Protein 2Z6I (pdb70)

InterPro domains:
  IPR004136 Nitronate monooxygenase [cd04730] (11-232)
  IPR013785 Aldolase-type TIM barrel [G3DSA:3.20.20.70] (1-324)
  IPR017569 Enoyl-(acyl-carrier-protein) reductase II, putative [TIGR03151] (2-311)

Organism: Streptococcus pneumoniae (NCBI:txid1313)

Secondary structure (DSSP, 8-state):
--HHHHHHT-SSSEEE----S--HHHHHHHHHHTSBEEEE-TT--HHHHHHHHHHHHHH--S-EEEE---STTHHHHHHHHHHTT-SEEEE-SS-GGG--HHHHTT-EEEEEESSHHHHH--TT--S-EEEE---SEE--SS---HHHHHHHH-SS-EEEESS--SHHHHHHH----SEEEE-HHHHTBTT--S-HHHHHHHHH--TT-EEEESGGGT--EEEE-SHHHHHHHHHHHHHHT---HHHH--TTHHHHHHTT--TTTS----GGGGG----B-HHHHHHHHHHHHHHHHHHHHHHHTT-/--HHHHHHT-SSSEEE----SS-HHHHHHHHHHTSBEEEE-TT--HHHHHHHHHHHHHH-SS-EEEE---STTHHHHHHHHHHTT-SEEEE-SS-GGG--HHHHHT-EEEEEESSHHHHH--TT--S-EEEE---SEE--SS---HHHHHHHH-SS-EEEESS--SHHHHHHH----SEEEE-HHHHTSTT--S-HHHHHHHHH--TT-EEEE-TTTT--EEEE-SHHHHHHHHHHHHHTTSSS--THHHH--TTHHHHHHHH--TTTS----GGGGG------HHHHHHHHHHHHHHHHHHHHHHHTT--

Radius of gyration: 24.57 Å; Cα contacts (8 Å, |Δi|>4): 1488; chains: 2; bounding box: 58×75×44 Å

Foldseek 3Di:
DFPQCVLQVFQALEEADEPLFQALLLQLLLQQLGYAREYHCDLDALVRNVVRLVSSVVRDPGAYEYEAPPHPRRVSVLVNCLVSVHAEYEYEDDDCLVCVVCVVSNHQYEYEDAAQVVLVVVVSVHQEYEDAALKFFFHDHHHLVRLLSNLVRDDHAYEREHQDQFLVSQLVSVNRHRGYYYYFLSCLEPSTQFDPLLNVLLQPDALPQWDWAPVVVVGTGIFGDAQQRVVRVVVVVVVVVPDCPVPCVLPCQQVCCRNVNPPHNHTHTGSNSNVRNDHHHSSVSSCRNRVVNVVVVVVVCVVVPPD/DFPQCVLQVFDALEEADEPLFQFLLLQLQLQALTYAREYHPDLDALVRNLVRLVSSVVRDPGAYEYEAPPHPRRVSVLVNCLVSVHAEYEYEDDDCLVCVVCVVSNHQYEYEDAALVVLVCVVSVHQEYEDEALWAFWHDHHHLVRLLSNLVRDPHAYEREHQDQFQVSLLVSVNRHRGYYYYFLSCLEPSTQFDPLLNVLLQPDALPQWDWADVVVPGTGIFGDAQQRVVRVVVVVVQVVDPHRDCVVVCVLPCQQVCCGNVNPPHNHTHTGSNSNVRNDHYHSSVSSCRNRVVNVVVVVVVCVVCPPPD

Structure (mmCIF, N/CA/C/O backbone):
data_2Z6I
#
_entry.id   2Z6I
#
_cell.length_a   50.386
_cell.length_b   126.895
_cell.length_c   53.335
_cell.angle_alpha   90.00
_cell.angle_beta   111.54
_cell.angle_gamma   90.00
#
_symmetry.space_group_name_H-M   'P 1 21 1'
#
loop_
_entity.id
_entity.type
_entity.pdbx_description
1 polymer 'Trans-2-enoyl-ACP reductase II'
2 non-polymer 'CALCIUM ION'
3 non-polymer 'FLAVIN MONONUCLEOTIDE'
4 non-polymer (4S)-2-METHYL-2,4-PENTANEDIOL
5 water water
#
loop_
_atom_site.group_PDB
_atom_site.id
_atom_site.type_symbol
_atom_site.label_atom_id
_atom_site.label_alt_id
_atom_site.label_comp_id
_atom_site.label_asym_id
_atom_site.label_entity_id
_atom_site.label_seq_id
_atom_site.pdbx_PDB_ins_code
_atom_site.Cartn_x
_atom_site.Cartn_y
_atom_site.Cartn_z
_atom_site.occupancy
_atom_site.B_iso_or_equiv
_atom_site.auth_seq_id
_atom_site.auth_comp_id
_atom_site.auth_asym_id
_atom_site.auth_atom_id
_atom_site.pdbx_PDB_model_num
ATOM 9 N N . LYS A 1 2 ? -15.550 3.276 22.013 1.00 20.82 2 LYS A N 1
ATOM 10 C CA . LYS A 1 2 ? -15.270 2.420 20.860 1.00 19.46 2 LYS A CA 1
ATOM 11 C C . LYS A 1 2 ? -14.734 3.227 19.682 1.00 18.48 2 LYS A C 1
ATOM 12 O O . LYS A 1 2 ? -15.064 4.399 19.500 1.00 18.24 2 LYS A O 1
ATOM 18 N N . THR A 1 3 ? -13.881 2.589 18.897 1.00 17.26 3 THR A N 1
ATOM 19 C CA . THR A 1 3 ? -13.453 3.143 17.621 1.00 16.11 3 THR A CA 1
ATOM 20 C C . THR A 1 3 ? -13.559 2.038 16.587 1.00 15.62 3 THR A C 1
ATOM 21 O O . THR A 1 3 ? -13.681 0.856 16.930 1.00 15.71 3 THR A O 1
ATOM 25 N N . ARG A 1 4 ? -13.484 2.407 15.318 1.00 14.96 4 ARG A N 1
ATOM 26 C CA . ARG A 1 4 ? -13.535 1.421 14.265 1.00 15.17 4 ARG A CA 1
ATOM 27 C C . ARG A 1 4 ? -12.404 0.399 14.392 1.00 15.27 4 ARG A C 1
ATOM 28 O O . ARG A 1 4 ? -12.547 -0.740 13.951 1.00 15.23 4 ARG A O 1
ATOM 36 N N . ILE A 1 5 ? -11.295 0.815 15.010 1.00 14.90 5 ILE A N 1
ATOM 37 C CA . ILE A 1 5 ? -10.160 -0.075 15.238 1.00 14.60 5 ILE A CA 1
ATOM 38 C C . ILE A 1 5 ? -10.422 -1.071 16.370 1.00 15.14 5 ILE A C 1
ATOM 39 O O . ILE A 1 5 ? -10.124 -2.258 16.218 1.00 15.62 5 ILE A O 1
ATOM 44 N N . THR A 1 6 ? -10.976 -0.609 17.491 1.00 14.79 6 THR A N 1
ATOM 45 C CA . THR A 1 6 ? -11.301 -1.532 18.585 1.00 15.51 6 THR A CA 1
ATOM 46 C C . THR A 1 6 ? -12.295 -2.586 18.082 1.00 15.68 6 THR A C 1
ATOM 47 O O . THR A 1 6 ? -12.205 -3.765 18.452 1.00 15.35 6 THR A O 1
ATOM 51 N N . GLU A 1 7 ? -13.209 -2.159 17.214 1.00 16.14 7 GLU A N 1
ATOM 52 C CA . GLU A 1 7 ? -14.273 -3.050 16.730 1.00 17.35 7 GLU A CA 1
ATOM 53 C C . GLU A 1 7 ? -13.800 -4.011 15.641 1.00 17.95 7 GLU A C 1
ATOM 54 O O . GLU A 1 7 ? -14.194 -5.184 15.624 1.00 18.51 7 GLU A O 1
ATOM 60 N N . LEU A 1 8 ? -12.941 -3.525 14.747 1.00 18.31 8 LEU A N 1
ATOM 61 C CA . LEU A 1 8 ? -12.402 -4.373 13.686 1.00 18.92 8 LEU A CA 1
ATOM 62 C C . LEU A 1 8 ? -11.462 -5.438 14.253 1.00 18.95 8 LEU A C 1
ATOM 63 O O . LEU A 1 8 ? -11.524 -6.609 13.856 1.00 19.22 8 LEU A O 1
ATOM 68 N N . LEU A 1 9 ? -10.609 -5.030 15.191 1.00 18.74 9 LEU A N 1
ATOM 69 C CA . LEU A 1 9 ? -9.571 -5.914 15.718 1.00 18.40 9 LEU A CA 1
ATOM 70 C C . LEU A 1 9 ? -9.979 -6.684 16.988 1.00 18.82 9 LEU A C 1
ATOM 71 O O . LEU A 1 9 ? -9.270 -7.598 17.414 1.00 19.05 9 LEU A O 1
ATOM 76 N N . LYS A 1 10 ? -11.124 -6.320 17.566 1.00 19.0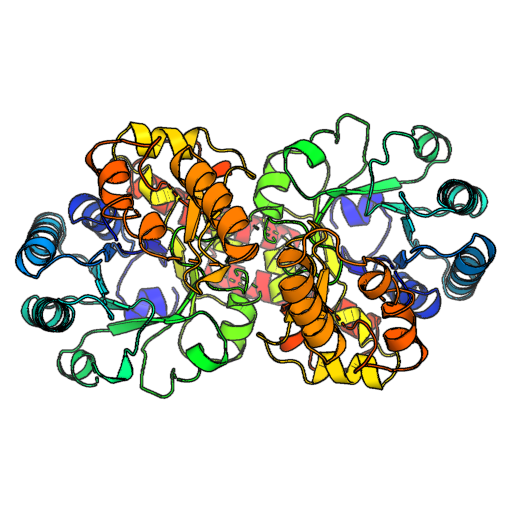5 10 LYS A N 1
ATOM 77 C CA . LYS A 1 10 ? -11.632 -6.918 18.810 1.00 19.46 10 LYS A CA 1
ATOM 78 C C . LYS A 1 10 ? -10.637 -6.822 19.986 1.00 19.26 10 LYS A C 1
ATOM 79 O O . LYS A 1 10 ? -10.293 -7.824 20.620 1.00 19.42 10 LYS A O 1
ATOM 85 N N . ILE A 1 11 ? -10.171 -5.600 20.250 1.00 18.63 11 ILE A N 1
ATOM 86 C CA . ILE A 1 11 ? -9.237 -5.311 21.341 1.00 18.14 11 ILE A CA 1
ATOM 87 C C . ILE A 1 11 ? -9.845 -4.245 22.248 1.00 18.46 11 ILE A C 1
ATOM 88 O O . ILE A 1 11 ? -10.692 -3.453 21.802 1.00 18.85 11 ILE A O 1
ATOM 93 N N . ASP A 1 12 ? -9.413 -4.211 23.505 1.00 18.16 12 ASP A N 1
ATOM 94 C CA . ASP A 1 12 ? -10.019 -3.296 24.481 1.00 18.97 12 ASP A CA 1
ATOM 95 C C . ASP A 1 12 ? -9.510 -1.868 24.352 1.00 18.13 12 ASP A C 1
ATOM 96 O O . ASP A 1 12 ? -10.289 -0.920 24.475 1.00 18.18 12 ASP A O 1
ATOM 101 N N . TYR A 1 13 ? -8.211 -1.715 24.090 1.00 17.63 13 TYR A N 1
ATOM 102 C CA . TYR A 1 13 ? -7.617 -0.381 23.948 1.00 16.61 13 TYR A CA 1
ATOM 103 C C . TYR A 1 13 ? -7.233 -0.119 22.494 1.00 15.00 13 TYR A C 1
ATOM 104 O O . TYR A 1 13 ? -6.658 -0.995 21.850 1.00 14.03 13 TYR A O 1
ATOM 113 N N . PRO A 1 14 ? -7.507 1.104 21.992 1.00 13.77 14 PRO A N 1
ATOM 114 C CA . PRO A 1 14 ? -7.125 1.503 20.631 1.00 12.79 14 PRO A CA 1
ATOM 115 C C . PRO A 1 14 ? -5.639 1.884 20.573 1.00 12.25 14 PRO A C 1
ATOM 116 O O . PRO A 1 14 ? -5.288 2.989 20.157 1.00 10.23 14 PRO A O 1
ATOM 120 N N . ILE A 1 15 ? -4.783 0.960 21.011 1.00 11.62 15 ILE A N 1
ATOM 121 C CA . ILE A 1 15 ? -3.348 1.208 21.134 1.00 11.90 15 ILE A CA 1
ATOM 122 C C . ILE A 1 15 ? -2.592 0.019 20.567 1.00 12.03 15 ILE A C 1
ATOM 123 O O . ILE A 1 15 ? -2.834 -1.136 20.973 1.00 12.11 15 ILE A O 1
ATOM 128 N N . PHE A 1 16 ? -1.693 0.299 19.624 1.00 11.39 16 PHE A N 1
ATOM 129 C CA . PHE A 1 16 ? -0.785 -0.718 19.093 1.00 11.34 16 PHE A CA 1
ATOM 130 C C . PHE A 1 16 ? 0.571 -0.495 19.719 1.00 11.69 16 PHE A C 1
ATOM 131 O O . PHE A 1 16 ? 1.021 0.653 19.839 1.00 10.97 16 PHE A O 1
ATOM 139 N N . GLN A 1 17 ? 1.235 -1.589 20.084 1.00 11.55 17 GLN A N 1
ATOM 140 C CA . GLN A 1 17 ? 2.661 -1.544 20.350 1.00 11.67 17 GLN A CA 1
ATOM 141 C C . GLN A 1 17 ? 3.304 -1.834 19.008 1.00 11.86 17 GLN A C 1
ATOM 142 O O . GLN A 1 17 ? 3.114 -2.917 18.446 1.00 11.57 17 GLN A O 1
ATOM 148 N N . GLY A 1 18 ? 4.019 -0.851 18.472 1.00 11.87 18 GLY A N 1
ATOM 149 C CA . GLY A 1 18 ? 4.527 -0.935 17.089 1.00 11.99 18 GLY A CA 1
ATOM 150 C C . GLY A 1 18 ? 5.473 -2.109 16.857 1.00 12.12 18 GLY A C 1
ATOM 151 O O . GLY A 1 18 ? 6.314 -2.398 17.698 1.00 11.47 18 GLY A O 1
ATOM 152 N N . GLY A 1 19 ? 5.325 -2.793 15.722 1.00 12.51 19 GLY A N 1
ATOM 153 C CA . GLY A 1 19 ? 6.265 -3.837 15.342 1.00 12.88 19 GLY A CA 1
ATOM 154 C C . GLY A 1 19 ? 7.635 -3.187 15.257 1.00 13.09 19 GLY A C 1
ATOM 155 O O . GLY A 1 19 ? 7.797 -2.104 14.674 1.00 14.39 19 GLY A O 1
ATOM 164 N N . ALA A 1 21 ? 11.785 -4.342 14.721 1.00 11.95 21 ALA A N 1
ATOM 165 C CA . ALA A 1 21 ? 12.834 -5.352 14.558 1.00 12.78 21 ALA A CA 1
ATOM 166 C C . ALA A 1 21 ? 13.646 -5.520 15.855 1.00 12.61 21 ALA A C 1
ATOM 167 O O . ALA A 1 21 ? 14.009 -4.531 16.506 1.00 12.51 21 ALA A O 1
ATOM 169 N N . TRP A 1 22 ? 13.897 -6.785 16.218 1.00 12.75 22 TRP A N 1
ATOM 170 C CA . TRP A 1 22 ? 14.672 -7.183 17.404 1.00 13.63 22 TRP A CA 1
ATOM 171 C C . TRP A 1 22 ? 13.995 -6.917 18.750 1.00 13.15 22 TRP A C 1
ATOM 172 O O . TRP A 1 22 ? 14.009 -7.774 19.641 1.00 13.90 22 TRP A O 1
ATOM 183 N N . VAL A 1 23 ? 13.411 -5.735 18.907 1.00 12.13 23 VAL A N 1
ATOM 184 C CA . VAL A 1 23 ? 12.745 -5.389 20.165 1.00 11.70 23 VAL A CA 1
ATOM 185 C C . VAL A 1 23 ? 11.371 -6.075 20.336 1.00 11.99 23 VAL A C 1
ATOM 186 O O . VAL A 1 23 ? 11.041 -6.542 21.421 1.00 12.43 23 VAL A O 1
ATOM 190 N N . ALA A 1 24 ? 10.586 -6.145 19.265 1.00 11.68 24 ALA A N 1
ATOM 191 C CA . ALA A 1 24 ? 9.223 -6.647 19.370 1.00 12.12 24 ALA A CA 1
ATOM 192 C C . ALA A 1 24 ? 9.179 -8.162 19.210 1.00 12.08 24 ALA A C 1
ATOM 193 O O . ALA A 1 24 ? 8.755 -8.667 18.189 1.00 12.81 24 ALA A O 1
ATOM 195 N N . ASP A 1 25 ? 9.639 -8.873 20.235 1.00 13.26 25 ASP A N 1
ATOM 196 C CA . ASP A 1 25 ? 9.570 -10.335 20.256 1.00 13.52 25 ASP A CA 1
ATOM 197 C C . ASP A 1 25 ? 8.272 -10.794 20.920 1.00 13.68 25 ASP A C 1
ATOM 198 O O . ASP A 1 25 ? 7.454 -9.970 21.320 1.00 14.09 25 ASP A O 1
ATOM 203 N N . GLY A 1 26 ? 8.087 -12.111 21.038 1.00 13.92 26 GLY A N 1
ATOM 204 C CA . GLY A 1 26 ? 6.876 -12.677 21.650 1.00 13.08 26 GLY A CA 1
ATOM 205 C C . GLY A 1 26 ? 6.549 -12.206 23.054 1.00 13.15 26 GLY A C 1
ATOM 206 O O . GLY A 1 26 ? 5.389 -12.036 23.386 1.00 13.06 26 GLY A O 1
ATOM 207 N N . ASP A 1 27 ? 7.572 -12.027 23.889 1.00 12.89 27 ASP A N 1
ATOM 208 C CA . ASP A 1 27 ? 7.380 -11.560 25.261 1.00 13.79 27 ASP A CA 1
ATOM 209 C C . ASP A 1 27 ? 6.760 -10.176 25.322 1.00 12.91 27 ASP A C 1
ATOM 210 O O . ASP A 1 27 ? 5.784 -9.966 26.033 1.00 13.86 27 ASP A O 1
ATOM 215 N N . LEU A 1 28 ? 7.348 -9.227 24.602 1.00 12.13 28 LEU A N 1
ATOM 216 C CA . LEU A 1 28 ? 6.817 -7.870 24.600 1.00 12.19 28 LEU A CA 1
ATOM 217 C C . LEU A 1 28 ? 5.409 -7.812 23.987 1.00 12.29 28 LEU A C 1
ATOM 218 O O . LEU A 1 28 ? 4.469 -7.324 24.638 1.00 12.40 28 LEU A O 1
ATOM 223 N N . ALA A 1 29 ? 5.263 -8.334 22.765 1.00 12.19 29 ALA A N 1
ATOM 224 C CA . ALA A 1 29 ? 3.981 -8.337 22.068 1.00 12.93 29 ALA A CA 1
ATOM 225 C C . ALA A 1 29 ? 2.897 -9.046 22.889 1.00 13.36 29 ALA A C 1
ATOM 226 O O . ALA A 1 29 ? 1.770 -8.542 23.013 1.00 14.09 29 ALA A O 1
ATOM 228 N N . GLY A 1 30 ? 3.255 -10.200 23.461 1.00 13.82 30 GLY A N 1
ATOM 229 C CA . GLY A 1 30 ? 2.369 -10.952 24.349 1.00 14.05 30 GLY A CA 1
ATOM 230 C C . GLY A 1 30 ? 1.856 -10.140 25.516 1.00 14.12 30 GLY A C 1
ATOM 231 O O . GLY A 1 30 ? 0.655 -10.144 25.801 1.00 15.08 30 GLY A O 1
ATOM 232 N N . ALA A 1 31 ? 2.764 -9.433 26.189 1.00 14.22 31 ALA A N 1
ATOM 233 C CA . ALA A 1 31 ? 2.415 -8.585 27.335 1.00 14.14 31 ALA A CA 1
ATOM 234 C C . ALA A 1 31 ? 1.402 -7.492 26.968 1.00 13.99 31 ALA A C 1
ATOM 235 O O . ALA A 1 31 ? 0.443 -7.247 27.709 1.00 13.71 31 ALA A O 1
ATOM 237 N N . VAL A 1 32 ? 1.602 -6.870 25.805 1.00 13.65 32 VAL A N 1
ATOM 238 C CA . VAL A 1 32 ? 0.715 -5.802 25.314 1.00 13.99 32 VAL A CA 1
ATOM 239 C C . VAL A 1 32 ? -0.676 -6.356 24.970 1.00 14.16 32 VAL A C 1
ATOM 240 O O . VAL A 1 32 ? -1.693 -5.801 25.393 1.00 14.26 32 VAL A O 1
ATOM 244 N N . SER A 1 33 ? -0.706 -7.449 24.207 1.00 14.88 33 SER A N 1
ATOM 245 C CA . SER A 1 33 ? -1.965 -8.105 23.826 1.00 15.15 33 SER A CA 1
ATOM 246 C C . SER A 1 33 ? -2.746 -8.626 25.047 1.00 15.58 33 SER A C 1
ATOM 247 O O . SER A 1 33 ? -3.968 -8.439 25.148 1.00 15.26 33 SER A O 1
ATOM 250 N N . LYS A 1 34 ? -2.038 -9.257 25.984 1.00 16.26 34 LYS A N 1
ATOM 251 C CA . LYS A 1 34 ? -2.667 -9.733 27.221 1.00 17.10 34 LYS A CA 1
ATOM 252 C C . LYS A 1 34 ? -3.340 -8.586 27.984 1.00 17.34 34 LYS A C 1
ATOM 253 O O . LYS A 1 34 ? -4.445 -8.741 28.516 1.00 17.50 34 LYS A O 1
ATOM 259 N N . ALA A 1 35 ? -2.677 -7.431 28.013 1.00 16.86 35 ALA A N 1
ATOM 260 C CA . ALA A 1 35 ? -3.171 -6.265 28.736 1.00 17.22 35 ALA A CA 1
ATOM 261 C C . ALA A 1 35 ? -4.365 -5.544 28.068 1.00 17.04 35 ALA A C 1
ATOM 262 O O . ALA A 1 35 ? -5.048 -4.754 28.720 1.00 18.01 35 ALA A O 1
ATOM 264 N N . GLY A 1 36 ? -4.612 -5.829 26.788 1.00 16.62 36 GLY A N 1
ATOM 265 C CA . GLY A 1 36 ? -5.775 -5.276 26.080 1.00 15.65 36 GLY A CA 1
ATOM 266 C C . GLY A 1 36 ? -5.495 -4.416 24.853 1.00 15.46 36 GLY A C 1
ATOM 267 O O . GLY A 1 36 ? -6.432 -3.984 24.170 1.00 15.56 36 GLY A O 1
ATOM 268 N N . GLY A 1 37 ? -4.217 -4.164 24.579 1.00 14.23 37 GLY A N 1
ATOM 269 C CA . GLY A 1 37 ? -3.802 -3.495 23.3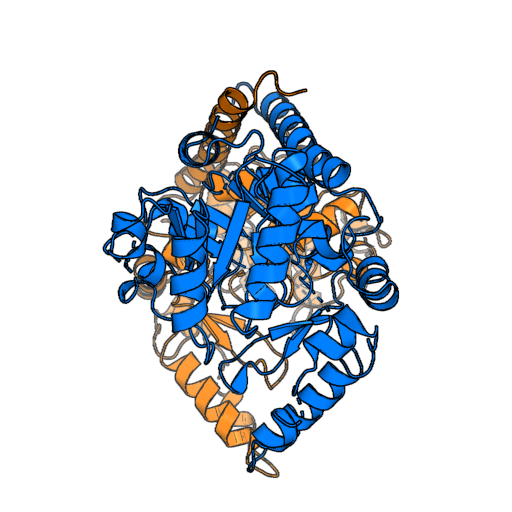42 1.00 13.40 37 GLY A CA 1
ATOM 270 C C . GLY A 1 37 ? -3.503 -4.492 22.250 1.00 13.24 37 GLY A C 1
ATOM 271 O O . GLY A 1 37 ? -3.804 -5.689 22.389 1.00 12.75 37 GLY A O 1
ATOM 272 N N . LEU A 1 38 ? -2.921 -4.017 21.150 1.00 12.21 38 LEU A N 1
ATOM 273 C CA . LEU A 1 38 ? -2.470 -4.920 20.108 1.00 12.18 38 LEU A CA 1
ATOM 274 C C . LEU A 1 38 ? -0.953 -5.032 20.166 1.00 12.04 38 LEU A C 1
ATOM 275 O O . LEU A 1 38 ? -0.258 -4.110 19.763 1.00 12.20 38 LEU A O 1
ATOM 280 N N . GLY A 1 39 ? -0.448 -6.152 20.688 1.00 11.99 39 GLY A N 1
ATOM 281 C CA . GLY A 1 39 ? 0.974 -6.485 20.533 1.00 11.48 39 GLY A CA 1
ATOM 282 C C . GLY A 1 39 ? 1.302 -6.845 19.094 1.00 11.54 39 GLY A C 1
ATOM 283 O O . GLY A 1 39 ? 0.507 -7.496 18.413 1.00 11.51 39 GLY A O 1
ATOM 284 N N . ILE A 1 40 ? 2.475 -6.429 18.620 1.00 11.20 40 ILE A N 1
ATOM 285 C CA . ILE A 1 40 ? 2.876 -6.701 17.235 1.00 11.22 40 ILE A CA 1
ATOM 286 C C . ILE A 1 40 ? 4.303 -7.223 17.219 1.00 11.58 40 ILE A C 1
ATOM 287 O O . ILE A 1 40 ? 5.212 -6.572 17.726 1.00 11.95 40 ILE A O 1
ATOM 292 N N . ILE A 1 41 ? 4.492 -8.417 16.670 1.00 12.32 41 ILE A N 1
ATOM 293 C CA . ILE A 1 41 ? 5.831 -8.972 16.520 1.00 12.42 41 ILE A CA 1
ATOM 294 C C . ILE A 1 41 ? 6.568 -8.329 15.349 1.00 12.96 41 ILE A C 1
ATOM 295 O O . ILE A 1 41 ? 6.016 -8.174 14.250 1.00 12.83 41 ILE A O 1
ATOM 300 N N . GLY A 1 42 ? 7.824 -7.960 15.588 1.00 13.55 42 GLY A N 1
ATOM 301 C CA . GLY A 1 42 ? 8.662 -7.380 14.553 1.00 14.34 42 GLY A CA 1
ATOM 302 C C . GLY A 1 42 ? 9.355 -8.475 13.769 1.00 15.02 42 GLY A C 1
ATOM 303 O O . GLY A 1 42 ? 10.325 -9.077 14.247 1.00 15.87 42 GLY A O 1
ATOM 304 N N . GLY A 1 43 ? 8.843 -8.746 12.574 1.00 15.13 43 GLY A N 1
ATOM 305 C CA . GLY A 1 43 ? 9.439 -9.734 11.680 1.00 16.01 43 GLY A CA 1
ATOM 306 C C . GLY A 1 43 ? 10.827 -9.358 11.188 1.00 16.82 43 GLY A C 1
ATOM 307 O O . GLY A 1 43 ? 11.679 -10.235 11.001 1.00 16.62 43 GLY A O 1
ATOM 308 N N . GLY A 1 44 ? 11.056 -8.060 10.964 1.00 17.10 44 GLY A N 1
ATOM 309 C CA . GLY A 1 44 ? 12.331 -7.562 10.439 1.00 18.29 44 GLY A CA 1
ATOM 310 C C . GLY A 1 44 ? 12.856 -8.409 9.297 1.00 18.99 44 GLY A C 1
ATOM 311 O O . GLY A 1 44 ? 12.105 -8.770 8.378 1.00 19.38 44 GLY A O 1
ATOM 312 N N . ASN A 1 45 ? 14.143 -8.756 9.361 1.00 19.41 45 ASN A N 1
ATOM 313 C CA . ASN A 1 45 ? 14.733 -9.655 8.374 1.00 20.21 45 ASN A CA 1
ATOM 314 C C . ASN A 1 45 ? 14.936 -11.073 8.911 1.00 20.14 45 ASN A C 1
ATOM 315 O O . ASN A 1 45 ? 15.785 -11.819 8.417 1.00 20.91 45 ASN A O 1
ATOM 320 N N . ALA A 1 46 ? 14.147 -11.449 9.914 1.00 20.07 46 ALA A N 1
ATOM 321 C CA . ALA A 1 46 ? 14.248 -12.787 10.499 1.00 19.69 46 ALA A CA 1
ATOM 322 C C . ALA A 1 46 ? 13.717 -13.846 9.537 1.00 19.98 46 ALA A C 1
ATOM 323 O O . ALA A 1 46 ? 12.746 -13.603 8.811 1.00 19.62 46 ALA A O 1
ATOM 325 N N . PRO A 1 47 ? 14.377 -15.020 9.496 1.00 19.92 47 PRO A N 1
ATOM 326 C CA . PRO A 1 47 ? 13.796 -16.124 8.739 1.00 19.29 47 PRO A CA 1
ATOM 327 C C . PRO A 1 47 ? 12.625 -16.755 9.490 1.00 18.75 47 PRO A C 1
ATOM 328 O O . PRO A 1 47 ? 12.421 -16.485 10.684 1.00 18.56 47 PRO A O 1
ATOM 332 N N . LYS A 1 48 ? 11.884 -17.600 8.782 1.00 18.28 48 LYS A N 1
ATOM 333 C CA . LYS A 1 48 ? 10.652 -18.205 9.274 1.00 18.08 48 LYS A CA 1
ATOM 334 C C . LYS A 1 48 ? 10.746 -18.812 10.674 1.00 18.02 48 LYS A C 1
ATOM 335 O O . LYS A 1 48 ? 9.869 -18.592 11.497 1.00 16.98 48 LYS A O 1
ATOM 341 N N . GLU A 1 49 ? 11.794 -19.592 10.930 1.00 18.51 49 GLU A N 1
ATOM 342 C CA . GLU A 1 49 ? 11.918 -20.303 12.196 1.00 19.10 49 GLU A CA 1
ATOM 343 C C . GLU A 1 49 ? 12.024 -19.353 13.389 1.00 18.44 49 GLU A C 1
ATOM 344 O O . GLU A 1 49 ? 11.522 -19.662 14.475 1.00 18.66 49 GLU A O 1
ATOM 350 N N . VAL A 1 50 ? 12.641 -18.190 13.176 1.00 17.92 50 VAL A N 1
ATOM 351 C CA . VAL A 1 50 ? 12.765 -17.171 14.230 1.00 17.66 50 VAL A CA 1
ATOM 352 C C . VAL A 1 50 ? 11.424 -16.490 14.530 1.00 16.89 50 VAL A C 1
ATOM 353 O O . VAL A 1 50 ? 11.025 -16.373 15.693 1.00 16.37 50 VAL A O 1
ATOM 357 N N . VAL A 1 51 ? 10.731 -16.056 13.479 1.00 16.14 51 VAL A N 1
ATOM 358 C CA . VAL A 1 51 ? 9.429 -15.435 13.636 1.00 15.45 51 VAL A CA 1
ATOM 359 C C . VAL A 1 51 ? 8.435 -16.436 14.235 1.00 15.89 51 VAL A C 1
ATOM 360 O O . VAL A 1 51 ? 7.664 -16.075 15.115 1.00 15.63 51 VAL A O 1
ATOM 364 N N . LYS A 1 52 ? 8.496 -17.702 13.795 1.00 15.57 52 LYS A N 1
ATOM 365 C CA . LYS A 1 52 ? 7.626 -18.731 14.354 1.00 16.15 52 LYS A CA 1
ATOM 366 C C . LYS A 1 52 ? 7.840 -18.888 15.858 1.00 15.55 52 LYS A C 1
ATOM 367 O O . LYS A 1 52 ? 6.878 -19.006 16.614 1.00 15.48 52 LYS A O 1
ATOM 373 N N . ALA A 1 53 ? 9.098 -18.855 16.297 1.00 15.97 53 ALA A N 1
ATOM 374 C CA . ALA A 1 53 ? 9.416 -18.884 17.726 1.00 15.98 53 ALA A CA 1
ATOM 375 C C . ALA A 1 53 ? 8.671 -17.803 18.520 1.00 16.26 53 ALA A C 1
ATOM 376 O O . ALA A 1 53 ? 8.103 -18.089 19.580 1.00 16.32 53 ALA A O 1
ATOM 378 N N . ASN A 1 54 ? 8.659 -16.575 17.990 1.00 15.82 54 ASN A N 1
ATOM 379 C CA . ASN A 1 54 ? 7.939 -15.470 18.627 1.00 15.57 54 ASN A CA 1
ATOM 380 C C . ASN A 1 54 ? 6.423 -15.670 18.644 1.00 15.12 54 ASN A C 1
ATOM 381 O O . ASN A 1 54 ? 5.758 -15.325 19.627 1.00 14.92 54 ASN A O 1
ATOM 386 N N . ILE A 1 55 ? 5.888 -16.232 17.565 1.00 15.20 55 ILE A N 1
ATOM 387 C CA . ILE A 1 55 ? 4.452 -16.504 17.477 1.00 15.52 55 ILE A CA 1
ATOM 388 C C . ILE A 1 55 ? 4.066 -17.604 18.461 1.00 16.65 55 ILE A C 1
ATOM 389 O O . ILE A 1 55 ? 3.059 -17.485 19.161 1.00 17.00 55 ILE A O 1
ATOM 394 N N . ASP A 1 56 ? 4.878 -18.664 18.527 1.00 17.62 56 ASP A N 1
ATOM 395 C CA . ASP A 1 56 ? 4.667 -19.734 19.510 1.00 18.75 56 ASP A CA 1
ATOM 396 C C . ASP A 1 56 ? 4.621 -19.125 20.908 1.00 18.61 56 ASP A C 1
ATOM 397 O O . ASP A 1 56 ? 3.719 -19.430 21.703 1.00 19.14 56 ASP A O 1
ATOM 402 N N . LYS A 1 57 ? 5.584 -18.243 21.190 1.00 18.48 57 LYS A N 1
ATOM 403 C CA . LYS A 1 57 ? 5.709 -17.624 22.509 1.00 18.45 57 LYS A CA 1
ATOM 404 C C . LYS A 1 57 ? 4.478 -16.810 22.859 1.00 18.43 57 LYS A C 1
ATOM 405 O O . LYS A 1 57 ? 3.960 -16.925 23.966 1.00 17.85 57 LYS A O 1
ATOM 411 N N . ILE A 1 58 ? 4.000 -15.995 21.924 1.00 18.56 58 ILE A N 1
ATOM 412 C CA . ILE A 1 58 ? 2.855 -15.137 22.217 1.00 19.28 58 ILE A CA 1
ATOM 413 C C . ILE A 1 58 ? 1.580 -15.966 22.451 1.00 18.71 58 ILE A C 1
ATOM 414 O O . ILE A 1 58 ? 0.832 -15.717 23.393 1.00 18.80 58 ILE A O 1
ATOM 419 N N . LYS A 1 59 ? 1.377 -16.980 21.617 1.00 19.22 59 LYS A N 1
ATOM 420 C CA . LYS A 1 59 ? 0.239 -17.893 21.753 1.00 19.95 59 LYS A CA 1
ATOM 421 C C . LYS A 1 59 ? 0.251 -18.626 23.101 1.00 20.51 59 LYS A C 1
ATOM 422 O O . LYS A 1 59 ? -0.805 -18.926 23.655 1.00 20.95 59 LYS A O 1
ATOM 428 N N . SER A 1 60 ? 1.447 -18.886 23.636 1.00 20.81 60 SER A N 1
ATOM 429 C CA . SER A 1 60 ? 1.588 -19.479 24.974 1.00 21.23 60 SER A CA 1
ATOM 430 C C . SER A 1 60 ? 1.242 -18.506 26.112 1.00 21.34 60 SER A C 1
ATOM 431 O O . SER A 1 60 ? 0.969 -18.925 27.242 1.00 21.10 60 SER A O 1
ATOM 434 N N . LEU A 1 61 ? 1.260 -17.207 25.809 1.00 21.25 61 LEU A N 1
ATOM 435 C CA . LEU A 1 61 ? 1.081 -16.150 26.809 1.00 21.25 61 LEU A CA 1
ATOM 436 C C . LEU A 1 61 ? -0.347 -15.619 26.884 1.00 21.26 61 LEU A C 1
ATOM 437 O O . LEU A 1 61 ? -0.809 -15.217 27.950 1.00 21.26 61 LEU A O 1
ATOM 442 N N . THR A 1 62 ? -1.028 -15.604 25.740 1.00 21.12 62 THR A N 1
ATOM 443 C CA . THR A 1 62 ? -2.351 -14.991 25.619 1.00 20.83 62 THR A CA 1
ATOM 444 C C . THR A 1 62 ? -3.097 -15.561 24.418 1.00 20.60 62 THR A C 1
ATOM 445 O O . THR A 1 62 ? -2.483 -16.011 23.449 1.00 20.29 62 THR A O 1
ATOM 449 N N . ASP A 1 63 ? -4.426 -15.541 24.482 1.00 20.90 63 ASP A N 1
ATOM 450 C CA . ASP A 1 63 ? -5.243 -15.945 23.338 1.00 21.18 63 ASP A CA 1
ATOM 451 C C . ASP A 1 63 ? -5.848 -14.735 22.613 1.00 20.42 63 ASP A C 1
ATOM 452 O O . ASP A 1 63 ? -6.577 -14.887 21.622 1.00 20.56 63 ASP A O 1
ATOM 457 N N . LYS A 1 64 ? -5.498 -13.540 23.090 1.00 19.48 64 LYS A N 1
ATOM 458 C CA . LYS A 1 64 ? -6.031 -12.289 22.554 1.00 18.71 64 LYS A CA 1
ATOM 459 C C . LYS A 1 64 ? -5.349 -11.930 21.232 1.00 17.72 64 LYS A C 1
ATOM 460 O O . LYS A 1 64 ? -4.271 -12.457 20.940 1.00 17.54 64 LYS A O 1
ATOM 466 N N . PRO A 1 65 ? -5.973 -11.040 20.420 1.00 16.81 65 PRO A N 1
ATOM 467 C CA . PRO A 1 65 ? -5.407 -10.766 19.110 1.00 16.12 65 PRO A CA 1
ATOM 468 C C . PRO A 1 65 ? -4.019 -10.149 19.202 1.00 15.48 65 PRO A C 1
ATOM 469 O O . PRO A 1 65 ? -3.708 -9.445 20.178 1.00 14.81 65 PRO A O 1
ATOM 473 N N . PHE A 1 66 ? -3.209 -10.439 18.187 1.00 14.98 66 PHE A N 1
ATOM 474 C CA . PHE A 1 66 ? -1.886 -9.846 18.026 1.00 13.73 66 PHE A CA 1
ATOM 475 C C . PHE A 1 66 ? -1.541 -9.667 16.554 1.00 13.47 66 PHE A C 1
ATOM 476 O O . PHE A 1 66 ? -2.157 -10.266 15.650 1.00 13.11 66 PHE A O 1
ATOM 484 N N . GLY A 1 67 ? -0.559 -8.811 16.309 1.00 12.48 67 GLY A N 1
ATOM 485 C CA . GLY A 1 67 ? -0.124 -8.546 14.959 1.00 12.13 67 GLY A CA 1
ATOM 486 C C . GLY A 1 67 ? 1.262 -9.085 14.708 1.00 12.26 67 GLY A C 1
ATOM 487 O O . GLY A 1 67 ? 1.989 -9.411 15.646 1.00 11.47 67 GLY A O 1
ATOM 488 N N . VAL A 1 68 ? 1.598 -9.193 13.427 1.00 11.90 68 VAL A N 1
ATOM 489 C CA . VAL A 1 68 ? 2.971 -9.389 12.983 1.00 12.05 68 VAL A CA 1
ATOM 490 C C . VAL A 1 68 ? 3.278 -8.311 11.947 1.00 12.48 68 VAL A C 1
ATOM 491 O O . VAL A 1 68 ? 2.505 -8.107 11.014 1.00 12.51 68 VAL A O 1
ATOM 495 N N . ASN A 1 69 ? 4.395 -7.608 12.138 1.00 12.64 69 ASN A N 1
ATOM 496 C CA . ASN A 1 69 ? 4.881 -6.603 11.196 1.00 13.72 69 ASN A CA 1
ATOM 497 C C . ASN A 1 69 ? 5.830 -7.255 10.188 1.00 14.21 69 ASN A C 1
ATOM 498 O O . ASN A 1 69 ? 6.870 -7.804 10.562 1.00 14.57 69 ASN A O 1
ATOM 503 N N . ILE A 1 70 ? 5.460 -7.206 8.915 1.00 14.87 70 ILE A N 1
ATOM 504 C CA . ILE A 1 70 ? 6.272 -7.806 7.870 1.00 16.21 70 ILE A CA 1
ATOM 505 C C . ILE A 1 70 ? 7.027 -6.731 7.104 1.00 16.66 70 ILE A C 1
ATOM 506 O O . ILE A 1 70 ? 6.438 -5.775 6.598 1.00 16.87 70 ILE A O 1
ATOM 519 N N . LEU A 1 72 ? 8.694 -6.011 3.834 1.00 19.92 72 LEU A N 1
ATOM 520 C CA . LEU A 1 72 ? 8.416 -6.590 2.520 1.00 20.38 72 LEU A CA 1
ATOM 521 C C . LEU A 1 72 ? 9.644 -6.791 1.625 1.00 20.98 72 LEU A C 1
ATOM 522 O O . LEU A 1 72 ? 9.591 -7.539 0.648 1.00 20.59 72 LEU A O 1
ATOM 527 N N . LEU A 1 73 ? 10.744 -6.130 1.973 1.00 21.63 73 LEU A N 1
ATOM 528 C CA . LEU A 1 73 ? 11.981 -6.242 1.208 1.00 22.49 73 LEU A CA 1
ATOM 529 C C . LEU A 1 73 ? 12.963 -7.228 1.846 1.00 22.84 73 LEU A C 1
ATOM 530 O O . LEU A 1 73 ? 14.101 -7.384 1.380 1.00 23.40 73 LEU A O 1
ATOM 535 N N . SER A 1 74 ? 12.508 -7.903 2.899 1.00 22.56 74 SER A N 1
ATOM 536 C CA . SER A 1 74 ? 13.265 -8.976 3.532 1.00 22.53 74 SER A CA 1
ATOM 537 C C . SER A 1 74 ? 13.506 -10.094 2.524 1.00 22.52 74 SER A C 1
ATOM 538 O O . SER A 1 74 ? 12.619 -10.403 1.729 1.00 22.52 74 SER A O 1
ATOM 541 N N . PRO A 1 75 ? 14.707 -10.710 2.550 1.00 22.74 75 PRO A N 1
ATOM 542 C CA . PRO A 1 75 ? 14.913 -11.850 1.648 1.00 22.44 75 PRO A CA 1
ATOM 543 C C . PRO A 1 75 ? 13.986 -13.024 1.985 1.00 22.18 75 PRO A C 1
ATOM 544 O O . PRO A 1 75 ? 13.768 -13.904 1.149 1.00 22.19 75 PRO A O 1
ATOM 548 N N . PHE A 1 76 ? 13.431 -13.011 3.197 1.00 21.95 76 PHE A N 1
ATOM 549 C CA . PHE A 1 76 ? 12.558 -14.080 3.679 1.00 21.54 76 PHE A CA 1
ATOM 550 C C . PHE A 1 76 ? 11.072 -13.709 3.659 1.00 20.83 76 PHE A C 1
ATOM 551 O O . PHE A 1 76 ? 10.250 -14.440 4.211 1.00 20.40 76 PHE A O 1
ATOM 559 N N . VAL A 1 77 ? 10.736 -12.588 3.013 1.00 20.12 77 VAL A N 1
ATOM 560 C CA . VAL A 1 77 ? 9.338 -12.106 2.950 1.00 19.52 77 VAL A CA 1
ATOM 561 C C . VAL A 1 77 ? 8.324 -13.189 2.554 1.00 19.18 77 VAL A C 1
ATOM 562 O O . VAL A 1 77 ? 7.260 -13.300 3.163 1.00 18.37 77 VAL A O 1
ATOM 566 N N . GLU A 1 78 ? 8.657 -13.994 1.549 1.00 18.97 78 GLU A N 1
ATOM 567 C CA . GLU A 1 78 ? 7.723 -15.035 1.103 1.00 19.10 78 GLU A CA 1
ATOM 568 C C . GLU A 1 78 ? 7.434 -16.055 2.208 1.00 18.38 78 GLU A C 1
ATOM 569 O O . GLU A 1 78 ? 6.293 -16.460 2.373 1.00 17.90 78 GLU A O 1
ATOM 575 N N . ASP A 1 79 ? 8.455 -16.408 2.991 1.00 17.97 79 ASP A N 1
ATOM 576 C CA . ASP A 1 79 ? 8.298 -17.325 4.123 1.00 17.35 79 ASP A CA 1
ATOM 577 C C . ASP A 1 79 ? 7.489 -16.719 5.266 1.00 16.82 79 ASP A C 1
ATOM 578 O O . ASP A 1 79 ? 6.738 -17.428 5.922 1.00 16.69 79 ASP A O 1
ATOM 583 N N . ILE A 1 80 ? 7.672 -15.418 5.514 1.00 15.67 80 ILE A N 1
ATOM 584 C CA . ILE A 1 80 ? 6.962 -14.724 6.606 1.00 15.07 80 ILE A CA 1
ATOM 585 C C . ILE A 1 80 ? 5.471 -14.559 6.258 1.00 14.61 80 ILE A C 1
ATOM 586 O O . ILE A 1 80 ? 4.593 -14.740 7.111 1.00 14.55 80 ILE A O 1
ATOM 591 N N . VAL A 1 81 ? 5.190 -14.261 4.996 1.00 14.44 81 VAL A N 1
ATOM 592 C CA 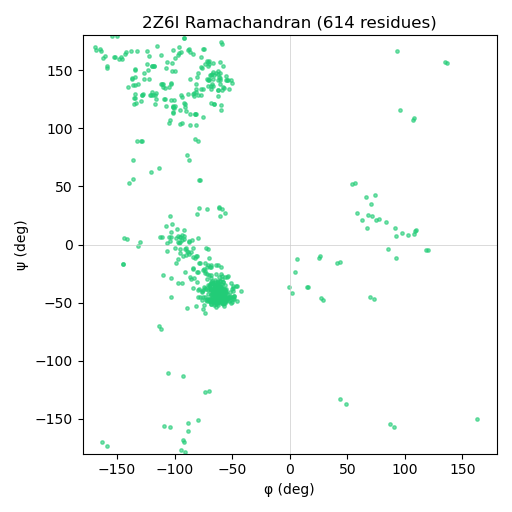. VAL A 1 81 ? 3.813 -14.272 4.491 1.00 13.86 81 VAL A CA 1
ATOM 593 C C . VAL A 1 81 ? 3.142 -15.646 4.689 1.00 13.86 81 VAL A C 1
ATOM 594 O O . VAL A 1 81 ? 2.032 -15.729 5.221 1.00 14.33 81 VAL A O 1
ATOM 598 N N . ASP A 1 82 ? 3.822 -16.716 4.281 1.00 14.01 82 ASP A N 1
ATOM 599 C CA . ASP A 1 82 ? 3.369 -18.082 4.574 1.00 13.93 82 ASP A CA 1
ATOM 600 C C . ASP A 1 82 ? 3.070 -18.290 6.046 1.00 13.28 82 ASP A C 1
ATOM 601 O O . ASP A 1 82 ? 2.019 -18.783 6.398 1.00 13.09 82 ASP A O 1
ATOM 606 N N . LEU A 1 83 ? 4.017 -17.906 6.896 1.00 13.20 83 LEU A N 1
ATOM 607 C CA . LEU A 1 83 ? 3.938 -18.166 8.321 1.00 13.11 83 LEU A CA 1
ATOM 608 C C . LEU A 1 83 ? 2.711 -17.527 8.979 1.00 13.11 83 LEU A C 1
ATOM 609 O O . LEU A 1 83 ? 2.006 -18.173 9.740 1.00 13.02 83 LEU A O 1
ATOM 614 N N . VAL A 1 84 ? 2.437 -16.259 8.674 1.00 13.52 84 VAL A N 1
ATOM 615 C CA . VAL A 1 84 ? 1.324 -15.587 9.346 1.00 13.94 84 VAL A CA 1
ATOM 616 C C . VAL A 1 84 ? -0.031 -16.186 8.973 1.00 14.24 84 VAL A C 1
ATOM 617 O O . VAL A 1 84 ? -0.933 -16.260 9.811 1.00 14.82 84 VAL A O 1
ATOM 621 N N . ILE A 1 85 ? -0.141 -16.634 7.722 1.00 15.02 85 ILE A N 1
ATOM 622 C CA . ILE A 1 85 ? -1.311 -17.349 7.233 1.00 15.35 85 ILE A CA 1
ATOM 623 C C . ILE A 1 85 ? -1.397 -18.734 7.888 1.00 15.36 85 ILE A C 1
ATOM 624 O O . ILE A 1 85 ? -2.457 -19.115 8.388 1.00 15.64 85 ILE A O 1
ATOM 629 N N . GLU A 1 86 ? -0.286 -19.472 7.891 1.00 16.08 86 GLU A N 1
ATOM 630 C CA . GLU A 1 86 ? -0.237 -20.812 8.511 1.00 17.32 86 GLU A CA 1
ATOM 631 C C . GLU A 1 86 ? -0.638 -20.780 9.979 1.00 17.02 86 GLU A C 1
ATOM 632 O O . GLU A 1 86 ? -1.306 -21.687 10.456 1.00 17.40 86 GLU A O 1
ATOM 638 N N . GLU A 1 87 ? -0.216 -19.731 10.689 1.00 17.11 87 GLU A N 1
ATOM 639 C CA . GLU A 1 87 ? -0.414 -19.619 12.138 1.00 17.36 87 GLU A CA 1
ATOM 640 C C . GLU A 1 87 ? -1.719 -18.917 12.533 1.00 17.29 87 GLU A C 1
ATOM 641 O O . GLU A 1 87 ? -2.034 -18.801 13.713 1.00 17.28 87 GLU A O 1
ATOM 647 N N . GLY A 1 88 ? -2.470 -18.437 11.552 1.00 16.97 88 GLY A N 1
ATOM 648 C CA . GLY A 1 88 ? -3.749 -17.803 11.828 1.00 16.60 88 GLY A CA 1
ATOM 649 C C . GLY A 1 88 ? -3.603 -16.455 12.513 1.00 16.69 88 GLY A C 1
ATOM 650 O O . GLY A 1 88 ? -4.425 -16.091 13.346 1.00 17.50 88 GLY A O 1
ATOM 651 N N . VAL A 1 89 ? -2.557 -15.715 12.158 1.00 15.73 89 VAL A N 1
ATOM 652 C CA . VAL A 1 89 ? -2.351 -14.367 12.714 1.00 15.41 89 VAL A CA 1
ATOM 653 C C . VAL A 1 89 ? -3.500 -13.417 12.339 1.00 15.55 89 VAL A C 1
ATOM 654 O O . VAL A 1 89 ? -3.919 -13.378 11.177 1.00 15.47 89 VAL A O 1
ATOM 658 N N . LYS A 1 90 ? -4.018 -12.672 13.321 1.00 15.65 90 LYS A N 1
ATOM 659 C CA . LYS A 1 90 ? -5.203 -11.816 13.083 1.00 16.17 90 LYS A CA 1
ATOM 660 C C . LYS A 1 90 ? -4.906 -10.563 12.261 1.00 15.66 90 LYS A C 1
ATOM 661 O O . LYS A 1 90 ? -5.722 -10.154 11.418 1.00 16.04 90 LYS A O 1
ATOM 667 N N . VAL A 1 91 ? -3.736 -9.967 12.492 1.00 15.02 91 VAL A N 1
ATOM 668 C CA . VAL A 1 91 ? -3.410 -8.670 11.896 1.00 14.69 91 VAL A CA 1
ATOM 669 C C . VAL A 1 91 ? -2.006 -8.668 11.324 1.00 13.58 91 VAL A C 1
ATOM 670 O O . VAL A 1 91 ? -1.092 -9.171 11.951 1.00 13.39 91 VAL A O 1
ATOM 674 N N . VAL A 1 92 ? -1.838 -8.100 10.139 1.00 13.04 92 VAL A N 1
ATOM 675 C CA . VAL A 1 92 ? -0.499 -7.873 9.605 1.00 12.70 92 VAL A CA 1
ATOM 676 C C . VAL A 1 92 ? -0.313 -6.371 9.374 1.00 12.78 92 VAL A C 1
ATOM 677 O O . VAL A 1 92 ? -1.189 -5.732 8.805 1.00 12.69 92 VAL A O 1
ATOM 681 N N . THR A 1 93 ? 0.803 -5.822 9.860 1.00 12.60 93 THR A N 1
ATOM 682 C CA . THR A 1 93 ? 1.226 -4.480 9.464 1.00 12.74 93 THR A CA 1
ATOM 683 C C . THR A 1 93 ? 2.429 -4.660 8.547 1.00 14.08 93 THR A C 1
ATOM 684 O O . THR A 1 93 ? 3.128 -5.678 8.633 1.00 13.30 93 THR A O 1
ATOM 688 N N . THR A 1 94 ? 2.635 -3.713 7.636 1.00 15.84 94 THR A N 1
ATOM 689 C CA . THR A 1 94 ? 3.720 -3.803 6.659 1.00 17.76 94 THR A CA 1
ATOM 690 C C . THR A 1 94 ? 4.491 -2.489 6.602 1.00 19.64 94 THR A C 1
ATOM 691 O O . THR A 1 94 ? 3.887 -1.409 6.641 1.00 19.80 94 THR A O 1
ATOM 695 N N . GLY A 1 95 ? 5.818 -2.587 6.536 1.00 21.40 95 GLY A N 1
ATOM 696 C CA . GLY A 1 95 ? 6.683 -1.419 6.334 1.00 23.89 95 GLY A CA 1
ATOM 697 C C . GLY A 1 95 ? 6.728 -0.991 4.875 1.00 25.78 95 GLY A C 1
ATOM 698 O O . GLY A 1 95 ? 5.766 -1.204 4.128 1.00 26.22 95 GLY A O 1
ATOM 699 N N . ALA A 1 96 ? 7.854 -0.403 4.462 1.00 27.33 96 ALA A N 1
ATOM 700 C CA . ALA A 1 96 ? 8.037 0.070 3.086 1.00 28.56 96 ALA A CA 1
ATOM 701 C C . ALA A 1 96 ? 8.337 -1.084 2.122 1.00 29.14 96 ALA A C 1
ATOM 702 O O . ALA A 1 96 ? 9.233 -1.900 2.362 1.00 29.92 96 ALA A O 1
ATOM 704 N N . GLY A 1 97 ? 7.562 -1.128 1.042 1.00 29.81 97 GLY A N 1
ATOM 705 C CA . GLY A 1 97 ? 7.559 -2.208 0.052 1.00 29.95 97 GLY A CA 1
ATOM 706 C C . GLY A 1 97 ? 6.266 -2.098 -0.751 1.00 30.16 97 GLY A C 1
ATOM 707 O O . GLY A 1 97 ? 5.733 -1.002 -0.928 1.00 30.32 97 GLY A O 1
ATOM 708 N N . ASN A 1 98 ? 5.757 -3.227 -1.231 1.00 30.04 98 ASN A N 1
ATOM 709 C CA . ASN A 1 98 ? 4.523 -3.252 -2.014 1.00 29.98 98 ASN A CA 1
ATOM 710 C C . ASN A 1 98 ? 3.518 -4.285 -1.497 1.00 29.09 98 ASN A C 1
ATOM 711 O O . ASN A 1 98 ? 3.529 -5.430 -1.962 1.00 29.33 98 ASN A O 1
ATOM 716 N N . PRO A 1 99 ? 2.639 -3.895 -0.546 1.00 28.26 99 PRO A N 1
ATOM 717 C CA . PRO A 1 99 ? 1.649 -4.856 -0.034 1.00 27.77 99 PRO A CA 1
ATOM 718 C C . PRO A 1 99 ? 0.701 -5.433 -1.098 1.00 27.42 99 PRO A C 1
ATOM 719 O O . PRO A 1 99 ? 0.103 -6.476 -0.855 1.00 27.03 99 PRO A O 1
ATOM 723 N N . SER A 1 100 ? 0.564 -4.770 -2.253 1.00 27.27 100 SER A N 1
ATOM 724 C CA . SER A 1 100 ? -0.390 -5.205 -3.290 1.00 27.10 100 SER A CA 1
ATOM 725 C C . SER A 1 100 ? -0.142 -6.632 -3.787 1.00 27.11 100 SER A C 1
ATOM 726 O O . SER A 1 100 ? -1.087 -7.325 -4.174 1.00 27.24 100 SER A O 1
ATOM 729 N N . LYS A 1 101 ? 1.122 -7.056 -3.752 1.00 26.77 101 LYS A N 1
ATOM 730 C CA . LYS A 1 101 ? 1.527 -8.419 -4.114 1.00 27.31 101 LYS A CA 1
ATOM 731 C C . LYS A 1 101 ? 0.865 -9.499 -3.239 1.00 26.65 101 LYS A C 1
ATOM 732 O O . LYS A 1 101 ? 0.715 -10.646 -3.677 1.00 27.28 101 LYS A O 1
ATOM 738 N N . TYR A 1 102 ? 0.466 -9.130 -2.019 1.00 25.70 102 TYR A N 1
ATOM 739 C CA . TYR A 1 102 ? 0.008 -10.097 -1.007 1.00 24.62 102 TYR A CA 1
ATOM 740 C C . TYR A 1 102 ? -1.422 -9.872 -0.517 1.00 23.98 102 TYR A C 1
ATOM 741 O O . TYR A 1 102 ? -1.971 -10.715 0.194 1.00 23.78 102 TYR A O 1
ATOM 758 N N . GLU A 1 104 ? -4.676 -9.827 -1.701 1.00 22.73 104 GLU A N 1
ATOM 759 C CA . GLU A 1 104 ? -5.763 -10.793 -1.907 1.00 22.79 104 GLU A CA 1
ATOM 760 C C . GLU A 1 104 ? -5.498 -12.096 -1.150 1.00 22.15 104 GLU A C 1
ATOM 761 O O . GLU A 1 104 ? -6.424 -12.694 -0.609 1.00 21.93 104 GLU A O 1
ATOM 767 N N . ARG A 1 105 ? -4.235 -12.515 -1.093 1.00 21.04 105 ARG A N 1
ATOM 768 C CA . ARG A 1 105 ? -3.842 -13.710 -0.334 1.00 20.24 105 ARG A CA 1
ATOM 769 C C . ARG A 1 105 ? -4.130 -13.588 1.166 1.00 20.15 105 ARG A C 1
ATOM 770 O O . ARG A 1 105 ? -4.688 -14.503 1.791 1.00 19.70 105 ARG A O 1
ATOM 778 N N . PHE A 1 106 ? -3.729 -12.454 1.737 1.00 19.40 106 PHE A N 1
ATOM 779 C CA . PHE A 1 106 ? -4.027 -12.130 3.124 1.00 19.21 106 PHE A CA 1
ATOM 780 C C . PHE A 1 106 ? -5.536 -12.143 3.385 1.00 19.04 106 PHE A C 1
ATOM 781 O O . PHE A 1 106 ? -6.003 -12.689 4.389 1.00 18.69 106 PHE A O 1
ATOM 789 N N . HIS A 1 107 ? -6.294 -11.516 2.494 1.00 18.84 107 HIS A N 1
ATOM 790 C CA . HIS A 1 107 ? -7.735 -11.427 2.674 1.00 19.27 107 HIS A CA 1
ATOM 791 C C . HIS A 1 107 ? -8.443 -12.760 2.465 1.00 19.50 107 HIS A C 1
ATOM 792 O O . HIS A 1 107 ? -9.419 -13.039 3.148 1.00 19.82 107 HIS A O 1
ATOM 799 N N . GLU A 1 108 ? -7.946 -13.575 1.537 1.00 20.20 108 GLU A N 1
ATOM 800 C CA . GLU A 1 108 ? -8.496 -14.929 1.349 1.00 20.56 108 GLU A CA 1
ATOM 801 C C . GLU A 1 108 ? -8.259 -15.790 2.594 1.00 20.01 108 GLU A C 1
ATOM 802 O O . GLU A 1 108 ? -9.013 -16.719 2.854 1.00 20.96 108 GLU A O 1
ATOM 808 N N . ALA A 1 109 ? -7.229 -15.459 3.373 1.00 19.15 109 ALA A N 1
ATOM 809 C CA . ALA A 1 109 ? -6.970 -16.141 4.644 1.00 18.88 109 ALA A CA 1
ATOM 810 C C . ALA A 1 109 ? -7.677 -15.501 5.843 1.00 18.17 109 ALA A C 1
ATOM 811 O O . ALA A 1 109 ? -7.621 -16.031 6.953 1.00 18.93 109 ALA A O 1
ATOM 813 N N . GLY A 1 110 ? -8.334 -14.360 5.627 1.00 17.41 110 GLY A N 1
ATOM 814 C CA . GLY A 1 110 ? -9.053 -13.652 6.700 1.00 16.23 110 GLY A CA 1
ATOM 815 C C . GLY A 1 110 ? -8.213 -12.729 7.579 1.00 16.25 110 GLY A C 1
ATOM 816 O O . GLY A 1 110 ? -8.613 -12.378 8.690 1.00 16.55 110 GLY A O 1
ATOM 817 N N . ILE A 1 111 ? -7.043 -12.338 7.088 1.00 14.81 111 ILE A N 1
ATOM 818 C CA . ILE A 1 111 ? -6.154 -11.458 7.850 1.00 14.51 111 ILE A CA 1
ATOM 819 C C . ILE A 1 111 ? -6.511 -9.990 7.604 1.00 14.06 111 ILE A C 1
ATOM 820 O O . ILE A 1 111 ? -6.889 -9.621 6.498 1.00 14.81 111 ILE A O 1
ATOM 825 N N . ILE A 1 112 ? -6.415 -9.175 8.651 1.00 13.76 112 ILE A N 1
ATOM 826 C CA . ILE A 1 112 ? -6.627 -7.727 8.552 1.00 13.01 112 ILE A CA 1
ATOM 827 C C . ILE A 1 112 ? -5.275 -7.102 8.211 1.00 12.51 112 ILE A C 1
ATOM 828 O O . ILE A 1 112 ? -4.280 -7.386 8.885 1.00 12.90 112 ILE A O 1
ATOM 833 N N . VAL A 1 113 ? -5.237 -6.261 7.181 1.00 10.94 113 VAL A N 1
ATOM 834 C CA . VAL A 1 113 ? -3.965 -5.756 6.644 1.00 10.52 113 VAL A CA 1
ATOM 835 C C . VAL A 1 113 ? -3.848 -4.239 6.781 1.00 10.02 113 VAL A C 1
ATOM 836 O O . VAL A 1 113 ? -4.661 -3.494 6.229 1.00 9.15 113 VAL A O 1
ATOM 840 N N . ILE A 1 114 ? -2.803 -3.810 7.491 1.00 9.69 114 ILE A N 1
ATOM 841 C CA . ILE A 1 114 ? -2.613 -2.398 7.856 1.00 10.19 114 ILE A CA 1
ATOM 842 C C . ILE A 1 114 ? -1.202 -1.903 7.459 1.00 10.56 114 ILE A C 1
ATOM 843 O O . ILE A 1 114 ? -0.239 -2.035 8.232 1.00 10.76 114 ILE A O 1
ATOM 848 N N . PRO A 1 115 ? -1.061 -1.389 6.229 1.00 11.11 115 PRO A N 1
ATOM 849 C CA . PRO A 1 115 ? 0.231 -0.857 5.794 1.00 11.92 115 PRO A CA 1
ATOM 850 C C . PRO A 1 115 ? 0.640 0.439 6.525 1.00 12.56 115 PRO A C 1
ATOM 851 O O . PRO A 1 115 ? -0.213 1.246 6.889 1.00 12.34 115 PRO A O 1
ATOM 855 N N . VAL A 1 116 ? 1.940 0.601 6.759 1.00 12.69 116 VAL A N 1
ATOM 856 C CA . VAL A 1 116 ? 2.483 1.886 7.203 1.00 13.18 116 VAL A CA 1
ATOM 857 C C . VAL A 1 116 ? 2.696 2.775 5.967 1.00 13.46 116 VAL A C 1
ATOM 858 O O . VAL A 1 116 ? 3.284 2.337 4.961 1.00 13.30 116 VAL A O 1
ATOM 862 N N . VAL A 1 117 ? 2.210 4.016 6.027 1.00 13.02 117 VAL A N 1
ATOM 863 C CA . VAL A 1 117 ? 2.265 4.916 4.865 1.00 13.66 117 VAL A CA 1
ATOM 864 C C . VAL A 1 117 ? 2.927 6.254 5.198 1.00 14.52 117 VAL A C 1
ATOM 865 O O . VAL A 1 117 ? 2.758 6.756 6.304 1.00 14.87 117 VAL A O 1
ATOM 869 N N . PRO A 1 118 ? 3.721 6.803 4.258 1.00 15.02 118 PRO A N 1
ATOM 870 C CA . PRO A 1 118 ? 4.388 8.077 4.494 1.00 15.53 118 PRO A CA 1
ATOM 871 C C . PRO A 1 118 ? 3.769 9.278 3.759 1.00 15.46 118 PRO A C 1
ATOM 872 O O . PRO A 1 118 ? 4.360 10.368 3.772 1.00 15.66 118 PRO A O 1
ATOM 876 N N . SER A 1 119 ? 2.626 9.088 3.097 1.00 15.34 119 SER A N 1
ATOM 877 C CA . SER A 1 119 ? 2.075 10.130 2.218 1.00 15.09 119 SER A CA 1
ATOM 878 C C . SER A 1 119 ? 0.610 9.907 1.903 1.00 14.77 119 SER A C 1
ATOM 879 O O . SER A 1 119 ? 0.097 8.796 2.037 1.00 14.64 119 SER A O 1
ATOM 882 N N . VAL A 1 120 ? -0.054 10.973 1.466 1.00 14.24 120 VAL A N 1
ATOM 883 C CA . VAL A 1 120 ? -1.459 10.921 1.122 1.00 13.99 120 VAL A CA 1
ATOM 884 C C . VAL A 1 120 ? -1.670 10.027 -0.109 1.00 14.19 120 VAL A C 1
ATOM 885 O O . VAL A 1 120 ? -2.565 9.169 -0.106 1.00 14.06 120 VAL A O 1
ATOM 889 N N . ALA A 1 121 ? -0.823 10.201 -1.128 1.00 14.50 121 ALA A N 1
ATOM 890 C CA . ALA A 1 121 ? -0.916 9.383 -2.338 1.00 14.85 121 ALA A CA 1
ATOM 891 C C . ALA A 1 121 ? -0.785 7.895 -2.001 1.00 15.32 121 ALA A C 1
ATOM 892 O O . ALA A 1 121 ? -1.545 7.071 -2.518 1.00 15.27 121 ALA A O 1
ATOM 894 N N . LEU A 1 122 ? 0.152 7.552 -1.118 1.00 15.73 122 LEU A N 1
ATOM 895 C CA . LEU A 1 122 ? 0.321 6.150 -0.720 1.00 16.42 122 LEU A CA 1
ATOM 896 C C . LEU A 1 122 ? -0.846 5.620 0.123 1.00 15.91 122 LEU A C 1
ATOM 897 O O . LEU A 1 122 ? -1.261 4.472 -0.056 1.00 15.89 122 LEU A O 1
ATOM 902 N N . ALA A 1 123 ? -1.378 6.449 1.026 1.00 15.32 123 ALA A N 1
ATOM 903 C CA . ALA A 1 123 ? -2.572 6.069 1.785 1.00 15.00 123 ALA A CA 1
ATOM 904 C C . ALA A 1 123 ? -3.776 5.799 0.871 1.00 15.32 123 ALA A C 1
ATOM 905 O O . ALA A 1 123 ? -4.518 4.837 1.088 1.00 14.50 123 ALA A O 1
ATOM 907 N N . LYS A 1 124 ? -3.962 6.645 -0.143 1.00 15.73 124 LYS A N 1
ATOM 908 C CA . LYS A 1 124 ? -5.054 6.472 -1.098 1.00 16.76 124 LYS A CA 1
ATOM 909 C C . LYS A 1 124 ? -4.913 5.189 -1.923 1.00 17.07 124 LYS A C 1
ATOM 910 O O . LYS A 1 124 ? -5.894 4.474 -2.126 1.00 17.58 124 LYS A O 1
ATOM 916 N N . ARG A 1 125 ? -3.699 4.910 -2.392 1.00 17.61 125 ARG A N 1
ATOM 917 C CA . ARG A 1 125 ? -3.399 3.669 -3.100 1.00 18.68 125 ARG A CA 1
ATOM 918 C C . ARG A 1 125 ? -3.663 2.439 -2.223 1.00 18.30 125 ARG A C 1
ATOM 919 O O . ARG A 1 125 ? -4.279 1.476 -2.673 1.00 18.14 125 ARG A O 1
ATOM 935 N N . GLU A 1 127 ? -5.694 2.226 0.316 1.00 17.81 127 GLU A N 1
ATOM 936 C CA . GLU A 1 127 ? -7.148 2.116 0.376 1.00 18.37 127 GLU A CA 1
ATOM 937 C C . GLU A 1 127 ? -7.708 1.456 -0.891 1.00 19.06 127 GLU A C 1
ATOM 938 O O . GLU A 1 127 ? -8.527 0.538 -0.802 1.00 18.44 127 GLU A O 1
ATOM 944 N N . LYS A 1 128 ? -7.227 1.909 -2.050 1.00 19.52 128 LYS A N 1
ATOM 945 C CA . LYS A 1 128 ? -7.705 1.445 -3.367 1.00 20.46 128 LYS A CA 1
ATOM 946 C C . LYS A 1 128 ? -7.477 -0.054 -3.579 1.00 20.37 128 LYS A C 1
ATOM 947 O O . LYS A 1 128 ? -8.327 -0.739 -4.161 1.00 21.04 128 LYS A O 1
ATOM 953 N N . ILE A 1 129 ? -6.341 -0.557 -3.104 1.00 19.88 129 ILE A N 1
ATOM 954 C CA . ILE A 1 129 ? -6.008 -1.979 -3.273 1.00 20.02 129 ILE A CA 1
ATOM 955 C C . ILE A 1 129 ? -6.631 -2.872 -2.188 1.00 19.28 129 ILE A C 1
ATOM 956 O O . ILE A 1 129 ? -6.484 -4.096 -2.225 1.00 19.62 129 ILE A O 1
ATOM 961 N N . GLY A 1 130 ? -7.310 -2.253 -1.228 1.00 18.02 130 GLY A N 1
ATOM 962 C CA . GLY A 1 130 ? -8.129 -2.972 -0.263 1.00 17.18 130 GLY A CA 1
ATOM 963 C C . GLY A 1 130 ? -7.629 -3.034 1.173 1.00 16.24 130 GLY A C 1
ATOM 964 O O . GLY A 1 130 ? -8.166 -3.781 1.974 1.00 16.35 130 GLY A O 1
ATOM 965 N N . ALA A 1 131 ? -6.631 -2.227 1.520 1.00 15.60 131 ALA A N 1
ATOM 966 C CA . ALA A 1 131 ? -6.130 -2.193 2.905 1.00 14.50 131 ALA A CA 1
ATOM 967 C C . ALA A 1 131 ? -7.260 -1.904 3.892 1.00 14.07 131 ALA A C 1
ATOM 968 O O . ALA A 1 131 ? -8.161 -1.104 3.597 1.00 13.76 131 ALA A O 1
ATOM 970 N N . ASP A 1 132 ? -7.227 -2.567 5.048 1.00 13.39 132 ASP A N 1
ATOM 971 C CA . ASP A 1 132 ? -8.297 -2.425 6.048 1.00 13.32 132 ASP A CA 1
ATOM 972 C C . ASP A 1 132 ? -8.159 -1.152 6.879 1.00 13.29 132 ASP A C 1
ATOM 973 O O . ASP A 1 132 ? -9.131 -0.653 7.445 1.00 12.74 132 ASP A O 1
ATOM 978 N N . ALA A 1 133 ? -6.932 -0.648 6.946 1.00 12.18 133 ALA A N 1
ATOM 979 C CA . ALA A 1 133 ? -6.591 0.568 7.686 1.00 11.43 133 ALA A CA 1
ATOM 980 C C . ALA A 1 133 ? -5.176 0.926 7.282 1.00 11.35 133 ALA A C 1
ATOM 981 O O . ALA A 1 133 ? -4.494 0.133 6.631 1.00 10.95 133 ALA A O 1
ATOM 983 N N . VAL A 1 134 ? -4.719 2.112 7.668 1.00 10.78 134 VAL A N 1
ATOM 984 C CA . VAL A 1 134 ? -3.317 2.461 7.449 1.00 10.40 134 VAL A CA 1
ATOM 985 C C . VAL A 1 134 ? -2.741 3.100 8.724 1.00 10.53 134 VAL A C 1
ATOM 986 O O . VAL A 1 134 ? -3.482 3.693 9.526 1.00 10.17 134 VAL A O 1
ATOM 990 N N . ILE A 1 135 ? -1.440 2.924 8.925 1.00 9.47 135 ILE A N 1
ATOM 991 C CA . ILE A 1 135 ? -0.717 3.612 9.977 1.00 10.18 135 ILE A CA 1
ATOM 992 C C . ILE A 1 135 ? 0.037 4.777 9.345 1.00 10.23 135 ILE A C 1
ATOM 993 O O . ILE A 1 135 ? 0.891 4.578 8.469 1.00 10.68 135 ILE A O 1
ATOM 998 N N . ALA A 1 136 ? -0.301 5.992 9.766 1.00 10.43 136 ALA A N 1
ATOM 999 C CA . ALA A 1 136 ? 0.406 7.179 9.299 1.00 11.08 136 ALA A CA 1
ATOM 1000 C C . ALA A 1 136 ? 1.517 7.500 10.283 1.00 11.01 136 ALA A C 1
ATOM 1001 O O . ALA A 1 136 ? 1.266 7.989 11.384 1.00 10.84 136 ALA A O 1
ATOM 1003 N N . GLU A 1 137 ? 2.752 7.190 9.887 1.00 10.71 137 GLU A N 1
ATOM 1004 C CA . GLU A 1 137 ? 3.878 7.342 10.800 1.00 11.21 137 GLU A CA 1
ATOM 1005 C C . GLU A 1 137 ? 4.700 8.606 10.538 1.00 10.56 137 GLU A C 1
ATOM 1006 O O . GLU A 1 137 ? 5.304 8.746 9.467 1.00 11.07 137 GLU A O 1
ATOM 1012 N N . GLY A 1 138 ? 4.747 9.498 11.526 1.00 10.21 138 GLY A N 1
ATOM 1013 C CA . GLY A 1 138 ? 5.511 10.747 11.399 1.00 9.66 138 GLY A CA 1
ATOM 1014 C C . GLY A 1 138 ? 7.024 10.538 11.395 1.00 9.27 138 GLY A C 1
ATOM 1015 O O . GLY A 1 138 ? 7.529 9.534 11.919 1.00 9.01 138 GLY A O 1
ATOM 1024 N N . GLU A 1 140 ? 9.135 11.871 13.215 1.00 8.53 140 GLU A N 1
ATOM 1025 C CA . GLU A 1 140 ? 9.645 11.885 14.606 1.00 8.73 140 GLU A CA 1
ATOM 1026 C C . GLU A 1 140 ? 9.804 10.478 15.198 1.00 8.12 140 GLU A C 1
ATOM 1027 O O . GLU A 1 140 ? 10.471 10.288 16.211 1.00 8.22 140 GLU A O 1
ATOM 1033 N N . ALA A 1 141 ? 9.200 9.500 14.548 1.00 8.23 141 ALA A N 1
ATOM 1034 C CA . ALA A 1 141 ? 9.291 8.107 14.986 1.00 9.37 141 ALA A CA 1
ATOM 1035 C C . ALA A 1 141 ? 10.744 7.612 14.980 1.00 9.65 141 ALA A C 1
ATOM 1036 O O . ALA A 1 141 ? 11.602 8.147 14.257 1.00 9.87 141 ALA A O 1
ATOM 1038 N N . GLY A 1 142 ? 11.015 6.582 15.773 1.00 10.24 142 GLY A N 1
ATOM 1039 C CA . GLY A 1 142 ? 12.287 5.866 15.659 1.00 10.61 142 GLY A CA 1
ATOM 1040 C C . GLY A 1 142 ? 12.331 4.991 14.413 1.00 11.35 142 GLY A C 1
ATOM 1041 O O . GLY A 1 142 ? 11.285 4.571 13.919 1.00 11.86 142 GLY A O 1
ATOM 1042 N N . GLY A 1 143 ? 13.538 4.698 13.923 1.00 10.96 143 GLY A N 1
ATOM 1043 C CA . GLY A 1 143 ? 13.718 3.768 12.809 1.00 11.33 143 GLY A CA 1
ATOM 1044 C C . GLY A 1 143 ? 13.701 4.452 11.465 1.00 11.69 143 GLY A C 1
ATOM 1045 O O . GLY A 1 143 ? 13.977 5.653 11.378 1.00 12.00 143 GLY A O 1
ATOM 1046 N N . HIS A 1 144 ? 13.378 3.689 10.418 1.00 12.40 144 HIS A N 1
ATOM 1047 C CA . HIS A 1 144 ? 13.269 4.231 9.057 1.00 12.43 144 HIS A CA 1
ATOM 1048 C C . HIS A 1 144 ? 12.100 5.216 8.963 1.00 12.28 144 HIS A C 1
ATOM 1049 O O . HIS A 1 144 ? 10.956 4.853 9.237 1.00 11.59 144 HIS A O 1
ATOM 1056 N N . ILE A 1 145 ? 12.399 6.461 8.586 1.00 11.80 145 ILE A N 1
ATOM 1057 C CA . ILE A 1 145 ? 11.398 7.541 8.575 1.00 11.75 145 ILE A CA 1
ATOM 1058 C C . ILE A 1 145 ? 11.162 8.155 7.199 1.00 11.99 145 ILE A C 1
ATOM 1059 O O . ILE A 1 145 ? 12.051 8.138 6.341 1.00 11.10 145 ILE A O 1
ATOM 1064 N N . GLY A 1 146 ? 9.963 8.704 7.005 1.00 11.62 146 GLY A N 1
ATOM 1065 C CA . GLY A 1 146 ? 9.694 9.543 5.843 1.00 11.53 146 GLY A CA 1
ATOM 1066 C C . GLY A 1 146 ? 10.054 10.970 6.186 1.00 11.40 146 GLY A C 1
ATOM 1067 O O . GLY A 1 146 ? 10.905 11.214 7.067 1.00 11.34 146 GLY A O 1
ATOM 1068 N N . LYS A 1 147 ? 9.404 11.908 5.500 1.00 11.46 147 LYS A N 1
ATOM 1069 C CA . LYS A 1 147 ? 9.699 13.336 5.658 1.00 11.06 147 LYS A CA 1
ATOM 1070 C C . LYS A 1 147 ? 8.572 14.111 6.358 1.00 10.08 147 LYS A C 1
ATOM 1071 O O . LYS A 1 147 ? 8.813 15.134 6.930 1.00 8.55 147 LYS A O 1
ATOM 1077 N N . LEU A 1 148 ? 7.341 13.638 6.256 1.00 10.16 148 LEU A N 1
ATOM 1078 C CA . LEU A 1 148 ? 6.227 14.349 6.872 1.00 10.04 148 LEU A CA 1
ATOM 1079 C C . LEU A 1 148 ? 6.145 14.030 8.364 1.00 9.45 148 LEU A C 1
ATOM 1080 O O . LEU A 1 148 ? 6.419 12.902 8.785 1.00 9.55 148 LEU A O 1
ATOM 1085 N N . THR A 1 149 ? 5.761 15.032 9.146 1.00 9.07 149 THR A N 1
ATOM 1086 C CA . THR A 1 149 ? 5.583 14.876 10.598 1.00 8.26 149 THR A CA 1
ATOM 1087 C C . THR A 1 149 ? 4.202 14.306 10.940 1.00 8.61 149 THR A C 1
ATOM 1088 O O . THR A 1 149 ? 3.280 14.295 10.117 1.00 7.04 149 THR A O 1
ATOM 1092 N N . THR A 1 150 ? 4.066 13.828 12.169 1.00 7.98 150 THR A N 1
ATOM 1093 C CA . THR A 1 150 ? 2.804 13.252 12.624 1.00 8.98 150 THR A CA 1
ATOM 1094 C C . THR A 1 150 ? 1.670 14.272 12.532 1.00 9.58 150 THR A C 1
ATOM 1095 O O . THR A 1 150 ? 0.564 13.947 12.081 1.00 10.20 150 THR A O 1
ATOM 1107 N N . THR A 1 152 ? 1.152 16.773 10.494 1.00 9.80 152 THR A N 1
ATOM 1108 C CA . THR A 1 152 ? 0.676 17.080 9.144 1.00 10.10 152 THR A CA 1
ATOM 1109 C C . THR A 1 152 ? 0.269 15.823 8.370 1.00 10.20 152 THR A C 1
ATOM 1110 O O . THR A 1 152 ? -0.690 15.848 7.595 1.00 10.29 152 THR A O 1
ATOM 1114 N N . LEU A 1 153 ? 1.004 14.732 8.572 1.00 9.61 153 LEU A N 1
ATOM 1115 C CA . LEU A 1 153 ? 0.712 13.484 7.864 1.00 9.76 153 LEU A CA 1
ATOM 1116 C C . LEU A 1 153 ? -0.592 12.875 8.360 1.00 9.67 153 LEU A C 1
ATOM 1117 O O . LEU A 1 153 ? -1.435 12.501 7.549 1.00 10.65 153 LEU A O 1
ATOM 1122 N N . VAL A 1 154 ? -0.772 12.762 9.676 1.00 9.67 154 VAL A N 1
ATOM 1123 C CA . VAL A 1 154 ? -1.986 12.124 10.195 1.00 10.22 154 VAL A CA 1
ATOM 1124 C C . VAL A 1 154 ? -3.237 12.910 9.768 1.00 10.47 154 VAL A C 1
ATOM 1125 O O . VAL A 1 154 ? -4.204 12.332 9.261 1.00 10.65 154 VAL A O 1
ATOM 1129 N N . ARG A 1 155 ? -3.189 14.225 9.934 1.00 10.88 155 ARG A N 1
ATOM 1130 C CA . ARG A 1 155 ? -4.291 15.087 9.525 1.00 11.23 155 ARG A CA 1
ATOM 1131 C C . ARG A 1 155 ? -4.640 14.908 8.061 1.00 11.42 155 ARG A C 1
ATOM 1132 O O . ARG A 1 155 ? -5.806 14.687 7.736 1.00 11.48 155 ARG A O 1
ATOM 1140 N N . GLN A 1 156 ? -3.627 14.965 7.185 1.00 10.70 156 GLN A N 1
ATOM 1141 C CA . GLN A 1 156 ? -3.877 14.914 5.748 1.00 11.19 156 GLN A CA 1
ATOM 1142 C C . GLN A 1 156 ? -4.324 13.530 5.287 1.00 11.35 156 GLN A C 1
ATOM 1143 O O . GLN A 1 156 ? -5.279 13.423 4.524 1.00 12.55 156 GLN A O 1
ATOM 1149 N N . VAL A 1 157 ? -3.677 12.486 5.797 1.00 11.19 157 VAL A N 1
ATOM 1150 C CA . VAL A 1 157 ? -4.127 11.104 5.553 1.00 11.67 157 VAL A CA 1
ATOM 1151 C C . VAL A 1 157 ? -5.560 10.855 6.040 1.00 12.27 157 VAL A C 1
ATOM 1152 O O . VAL A 1 157 ? -6.370 10.308 5.286 1.00 12.34 157 VAL A O 1
ATOM 1156 N N . ALA A 1 158 ? -5.875 11.251 7.277 1.00 12.45 158 ALA A N 1
ATOM 1157 C CA . ALA A 1 158 ? -7.228 11.056 7.832 1.00 13.63 158 ALA A CA 1
ATOM 1158 C C . ALA A 1 158 ? -8.299 11.770 6.997 1.00 14.50 158 ALA A C 1
ATOM 1159 O O . ALA A 1 158 ? -9.390 11.238 6.810 1.00 13.60 158 ALA A O 1
ATOM 1161 N N . THR A 1 159 ? -7.975 12.958 6.491 1.00 15.12 159 THR A N 1
ATOM 1162 C CA . THR A 1 159 ? -8.866 13.697 5.587 1.00 16.59 159 THR A CA 1
ATOM 1163 C C . THR A 1 159 ? -9.071 12.979 4.252 1.00 16.63 159 THR A C 1
ATOM 1164 O O . THR A 1 159 ? -10.173 13.000 3.691 1.00 17.51 159 THR A O 1
ATOM 1168 N N . ALA A 1 160 ? -8.016 12.353 3.741 1.00 17.08 160 ALA A N 1
ATOM 1169 C CA . ALA A 1 160 ? -8.031 11.802 2.382 1.00 16.98 160 ALA A CA 1
ATOM 1170 C C . ALA A 1 160 ? -8.661 10.419 2.236 1.00 17.25 160 ALA A C 1
ATOM 1171 O O . ALA A 1 160 ? -9.177 10.090 1.172 1.00 17.95 160 ALA A O 1
ATOM 1173 N N . ILE A 1 161 ? -8.600 9.596 3.278 1.00 16.98 161 ILE A N 1
ATOM 1174 C CA . ILE A 1 161 ? -9.141 8.228 3.177 1.00 16.69 161 ILE A CA 1
ATOM 1175 C C . ILE A 1 161 ? -10.304 7.950 4.138 1.00 16.29 161 ILE A C 1
ATOM 1176 O O . ILE A 1 161 ? -10.423 8.563 5.202 1.00 16.50 161 ILE A O 1
ATOM 1181 N N . SER A 1 162 ? -11.157 7.005 3.753 1.00 16.20 162 SER A N 1
ATOM 1182 C CA . SER A 1 162 ? -12.317 6.639 4.561 1.00 16.30 162 SER A CA 1
ATOM 1183 C C . SER A 1 162 ? -12.017 5.501 5.537 1.00 15.62 162 SER A C 1
ATOM 1184 O O . SER A 1 162 ? -12.696 5.356 6.550 1.00 16.12 162 SER A O 1
ATOM 1187 N N . ILE A 1 163 ? -11.010 4.691 5.223 1.00 14.43 163 ILE A N 1
ATOM 1188 C CA . ILE A 1 163 ? -10.599 3.612 6.109 1.00 14.27 163 ILE A CA 1
ATOM 1189 C C . ILE A 1 163 ? -9.944 4.238 7.359 1.00 13.48 163 ILE A C 1
ATOM 1190 O O . ILE A 1 163 ? -9.461 5.376 7.295 1.00 13.06 163 ILE A O 1
ATOM 1195 N N . PRO A 1 164 ? -9.957 3.520 8.501 1.00 13.10 164 PRO A N 1
ATOM 1196 C CA . PRO A 1 164 ? -9.391 4.129 9.701 1.00 12.84 164 PRO A CA 1
ATOM 1197 C C . PRO A 1 164 ? -7.884 4.331 9.636 1.00 12.35 164 PRO A C 1
ATOM 1198 O O . PRO A 1 164 ? -7.157 3.544 9.021 1.00 13.02 164 PRO A O 1
ATOM 1202 N N . VAL A 1 165 ? -7.443 5.400 10.278 1.00 12.12 165 VAL A N 1
ATOM 1203 C CA . VAL A 1 165 ? -6.036 5.774 10.323 1.00 11.58 165 VAL A CA 1
ATOM 1204 C C . VAL A 1 165 ? -5.538 5.579 11.746 1.00 11.63 165 VAL A C 1
ATOM 1205 O O . VAL A 1 165 ? -6.236 5.916 12.708 1.00 11.92 165 VAL A O 1
ATOM 1209 N N . ILE A 1 166 ? -4.332 5.025 11.872 1.00 11.01 166 ILE A N 1
ATOM 1210 C CA . ILE A 1 166 ? -3.641 4.938 13.161 1.00 10.29 166 ILE A CA 1
ATOM 1211 C C . ILE A 1 166 ? -2.462 5.919 13.153 1.00 10.07 166 ILE A C 1
ATOM 1212 O O . ILE A 1 166 ? -1.628 5.876 12.247 1.00 10.96 166 ILE A O 1
ATOM 1217 N N . ALA A 1 167 ? -2.406 6.812 14.143 1.00 9.72 167 ALA A N 1
ATOM 1218 C CA . ALA A 1 167 ? -1.296 7.770 14.238 1.00 9.08 167 ALA A CA 1
ATOM 1219 C C . ALA A 1 167 ? -0.095 7.099 14.889 1.00 9.30 167 ALA A C 1
ATOM 1220 O O . ALA A 1 167 ? -0.241 6.440 15.915 1.00 8.93 167 ALA A O 1
ATOM 1222 N N . ALA A 1 168 ? 1.086 7.277 14.308 1.00 9.19 168 ALA A N 1
ATOM 1223 C CA . ALA A 1 168 ? 2.328 6.754 14.869 1.00 9.52 168 ALA A CA 1
ATOM 1224 C C . ALA A 1 168 ? 3.375 7.862 14.809 1.00 9.98 168 ALA A C 1
ATOM 1225 O O . ALA A 1 168 ? 3.399 8.637 13.852 1.00 10.72 168 ALA A O 1
ATOM 1227 N N . GLY A 1 169 ? 4.232 7.922 15.821 1.00 9.94 169 GLY A N 1
ATOM 1228 C CA . GLY A 1 169 ? 5.378 8.842 15.812 1.00 10.78 169 GLY A CA 1
ATOM 1229 C C . GLY A 1 169 ? 5.193 9.991 16.773 1.00 11.44 169 GLY A C 1
ATOM 1230 O O . GLY A 1 169 ? 4.372 10.881 16.543 1.00 12.00 169 GLY A O 1
ATOM 1231 N N . GLY A 1 170 ? 5.957 9.966 17.857 1.00 11.79 170 GLY A N 1
ATOM 1232 C CA . GLY A 1 170 ? 5.954 11.055 18.833 1.00 12.32 170 GLY A CA 1
ATOM 1233 C C . GLY A 1 170 ? 4.985 10.889 19.992 1.00 12.28 170 GLY A C 1
ATOM 1234 O O . GLY A 1 170 ? 4.822 11.812 20.802 1.00 12.00 170 GLY A O 1
ATOM 1235 N N . ILE A 1 171 ? 4.349 9.722 20.094 1.00 11.52 171 ILE A N 1
ATOM 1236 C CA . ILE A 1 171 ? 3.343 9.489 21.143 1.00 12.41 171 ILE A CA 1
ATOM 1237 C C . ILE A 1 171 ? 3.895 8.682 22.314 1.00 12.69 171 ILE A C 1
ATOM 1238 O O . ILE A 1 171 ? 4.280 7.529 22.132 1.00 11.99 171 ILE A O 1
ATOM 1243 N N . ALA A 1 172 ? 3.918 9.281 23.505 1.00 12.72 172 ALA A N 1
ATOM 1244 C CA . ALA A 1 172 ? 4.455 8.589 24.688 1.00 12.95 172 ALA A CA 1
ATOM 1245 C C . ALA A 1 172 ? 3.695 8.825 25.999 1.00 13.20 172 ALA A C 1
ATOM 1246 O O . ALA A 1 172 ? 4.118 8.366 27.070 1.00 13.46 172 ALA A O 1
ATOM 1248 N N . ASP A 1 173 ? 2.580 9.545 25.915 1.00 12.20 173 ASP A N 1
ATOM 1249 C CA . ASP A 1 173 ? 1.689 9.717 27.052 1.00 12.46 173 ASP A CA 1
ATOM 1250 C C . ASP A 1 173 ? 0.257 9.999 26.601 1.00 11.71 173 ASP A C 1
ATOM 1251 O O . ASP A 1 173 ? -0.045 10.050 25.402 1.00 11.99 173 ASP A O 1
ATOM 1256 N N . GLY A 1 174 ? -0.619 10.156 27.575 1.00 12.26 174 GLY A N 1
ATOM 1257 C CA . GLY A 1 174 ? -2.029 10.414 27.337 1.00 12.57 174 GLY A CA 1
ATOM 1258 C C . GLY A 1 174 ? -2.268 11.649 26.489 1.00 12.51 174 GLY A C 1
ATOM 1259 O O . GLY A 1 174 ? -3.123 11.636 25.604 1.00 13.07 174 GLY A O 1
ATOM 1260 N N . GLU A 1 175 ? -1.516 12.714 26.756 1.00 12.66 175 GLU A N 1
ATOM 1261 C CA . GLU A 1 175 ? -1.619 13.944 25.957 1.00 13.10 175 GLU A CA 1
ATOM 1262 C C . GLU A 1 175 ? -1.316 13.722 24.460 1.00 12.66 175 GLU A C 1
ATOM 1263 O O . GLU A 1 175 ? -2.061 14.180 23.568 1.00 12.59 175 GLU A O 1
ATOM 1269 N N . GLY A 1 176 ? -0.220 13.015 24.193 1.00 11.59 176 GLY A N 1
ATOM 1270 C CA . GLY A 1 176 ? 0.193 12.706 22.854 1.00 10.88 176 GLY A CA 1
ATOM 1271 C C . GLY A 1 176 ? -0.847 11.821 22.207 1.00 10.37 176 GLY A C 1
ATOM 1272 O O . GLY A 1 176 ? -1.212 12.038 21.063 1.00 10.38 176 GLY A O 1
ATOM 1273 N N . ALA A 1 177 ? -1.345 10.830 22.950 1.00 10.85 177 ALA A N 1
ATOM 1274 C CA . ALA A 1 177 ? -2.384 9.938 22.434 1.00 11.27 177 ALA A CA 1
ATOM 1275 C C . ALA A 1 177 ? -3.629 10.727 22.027 1.00 11.92 177 ALA A C 1
ATOM 1276 O O . ALA A 1 177 ? -4.125 10.584 20.892 1.00 12.32 177 ALA A O 1
ATOM 1278 N N . ALA A 1 178 ? -4.101 11.581 22.939 1.00 11.99 178 ALA A N 1
ATOM 1279 C CA . ALA A 1 178 ? -5.262 12.438 22.694 1.00 11.85 178 ALA A CA 1
ATOM 1280 C C . ALA A 1 178 ? -5.090 13.310 21.457 1.00 11.93 178 ALA A C 1
ATOM 1281 O O . ALA A 1 178 ? -6.000 13.384 20.627 1.00 12.67 178 ALA A O 1
ATOM 1283 N N . ALA A 1 179 ? -3.932 13.965 21.325 1.00 11.1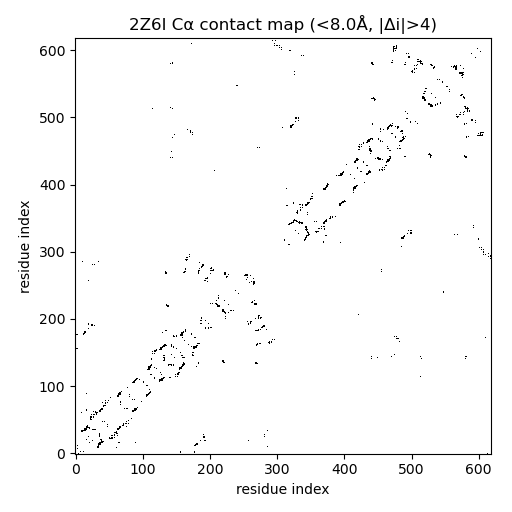5 179 ALA A N 1
ATOM 1284 C CA . ALA A 1 179 ? -3.608 14.741 20.119 1.00 11.45 179 ALA A CA 1
ATOM 1285 C C . ALA A 1 179 ? -3.782 13.912 18.852 1.00 11.41 179 ALA A C 1
ATOM 1286 O O . ALA A 1 179 ? -4.352 14.373 17.868 1.00 11.45 179 ALA A O 1
ATOM 1288 N N . GLY A 1 180 ? -3.263 12.687 18.871 1.00 11.38 180 GLY A N 1
ATOM 1289 C CA . GLY A 1 180 ? -3.445 11.762 17.752 1.00 11.43 180 GLY A CA 1
ATOM 1290 C C . GLY A 1 180 ? -4.906 11.609 17.354 1.00 11.98 180 GLY A C 1
ATOM 1291 O O . GLY A 1 180 ? -5.249 11.672 16.164 1.00 11.77 180 GLY A O 1
ATOM 1292 N N . PHE A 1 181 ? -5.764 11.386 18.349 1.00 12.47 181 PHE A N 1
ATOM 1293 C CA . PHE A 1 181 ? -7.215 11.301 18.121 1.00 13.81 181 PHE A CA 1
ATOM 1294 C C . PHE A 1 181 ? -7.817 12.586 17.558 1.00 13.79 181 PHE A C 1
ATOM 1295 O O . PHE A 1 181 ? -8.693 12.546 16.683 1.00 14.17 181 PHE A O 1
ATOM 1311 N N . LEU A 1 183 ? -6.426 14.679 15.597 1.00 12.12 183 LEU A N 1
ATOM 1312 C CA . LEU A 1 183 ? -6.028 14.764 14.206 1.00 12.93 183 LEU A CA 1
ATOM 1313 C C . LEU A 1 183 ? -6.869 13.865 13.293 1.00 12.84 183 LEU A C 1
ATOM 1314 O O . LEU A 1 183 ? -6.733 13.916 12.076 1.00 13.24 183 LEU A O 1
ATOM 1319 N N . GLY A 1 184 ? -7.681 13.003 13.893 1.00 13.07 184 GLY A N 1
ATOM 1320 C CA . GLY A 1 184 ? -8.575 12.124 13.139 1.00 13.31 184 GLY A CA 1
ATOM 1321 C C . GLY A 1 184 ? -8.184 10.656 13.118 1.00 13.15 184 GLY A C 1
ATOM 1322 O O . GLY A 1 184 ? -8.749 9.870 12.332 1.00 12.67 184 GLY A O 1
ATOM 1323 N N . ALA A 1 185 ? -7.194 10.284 13.929 1.00 12.41 185 ALA A N 1
ATOM 1324 C CA . ALA A 1 185 ? -6.809 8.868 14.038 1.00 12.63 185 ALA A CA 1
ATOM 1325 C C . ALA A 1 185 ? -7.828 8.142 14.904 1.00 12.66 185 ALA A C 1
ATOM 1326 O O . ALA A 1 185 ? -8.489 8.763 15.748 1.00 12.93 185 ALA A O 1
ATOM 1328 N N . GLU A 1 186 ? -7.985 6.842 14.662 1.00 12.42 186 GLU A N 1
ATOM 1329 C CA . GLU A 1 186 ? -8.900 6.007 15.462 1.00 12.95 186 GLU A CA 1
ATOM 1330 C C . GLU A 1 186 ? -8.157 4.983 16.342 1.00 12.45 186 GLU A C 1
ATOM 1331 O O . GLU A 1 186 ? -8.764 4.123 17.005 1.00 12.98 186 GLU A O 1
ATOM 1337 N N . ALA A 1 187 ? -6.828 5.088 16.347 1.00 10.88 187 ALA A N 1
ATOM 1338 C CA . ALA A 1 187 ? -5.971 4.328 17.255 1.00 10.52 187 ALA A CA 1
ATOM 1339 C C . ALA A 1 187 ? -4.606 4.998 17.237 1.00 10.36 187 ALA A C 1
ATOM 1340 O O . ALA A 1 187 ? -4.343 5.834 16.373 1.00 10.09 187 ALA A O 1
ATOM 1342 N N . VAL A 1 188 ? -3.756 4.647 18.192 1.00 9.55 188 VAL A N 1
ATOM 1343 C CA . VAL A 1 188 ? -2.378 5.138 18.168 1.00 9.46 188 VAL A CA 1
ATOM 1344 C C . VAL A 1 188 ? -1.398 3.982 18.183 1.00 9.25 188 VAL A C 1
ATOM 1345 O O . VAL A 1 188 ? -1.692 2.914 18.712 1.00 9.59 188 VAL A O 1
ATOM 1349 N N . GLN A 1 189 ? -0.237 4.186 17.573 1.00 9.13 189 GLN A N 1
ATOM 1350 C CA . GLN A 1 189 ? 0.816 3.189 17.637 1.00 9.58 189 GLN A CA 1
ATOM 1351 C C . GLN A 1 189 ? 2.023 3.788 18.353 1.00 9.66 189 GLN A C 1
ATOM 1352 O O . GLN A 1 189 ? 2.473 4.892 18.016 1.00 9.59 189 GLN A O 1
ATOM 1358 N N . VAL A 1 190 ? 2.515 3.061 19.355 1.00 9.47 190 VAL A N 1
ATOM 1359 C CA . VAL A 1 190 ? 3.595 3.530 20.234 1.00 9.58 190 VAL A CA 1
ATOM 1360 C C . VAL A 1 190 ? 4.782 2.580 20.096 1.00 9.80 190 VAL A C 1
ATOM 1361 O O . VAL A 1 190 ? 4.617 1.369 20.157 1.00 10.60 190 VAL A O 1
ATOM 1365 N N . GLY A 1 191 ? 5.962 3.136 19.848 1.00 9.54 191 GLY A N 1
ATOM 1366 C CA . GLY A 1 191 ? 7.174 2.326 19.708 1.00 9.26 191 GLY A CA 1
ATOM 1367 C C . GLY A 1 191 ? 8.160 2.570 20.828 1.00 9.41 191 GLY A C 1
ATOM 1368 O O . GLY A 1 191 ? 8.363 1.704 21.678 1.00 9.48 191 GLY A O 1
ATOM 1369 N N . THR A 1 192 ? 8.768 3.766 20.824 1.00 9.04 192 THR A N 1
ATOM 1370 C CA . THR A 1 192 ? 9.869 4.107 21.723 1.00 9.29 192 THR A CA 1
ATOM 1371 C C . THR A 1 192 ? 9.580 3.785 23.175 1.00 9.57 192 THR A C 1
ATOM 1372 O O . THR A 1 192 ? 10.379 3.117 23.855 1.00 9.47 192 THR A O 1
ATOM 1376 N N . ARG A 1 193 ? 8.418 4.231 23.638 1.00 9.57 193 ARG A N 1
ATOM 1377 C CA . ARG A 1 193 ? 8.054 4.007 25.028 1.00 9.40 193 ARG A CA 1
ATOM 1378 C C . ARG A 1 193 ? 7.955 2.525 25.401 1.00 9.37 193 ARG A C 1
ATOM 1379 O O . ARG A 1 193 ? 8.331 2.136 26.519 1.00 9.11 193 ARG A O 1
ATOM 1387 N N . PHE A 1 194 ? 7.462 1.707 24.485 1.00 8.99 194 PHE A N 1
ATOM 1388 C CA . PHE A 1 194 ? 7.388 0.263 24.746 1.00 10.06 194 PHE A CA 1
ATOM 1389 C C . PHE A 1 194 ? 8.739 -0.449 24.826 1.00 9.68 194 PHE A C 1
ATOM 1390 O O . PHE A 1 194 ? 8.834 -1.545 25.371 1.00 10.81 194 PHE A O 1
ATOM 1398 N N . VAL A 1 195 ? 9.792 0.175 24.313 1.00 9.29 195 VAL A N 1
ATOM 1399 C CA . VAL A 1 195 ? 11.128 -0.442 24.378 1.00 9.62 195 VAL A CA 1
ATOM 1400 C C . VAL A 1 195 ? 11.594 -0.565 25.842 1.00 9.85 195 VAL A C 1
ATOM 1401 O O . VAL A 1 195 ? 12.343 -1.490 26.176 1.00 9.85 195 VAL A O 1
ATOM 1405 N N . VAL A 1 196 ? 11.161 0.358 26.700 1.00 11.04 196 VAL A N 1
ATOM 1406 C CA . VAL A 1 196 ? 11.530 0.339 28.140 1.00 12.21 196 VAL A CA 1
ATOM 1407 C C . VAL A 1 196 ? 10.540 -0.404 29.039 1.00 12.85 196 VAL A C 1
ATOM 1408 O O . VAL A 1 196 ? 10.681 -0.390 30.270 1.00 13.46 196 VAL A O 1
ATOM 1412 N N . ALA A 1 197 ? 9.556 -1.076 28.435 1.00 12.56 197 ALA A N 1
ATOM 1413 C CA . ALA A 1 197 ? 8.624 -1.908 29.206 1.00 12.74 197 ALA A CA 1
ATOM 1414 C C . ALA A 1 197 ? 9.403 -2.999 29.929 1.00 13.12 197 ALA A C 1
ATOM 1415 O O . ALA A 1 197 ? 10.416 -3.487 29.434 1.00 12.88 197 ALA A O 1
ATOM 1417 N N . LYS A 1 198 ? 8.921 -3.381 31.103 1.00 13.37 198 LYS A N 1
ATOM 1418 C CA . LYS A 1 198 ? 9.565 -4.449 31.855 1.00 14.54 198 LYS A CA 1
ATOM 1419 C C . LYS A 1 198 ? 9.671 -5.745 31.050 1.00 14.29 198 LYS A C 1
ATOM 1420 O O . LYS A 1 198 ? 10.672 -6.466 31.154 1.00 14.21 198 LYS A O 1
ATOM 1426 N N . GLU A 1 199 ? 8.662 -6.011 30.218 1.00 13.72 199 GLU A N 1
ATOM 1427 C CA . GLU A 1 199 ? 8.596 -7.246 29.439 1.00 13.77 199 GLU A CA 1
ATOM 1428 C C . GLU A 1 199 ? 9.429 -7.164 28.177 1.00 13.23 199 GLU A C 1
ATOM 1429 O O . GLU A 1 199 ? 9.606 -8.175 27.493 1.00 14.13 199 GLU A O 1
ATOM 1435 N N . SER A 1 200 ? 9.894 -5.953 27.837 1.00 12.68 200 SER A N 1
ATOM 1436 C CA . SER A 1 200 ? 10.828 -5.779 26.730 1.00 12.47 200 SER A CA 1
ATOM 1437 C C . SER A 1 200 ? 12.155 -6.437 27.062 1.00 12.32 200 SER A C 1
ATOM 1438 O O . SER A 1 200 ? 12.673 -6.290 28.179 1.00 12.21 200 SER A O 1
ATOM 1441 N N . ASN A 1 201 ? 12.706 -7.137 26.080 1.00 11.84 201 ASN A N 1
ATOM 1442 C CA . ASN A 1 201 ? 14.003 -7.790 26.203 1.00 12.39 201 ASN A CA 1
ATOM 1443 C C . ASN A 1 201 ? 15.161 -6.956 25.657 1.00 11.78 201 ASN A C 1
ATOM 1444 O O . ASN A 1 201 ? 16.295 -7.427 25.577 1.00 11.79 201 ASN A O 1
ATOM 1449 N N . ALA A 1 202 ? 14.873 -5.718 25.267 1.00 11.37 202 ALA A N 1
ATOM 1450 C CA . ALA A 1 202 ? 15.933 -4.772 24.921 1.00 11.12 202 ALA A CA 1
ATOM 1451 C C . ALA A 1 202 ? 16.927 -4.720 26.076 1.00 10.82 202 ALA A C 1
ATOM 1452 O O . ALA A 1 202 ? 16.540 -4.644 27.247 1.00 10.25 202 ALA A O 1
ATOM 1454 N N . HIS A 1 203 ? 18.210 -4.782 25.753 1.00 10.74 203 HIS A N 1
ATOM 1455 C CA . HIS A 1 203 ? 19.255 -4.772 26.783 1.00 10.97 203 HIS A CA 1
ATOM 1456 C C . HIS A 1 203 ? 19.098 -3.573 27.727 1.00 11.17 203 HIS A C 1
ATOM 1457 O O . HIS A 1 203 ? 18.736 -2.477 27.276 1.00 10.97 203 HIS A O 1
ATOM 1464 N N . PRO A 1 204 ? 19.353 -3.768 29.044 1.00 11.66 204 PRO A N 1
ATOM 1465 C CA . PRO A 1 204 ? 19.366 -2.647 29.979 1.00 11.89 204 PRO A CA 1
ATOM 1466 C C . PRO A 1 204 ? 20.140 -1.410 29.491 1.00 12.05 204 PRO A C 1
ATOM 1467 O O . PRO A 1 204 ? 19.712 -0.295 29.799 1.00 12.55 204 PRO A O 1
ATOM 1471 N N . ASN A 1 205 ? 21.244 -1.591 28.756 1.00 12.00 205 ASN A N 1
ATOM 1472 C CA . ASN A 1 205 ? 22.014 -0.450 28.207 1.00 12.22 205 ASN A CA 1
ATOM 1473 C C . ASN A 1 205 ? 21.206 0.345 27.169 1.00 12.20 205 ASN A C 1
ATOM 1474 O O . ASN A 1 205 ? 21.313 1.581 27.082 1.00 12.16 205 ASN A O 1
ATOM 1479 N N . TYR A 1 206 ? 20.401 -0.375 26.392 1.00 12.26 206 TYR A N 1
ATOM 1480 C CA . TYR A 1 206 ? 19.544 0.222 25.349 1.00 11.76 206 TYR A CA 1
ATOM 1481 C C . TYR A 1 206 ? 18.432 1.003 26.025 1.00 11.72 206 TYR A C 1
ATOM 1482 O O . TYR A 1 206 ? 18.149 2.158 25.654 1.00 11.69 206 TYR A O 1
ATOM 1491 N N . LYS A 1 207 ? 17.805 0.387 27.026 1.00 11.48 207 LYS A N 1
ATOM 1492 C CA . LYS A 1 207 ? 16.762 1.063 27.789 1.00 11.82 207 LYS A CA 1
ATOM 1493 C C . LYS A 1 207 ? 17.316 2.296 28.501 1.00 12.30 207 LYS A C 1
ATOM 1494 O O . LYS A 1 207 ? 16.686 3.344 28.495 1.00 12.07 207 LYS A O 1
ATOM 1500 N N . GLU A 1 208 ? 18.496 2.166 29.106 1.00 13.26 208 GLU A N 1
ATOM 1501 C CA . GLU A 1 208 ? 19.168 3.295 29.758 1.00 14.72 208 GLU A CA 1
ATOM 1502 C C . GLU A 1 208 ? 19.423 4.484 28.818 1.00 13.96 208 GLU A C 1
ATOM 1503 O O . GLU A 1 208 ? 19.247 5.648 29.210 1.00 13.82 208 GLU A O 1
ATOM 1509 N N . LYS A 1 209 ? 19.861 4.201 27.596 1.00 14.24 209 LYS A N 1
ATOM 1510 C CA . LYS A 1 209 ? 20.041 5.257 26.583 1.00 15.05 209 LYS A CA 1
ATOM 1511 C C . LYS A 1 209 ? 18.753 6.056 26.346 1.00 14.74 209 LYS A C 1
ATOM 1512 O O . LYS A 1 209 ? 18.789 7.286 26.251 1.00 14.81 209 LYS A O 1
ATOM 1518 N N . ILE A 1 210 ? 17.620 5.359 26.248 1.00 14.18 210 ILE A N 1
ATOM 1519 C CA . ILE A 1 210 ? 16.326 6.040 26.088 1.00 13.94 210 ILE A CA 1
ATOM 1520 C C . ILE A 1 210 ? 15.976 6.839 27.337 1.00 14.14 210 ILE A C 1
ATOM 1521 O O . ILE A 1 210 ? 15.626 8.019 27.260 1.00 13.95 210 ILE A O 1
ATOM 1526 N N . LEU A 1 211 ? 16.101 6.207 28.498 1.00 13.98 211 LEU A N 1
ATOM 1527 C CA . LEU A 1 211 ? 15.730 6.855 29.758 1.00 14.50 211 LEU A CA 1
ATOM 1528 C C . LEU A 1 211 ? 16.508 8.158 29.977 1.00 14.83 211 LEU A C 1
ATOM 1529 O O . LEU A 1 211 ? 15.949 9.158 30.418 1.00 15.29 211 LEU A O 1
ATOM 1534 N N . LYS A 1 212 ? 17.790 8.144 29.635 1.00 15.12 212 LYS A N 1
ATOM 1535 C CA . LYS A 1 212 ? 18.654 9.312 29.845 1.00 15.73 212 LYS A CA 1
ATOM 1536 C C . LYS A 1 212 ? 18.622 10.347 28.720 1.00 15.67 212 LYS A C 1
ATOM 1537 O O . LYS A 1 212 ? 19.205 11.432 28.850 1.00 15.73 212 LYS A O 1
ATOM 1543 N N . ALA A 1 213 ? 17.938 10.018 27.628 1.00 15.16 213 ALA A N 1
ATOM 1544 C CA . ALA A 1 213 ? 17.929 10.868 26.435 1.00 14.94 213 ALA A CA 1
ATOM 1545 C C . ALA A 1 213 ? 17.226 12.182 26.678 1.00 14.27 213 ALA A C 1
ATOM 1546 O O . ALA A 1 213 ? 16.207 12.221 27.369 1.00 13.29 213 ALA A O 1
ATOM 1548 N N . ARG A 1 214 ? 17.767 13.240 26.085 1.00 13.57 214 ARG A N 1
ATOM 1549 C CA . ARG A 1 214 ? 17.112 14.553 26.055 1.00 14.34 214 ARG A CA 1
ATOM 1550 C C . ARG A 1 214 ? 16.310 14.703 24.768 1.00 14.07 214 ARG A C 1
ATOM 1551 O O . ARG A 1 214 ? 16.507 13.932 23.823 1.00 13.82 214 ARG A O 1
ATOM 1559 N N . ASP A 1 215 ? 15.433 15.710 24.720 1.00 14.05 215 ASP A N 1
ATOM 1560 C CA . ASP A 1 215 ? 14.630 15.988 23.518 1.00 14.29 215 ASP A CA 1
ATOM 1561 C C . ASP A 1 215 ? 15.473 16.034 22.243 1.00 14.91 215 ASP A C 1
ATOM 1562 O O . ASP A 1 215 ? 15.057 15.519 21.204 1.00 15.09 215 ASP A O 1
ATOM 1567 N N . ILE A 1 216 ? 16.661 16.628 22.348 1.00 15.11 216 ILE A N 1
ATOM 1568 C CA . ILE A 1 216 ? 17.512 16.895 21.191 1.00 16.21 216 ILE A CA 1
ATOM 1569 C C . ILE A 1 216 ? 18.521 15.787 20.880 1.00 16.30 216 ILE A C 1
ATOM 1570 O O . ILE A 1 216 ? 19.424 15.986 20.065 1.00 16.76 216 ILE A O 1
ATOM 1575 N N . ASP A 1 217 ? 18.364 14.622 21.502 1.00 16.16 217 ASP A N 1
ATOM 1576 C CA . ASP A 1 217 ? 19.398 13.596 21.409 1.00 16.37 217 ASP A CA 1
ATOM 1577 C C . ASP A 1 217 ? 19.218 12.586 20.276 1.00 16.15 217 ASP A C 1
ATOM 1578 O O . ASP A 1 217 ? 20.006 11.647 20.177 1.00 16.27 217 ASP A O 1
ATOM 1583 N N . THR A 1 218 ? 18.216 12.763 19.417 1.00 15.03 218 THR A N 1
ATOM 1584 C CA . THR A 1 218 ? 18.145 11.910 18.237 1.00 15.02 218 THR A CA 1
ATOM 1585 C C . THR A 1 218 ? 18.692 12.619 16.998 1.00 14.52 218 THR A C 1
ATOM 1586 O O . THR A 1 218 ? 18.815 13.847 16.965 1.00 14.04 218 THR A O 1
ATOM 1590 N N . THR A 1 219 ? 19.037 11.828 15.995 1.00 14.55 219 THR A N 1
ATOM 1591 C CA . THR A 1 219 ? 19.551 12.345 14.747 1.00 15.33 219 THR A CA 1
ATOM 1592 C C . THR A 1 219 ? 19.088 11.460 13.595 1.00 15.19 219 THR A C 1
ATOM 1593 O O . THR A 1 219 ? 18.719 10.296 13.802 1.00 14.95 219 THR A O 1
ATOM 1597 N N . ILE A 1 220 ? 19.108 12.017 12.393 1.00 15.66 220 ILE A N 1
ATOM 1598 C CA . ILE A 1 220 ? 18.804 11.254 11.190 1.00 16.05 220 ILE A CA 1
ATOM 1599 C C . ILE A 1 220 ? 20.105 10.875 10.490 1.00 17.27 220 ILE A C 1
ATOM 1600 O O . ILE A 1 220 ? 20.933 11.748 10.187 1.00 17.50 220 ILE A O 1
ATOM 1605 N N . SER A 1 221 ? 20.295 9.578 10.260 1.00 17.93 221 SER A N 1
ATOM 1606 C CA . SER A 1 221 ? 21.432 9.088 9.469 1.00 19.37 221 SER A CA 1
ATOM 1607 C C . SER A 1 221 ? 20.980 8.607 8.089 1.00 20.65 221 SER A C 1
ATOM 1608 O O . SER A 1 221 ? 19.814 8.273 7.893 1.00 19.83 221 SER A O 1
ATOM 1611 N N . ALA A 1 222 ? 21.914 8.586 7.133 1.00 21.91 222 ALA A N 1
ATOM 1612 C CA . ALA A 1 222 ? 21.709 7.964 5.813 1.00 23.97 222 ALA A CA 1
ATOM 1613 C C . ALA A 1 222 ? 20.605 8.594 4.965 1.00 25.30 222 ALA A C 1
ATOM 1614 O O . ALA A 1 222 ? 20.090 7.963 4.042 1.00 25.74 222 ALA A O 1
ATOM 1616 N N . GLN A 1 223 ? 20.257 9.840 5.271 1.00 27.02 223 GLN A N 1
ATOM 1617 C CA . GLN A 1 223 ? 19.234 10.558 4.522 1.00 29.21 223 GLN A CA 1
ATOM 1618 C C . GLN A 1 223 ? 19.638 10.728 3.056 1.00 29.84 223 GLN A C 1
ATOM 1619 O O . GLN A 1 223 ? 18.803 10.594 2.159 1.00 29.81 223 GLN A O 1
ATOM 1625 N N . HIS A 1 224 ? 20.927 10.971 2.820 1.00 30.85 224 HIS A N 1
ATOM 1626 C CA . HIS A 1 224 ? 21.434 11.219 1.463 1.00 32.22 224 HIS A CA 1
ATOM 1627 C C . HIS A 1 224 ? 21.400 9.984 0.554 1.00 32.23 224 HIS A C 1
ATOM 1628 O O . HIS A 1 224 ? 21.438 10.109 -0.672 1.00 32.39 224 HIS A O 1
ATOM 1635 N N . PHE A 1 225 ? 21.307 8.803 1.159 1.00 32.52 225 PHE A N 1
ATOM 1636 C CA . PHE A 1 225 ? 21.218 7.550 0.409 1.00 32.46 225 PHE A CA 1
ATOM 1637 C C . PHE A 1 225 ? 19.779 7.071 0.210 1.00 31.79 225 PHE A C 1
ATOM 1638 O O . PHE A 1 225 ? 19.553 6.007 -0.375 1.00 32.19 225 PHE A O 1
ATOM 1646 N N . GLY A 1 226 ? 18.819 7.857 0.696 1.00 30.68 226 GLY A N 1
ATOM 1647 C CA . GLY A 1 226 ? 17.395 7.525 0.598 1.00 29.42 226 GLY A CA 1
ATOM 1648 C C . GLY A 1 226 ? 16.937 6.480 1.604 1.00 28.47 226 GLY A C 1
ATOM 1649 O O . GLY A 1 226 ? 15.919 5.804 1.401 1.00 29.00 226 GLY A O 1
ATOM 1650 N N . HIS A 1 227 ? 17.688 6.336 2.694 1.00 26.85 227 HIS A N 1
ATOM 1651 C CA . HIS A 1 227 ? 17.354 5.348 3.721 1.00 25.10 227 HIS A CA 1
ATOM 1652 C C . HIS A 1 227 ? 17.507 5.936 5.120 1.00 22.93 227 HIS A C 1
ATOM 1653 O O . HIS A 1 227 ? 18.246 5.417 5.965 1.00 22.08 227 HIS A O 1
ATOM 1660 N N . ALA A 1 228 ? 16.785 7.035 5.336 1.00 20.28 228 ALA A N 1
ATOM 1661 C CA . ALA A 1 228 ? 16.869 7.825 6.555 1.00 18.65 228 ALA A CA 1
ATOM 1662 C C . ALA A 1 228 ? 16.442 7.003 7.772 1.00 17.24 228 ALA A C 1
ATOM 1663 O O . ALA A 1 228 ? 15.383 6.371 7.768 1.00 16.60 228 ALA A O 1
ATOM 1665 N N . VAL A 1 229 ? 17.294 6.993 8.793 1.00 15.87 229 VAL A N 1
ATOM 1666 C CA . VAL A 1 229 ? 17.014 6.263 10.033 1.00 14.65 229 VAL A CA 1
ATOM 1667 C C . VAL A 1 229 ? 17.193 7.193 11.226 1.00 13.92 229 VAL A C 1
ATOM 1668 O O . VAL A 1 229 ? 18.224 7.861 11.339 1.00 14.02 229 VAL A O 1
ATOM 1672 N N . ARG A 1 230 ? 16.182 7.249 12.097 1.00 12.36 230 ARG A N 1
ATOM 1673 C CA . ARG A 1 230 ? 16.272 8.016 13.328 1.00 11.54 230 ARG A CA 1
ATOM 1674 C C . ARG A 1 230 ? 16.723 7.178 14.527 1.00 11.51 230 ARG A C 1
ATOM 1675 O O . ARG A 1 230 ? 16.130 6.136 14.849 1.00 10.80 230 ARG A O 1
ATOM 1683 N N . ALA A 1 231 ? 17.738 7.674 15.230 1.00 10.89 231 ALA A N 1
ATOM 1684 C CA . ALA A 1 231 ? 18.335 6.950 16.345 1.00 11.31 231 ALA A CA 1
ATOM 1685 C C . ALA A 1 231 ? 18.948 7.921 17.336 1.00 11.22 231 ALA A C 1
ATOM 1686 O O . ALA A 1 231 ? 19.207 9.088 16.995 1.00 11.20 231 ALA A O 1
ATOM 1688 N N . ILE A 1 232 ? 19.185 7.437 18.559 1.00 11.94 232 ILE A N 1
ATOM 1689 C CA . ILE A 1 232 ? 19.835 8.246 19.587 1.00 12.76 232 ILE A CA 1
ATOM 1690 C C . ILE A 1 232 ? 21.301 8.403 19.198 1.00 13.01 232 ILE A C 1
ATOM 1691 O O . ILE A 1 232 ? 21.936 7.445 18.756 1.00 13.80 232 ILE A O 1
ATOM 1696 N N . LYS A 1 233 ? 21.815 9.623 19.339 1.00 13.55 233 LYS A N 1
ATOM 1697 C CA . LYS A 1 233 ? 23.199 9.937 19.006 1.00 13.62 233 LYS A CA 1
ATOM 1698 C C . LYS A 1 233 ? 24.169 9.087 19.812 1.00 13.38 233 LYS A C 1
ATOM 1699 O O . LYS A 1 233 ? 24.027 8.949 21.028 1.00 13.62 233 LYS A O 1
ATOM 1705 N N . ASN A 1 234 ? 25.147 8.526 19.116 1.00 13.98 234 ASN A N 1
ATOM 1706 C CA . ASN A 1 234 ? 26.192 7.708 19.744 1.00 14.12 234 ASN A CA 1
ATOM 1707 C C . ASN A 1 234 ? 27.418 7.635 18.844 1.00 14.49 234 ASN A C 1
ATOM 1708 O O . ASN A 1 234 ? 27.470 8.309 17.825 1.00 14.89 234 ASN A O 1
ATOM 1713 N N . GLN A 1 235 ? 28.409 6.826 19.202 1.00 15.06 235 GLN A N 1
ATOM 1714 C CA . GLN A 1 235 ? 29.577 6.714 18.344 1.00 15.68 235 GLN A CA 1
ATOM 1715 C C . GLN A 1 235 ? 29.239 6.301 16.914 1.00 15.92 235 GLN A C 1
ATOM 1716 O O . GLN A 1 235 ? 29.824 6.825 15.969 1.00 15.69 235 GLN A O 1
ATOM 1722 N N . LEU A 1 236 ? 28.277 5.386 16.747 1.00 15.67 236 LEU A N 1
ATOM 1723 C CA . LEU A 1 236 ? 27.876 4.954 15.400 1.00 15.74 236 LEU A CA 1
ATOM 1724 C C . LEU A 1 236 ? 27.348 6.094 14.515 1.00 16.17 236 LEU A C 1
ATOM 1725 O O . LEU A 1 236 ? 27.755 6.221 13.354 1.00 15.94 236 LEU A O 1
ATOM 1730 N N . THR A 1 237 ? 26.435 6.900 15.051 1.00 16.45 237 THR A N 1
ATOM 1731 C CA . THR A 1 237 ? 25.844 7.982 14.268 1.00 16.95 237 THR A CA 1
ATOM 1732 C C . THR A 1 237 ? 26.900 9.041 13.926 1.00 17.86 237 THR A C 1
ATOM 1733 O O . THR A 1 237 ? 26.944 9.522 12.786 1.00 18.20 237 THR A O 1
ATOM 1737 N N . ARG A 1 238 ? 27.751 9.373 14.901 1.00 18.62 238 ARG A N 1
ATOM 1738 C CA . ARG A 1 238 ? 28.901 10.274 14.677 1.00 19.33 238 ARG A CA 1
ATOM 1739 C C . ARG A 1 238 ? 29.819 9.750 13.568 1.00 20.09 238 ARG A C 1
ATOM 1740 O O . ARG A 1 238 ? 30.115 10.462 12.596 1.00 20.10 238 ARG A O 1
ATOM 1748 N N . ASP A 1 239 ? 30.257 8.501 13.690 1.00 20.78 239 ASP A N 1
ATOM 1749 C CA . ASP A 1 239 ? 31.127 7.918 12.678 1.00 22.10 239 ASP A CA 1
ATOM 1750 C C . ASP A 1 239 ? 30.413 7.853 11.321 1.00 23.23 239 ASP A C 1
ATOM 1751 O O . ASP A 1 239 ? 31.035 8.047 10.268 1.00 23.50 239 ASP A O 1
ATOM 1756 N N . PHE A 1 240 ? 29.101 7.598 11.356 1.00 24.19 240 PHE A N 1
ATOM 1757 C CA . PHE A 1 240 ? 28.294 7.545 10.136 1.00 25.47 240 PHE A CA 1
ATOM 1758 C C . PHE A 1 240 ? 28.160 8.920 9.470 1.00 26.05 240 PHE A C 1
ATOM 1759 O O . PHE A 1 240 ? 28.309 9.028 8.252 1.00 26.61 240 PHE A O 1
ATOM 1767 N N . GLU A 1 241 ? 27.884 9.951 10.270 1.00 27.14 241 GLU A N 1
ATOM 1768 C CA . GLU A 1 241 ? 27.731 11.327 9.783 1.00 28.38 241 GLU A CA 1
ATOM 1769 C C . GLU A 1 241 ? 29.058 11.893 9.290 1.00 29.02 241 GLU A C 1
ATOM 1770 O O . GLU A 1 241 ? 29.102 12.627 8.299 1.00 29.25 241 GLU A O 1
ATOM 1776 N N . LEU A 1 242 ? 30.133 11.552 9.997 1.00 29.42 242 LEU A N 1
ATOM 1777 C CA . LEU A 1 242 ? 31.477 11.969 9.618 1.00 30.19 242 LEU A CA 1
ATOM 1778 C C . LEU A 1 242 ? 31.788 11.417 8.233 1.00 29.97 242 LEU A C 1
ATOM 1779 O O . LEU A 1 242 ? 32.278 12.139 7.369 1.00 29.96 242 LEU A O 1
ATOM 1784 N N . ALA A 1 243 ? 31.469 10.141 8.025 1.00 30.22 243 ALA A N 1
ATOM 1785 C CA . ALA A 1 243 ? 31.677 9.473 6.739 1.00 30.57 243 ALA A CA 1
ATOM 1786 C C . ALA A 1 243 ? 30.726 9.965 5.642 1.00 30.80 243 ALA A C 1
ATOM 1787 O O . ALA A 1 243 ? 31.051 9.881 4.453 1.00 31.00 243 ALA A O 1
ATOM 1789 N N . GLU A 1 244 ? 29.554 10.466 6.037 1.00 31.01 244 GLU A N 1
ATOM 1790 C CA . GLU A 1 244 ? 28.603 11.045 5.083 1.00 31.23 244 GLU A CA 1
ATOM 1791 C C . GLU A 1 244 ? 29.069 12.416 4.592 1.00 31.40 244 GLU A C 1
ATOM 1792 O O . GLU A 1 244 ? 29.005 12.697 3.396 1.00 31.33 244 GLU A O 1
ATOM 1798 N N . LYS A 1 245 ? 29.523 13.258 5.523 1.00 31.70 245 LYS A N 1
ATOM 1799 C CA . LYS A 1 245 ? 30.147 14.546 5.191 1.00 32.31 245 LYS A CA 1
ATOM 1800 C C . LYS A 1 245 ? 31.317 14.358 4.223 1.00 32.63 245 LYS A C 1
ATOM 1801 O O . LYS A 1 245 ? 31.469 15.114 3.264 1.00 32.54 245 LYS A O 1
ATOM 1807 N N . ASP A 1 246 ? 32.127 13.336 4.484 1.00 33.35 246 ASP A N 1
ATOM 1808 C CA . ASP A 1 246 ? 33.214 12.933 3.594 1.00 34.10 246 ASP A CA 1
ATOM 1809 C C . ASP A 1 246 ? 32.696 12.580 2.201 1.00 34.13 246 ASP A C 1
ATOM 1810 O O . ASP A 1 246 ? 33.229 13.069 1.195 1.00 34.15 246 ASP A O 1
ATOM 1815 N N . ALA A 1 247 ? 31.665 11.733 2.155 1.00 34.05 247 ALA A N 1
ATOM 1816 C CA . ALA A 1 247 ? 31.114 11.198 0.900 1.00 34.11 247 ALA A CA 1
ATOM 1817 C C . ALA A 1 247 ? 30.482 12.264 -0.003 1.00 34.30 247 ALA A C 1
ATOM 1818 O O . ALA A 1 247 ? 30.526 12.156 -1.232 1.00 33.91 247 ALA A O 1
ATOM 1820 N N . PHE A 1 248 ? 29.901 13.287 0.620 1.00 34.51 248 PHE A N 1
ATOM 1821 C CA . PHE A 1 248 ? 29.266 14.393 -0.095 1.00 35.08 248 PHE A CA 1
ATOM 1822 C C . PHE A 1 248 ? 30.306 15.293 -0.785 1.00 35.69 248 PHE A C 1
ATOM 1823 O O . PHE A 1 248 ? 29.969 16.060 -1.693 1.00 35.54 248 PHE A O 1
ATOM 1831 N N . LYS A 1 249 ? 31.562 15.181 -0.349 1.00 36.50 249 LYS A N 1
ATOM 1832 C CA . LYS A 1 249 ? 32.695 15.895 -0.954 1.00 37.52 249 LYS A CA 1
ATOM 1833 C C . LYS A 1 249 ? 33.183 15.243 -2.256 1.00 38.03 249 LYS A C 1
ATOM 1834 O O . LYS A 1 249 ? 33.914 15.867 -3.026 1.00 38.35 249 LYS A O 1
ATOM 1840 N N . GLN A 1 250 ? 32.781 13.995 -2.495 1.00 38.68 250 GLN A N 1
ATOM 1841 C CA . GLN A 1 250 ? 33.209 13.249 -3.685 1.00 39.21 250 GLN A CA 1
ATOM 1842 C C . GLN A 1 250 ? 32.090 13.141 -4.716 1.00 39.25 250 GLN A C 1
ATOM 1843 O O . GLN A 1 250 ? 30.933 12.909 -4.361 1.00 39.32 250 GLN A O 1
ATOM 1849 N N . ASP A 1 254 ? 32.094 5.684 -2.704 1.00 47.65 254 ASP A N 1
ATOM 1850 C CA . ASP A 1 254 ? 32.324 4.355 -2.141 1.00 47.80 254 ASP A CA 1
ATOM 1851 C C . ASP A 1 254 ? 31.382 4.087 -0.962 1.00 47.59 254 ASP A C 1
ATOM 1852 O O . ASP A 1 254 ? 31.463 4.755 0.073 1.00 47.71 254 ASP A O 1
ATOM 1857 N N . LEU A 1 255 ? 30.503 3.098 -1.120 1.00 47.38 255 LEU A N 1
ATOM 1858 C CA . LEU A 1 255 ? 29.413 2.872 -0.164 1.00 47.13 255 LEU A CA 1
ATOM 1859 C C . LEU A 1 255 ? 29.573 1.653 0.755 1.00 46.87 255 LEU A C 1
ATOM 1860 O O . LEU A 1 255 ? 28.698 1.383 1.584 1.00 46.81 255 LEU A O 1
ATOM 1865 N N . GLU A 1 256 ? 30.686 0.933 0.618 1.00 46.38 256 GLU A N 1
ATOM 1866 C CA . GLU A 1 256 ? 30.966 -0.244 1.450 1.00 45.85 256 GLU A CA 1
ATOM 1867 C C . GLU A 1 256 ? 31.230 0.126 2.915 1.00 45.27 256 GLU A C 1
ATOM 1868 O O . GLU A 1 256 ? 30.861 -0.620 3.826 1.00 45.08 256 GLU A O 1
ATOM 1874 N N . ILE A 1 257 ? 31.855 1.281 3.133 1.00 44.42 257 ILE A N 1
ATOM 1875 C CA . ILE A 1 257 ? 32.133 1.775 4.484 1.00 43.75 257 ILE A CA 1
ATOM 1876 C C . ILE A 1 257 ? 30.852 1.924 5.320 1.00 43.28 257 ILE A C 1
ATOM 1877 O O . ILE A 1 257 ? 30.879 1.724 6.536 1.00 43.13 257 ILE A O 1
ATOM 1882 N N . PHE A 1 258 ? 29.741 2.251 4.657 1.00 42.64 258 PHE A N 1
ATOM 1883 C CA . PHE A 1 258 ? 28.461 2.468 5.334 1.00 42.09 258 PHE A CA 1
ATOM 1884 C C . PHE A 1 258 ? 27.760 1.166 5.712 1.00 42.00 258 PHE A C 1
ATOM 1885 O O . PHE A 1 258 ? 27.273 1.028 6.833 1.00 41.69 258 PHE A O 1
ATOM 1893 N N . GLU A 1 259 ? 27.716 0.215 4.782 1.00 42.08 259 GLU A N 1
ATOM 1894 C CA . GLU A 1 259 ? 27.056 -1.066 5.041 1.00 42.28 259 GLU A CA 1
ATOM 1895 C C . GLU A 1 259 ? 27.846 -1.988 5.974 1.00 41.84 259 GLU A C 1
ATOM 1896 O O . GLU A 1 259 ? 27.263 -2.870 6.610 1.00 42.00 259 GLU A O 1
ATOM 1902 N N . GLN A 1 260 ? 29.157 -1.776 6.068 1.00 41.24 260 GLN A N 1
ATOM 1903 C CA . GLN A 1 260 ? 29.957 -2.462 7.086 1.00 40.70 260 GLN A CA 1
ATOM 1904 C C . GLN A 1 260 ? 29.805 -1.792 8.456 1.00 40.05 260 GLN A C 1
ATOM 1905 O O . GLN A 1 260 ? 29.936 -2.445 9.497 1.00 39.88 260 GLN A O 1
ATOM 1919 N N . GLY A 1 262 ? 26.932 -0.313 9.284 1.00 34.65 262 GLY A N 1
ATOM 1920 C CA . GLY A 1 262 ? 25.549 -0.619 9.633 1.00 32.32 262 GLY A CA 1
ATOM 1921 C C . GLY A 1 262 ? 25.198 -2.089 9.803 1.00 30.66 262 GLY A C 1
ATOM 1922 O O . GLY A 1 262 ? 24.131 -2.408 10.327 1.00 30.83 262 GLY A O 1
ATOM 1923 N N . ALA A 1 263 ? 26.088 -2.984 9.375 1.00 29.10 263 ALA A N 1
ATOM 1924 C CA . ALA A 1 263 ? 25.806 -4.429 9.383 1.00 27.18 263 ALA A CA 1
ATOM 1925 C C . ALA A 1 263 ? 25.514 -4.965 10.789 1.00 25.62 263 ALA A C 1
ATOM 1926 O O . ALA A 1 263 ? 26.374 -4.924 11.671 1.00 25.48 263 ALA A O 1
ATOM 1928 N N . GLY A 1 264 ? 24.282 -5.440 10.983 1.00 23.94 264 GLY A N 1
ATOM 1929 C CA . GLY A 1 264 ? 23.809 -5.939 12.278 1.00 21.70 264 GLY A CA 1
ATOM 1930 C C . GLY A 1 264 ? 23.884 -4.930 13.410 1.00 20.04 264 GLY A C 1
ATOM 1931 O O . GLY A 1 264 ? 24.011 -5.311 14.572 1.00 19.88 264 GLY A O 1
ATOM 1932 N N . ALA A 1 265 ? 23.811 -3.642 13.070 1.00 18.50 265 ALA A N 1
ATOM 1933 C CA . ALA A 1 265 ? 23.940 -2.568 14.064 1.00 16.85 265 ALA A CA 1
ATOM 1934 C C . ALA A 1 265 ? 22.819 -2.590 15.106 1.00 15.65 265 ALA A C 1
ATOM 1935 O O . ALA A 1 265 ? 23.074 -2.414 16.303 1.00 14.79 265 ALA A O 1
ATOM 1937 N N . LEU A 1 266 ? 21.587 -2.813 14.651 1.00 14.89 266 LEU A N 1
ATOM 1938 C CA . LEU A 1 266 ? 20.439 -2.825 15.570 1.00 14.34 266 LEU A CA 1
ATOM 1939 C C . LEU A 1 266 ? 20.537 -3.992 16.560 1.00 14.59 266 LEU A C 1
ATOM 1940 O O . LEU A 1 266 ? 20.351 -3.806 17.770 1.00 14.00 266 LEU A O 1
ATOM 1945 N N . ALA A 1 267 ? 20.838 -5.181 16.038 1.00 15.03 267 ALA A N 1
ATOM 1946 C CA . ALA A 1 267 ? 21.039 -6.373 16.870 1.00 15.86 267 ALA A CA 1
ATOM 1947 C C . ALA A 1 267 ? 22.091 -6.166 17.970 1.00 15.66 267 ALA A C 1
ATOM 1948 O O . ALA A 1 267 ? 21.858 -6.521 19.124 1.00 15.88 267 ALA A O 1
ATOM 1950 N N . LYS A 1 268 ? 23.238 -5.579 17.609 1.00 15.47 268 LYS A N 1
ATOM 1951 C CA . LYS A 1 268 ? 24.308 -5.290 18.572 1.00 15.66 268 LYS A CA 1
ATOM 1952 C C . LYS A 1 268 ? 23.790 -4.530 19.785 1.00 14.69 268 LYS A C 1
ATOM 1953 O O . LYS A 1 268 ? 24.140 -4.840 20.927 1.00 14.34 268 LYS A O 1
ATOM 1959 N N . ALA A 1 269 ? 22.964 -3.518 19.517 1.00 13.19 269 ALA A N 1
ATOM 1960 C CA . ALA A 1 269 ? 22.439 -2.650 20.550 1.00 12.63 269 ALA A CA 1
ATOM 1961 C C . ALA A 1 269 ? 21.353 -3.327 21.394 1.00 11.94 269 ALA A C 1
ATOM 1962 O O . ALA A 1 269 ? 21.438 -3.330 22.623 1.00 11.50 269 ALA A O 1
ATOM 1964 N N . VAL A 1 270 ? 20.344 -3.884 20.720 1.00 11.63 270 VAL A N 1
ATOM 1965 C CA . VAL A 1 270 ? 19.140 -4.424 21.368 1.00 11.73 270 VAL A CA 1
ATOM 1966 C C . VAL A 1 270 ? 19.471 -5.673 22.182 1.00 11.99 270 VAL A C 1
ATOM 1967 O O . VAL A 1 270 ? 19.069 -5.793 23.344 1.00 12.34 270 VAL A O 1
ATOM 1971 N N . VAL A 1 271 ? 20.191 -6.600 21.554 1.00 12.64 271 VAL A N 1
ATOM 1972 C CA . VAL A 1 271 ? 20.497 -7.907 22.160 1.00 12.74 271 VAL A CA 1
ATOM 1973 C C . VAL A 1 271 ? 21.684 -7.818 23.116 1.00 13.23 271 VAL A C 1
ATOM 1974 O O . VAL A 1 271 ? 21.587 -8.238 24.274 1.00 12.82 271 VAL A O 1
ATOM 1978 N N . HIS A 1 272 ? 22.798 -7.272 22.630 1.00 14.27 272 HIS A N 1
ATOM 1979 C CA . HIS A 1 272 ? 24.039 -7.294 23.403 1.00 14.84 272 HIS A CA 1
ATOM 1980 C C . HIS A 1 272 ? 24.366 -6.012 24.150 1.00 15.01 272 HIS A C 1
ATOM 1981 O O . HIS A 1 272 ? 25.366 -5.950 24.871 1.00 15.80 272 HIS A O 1
ATOM 1988 N N . GLY A 1 273 ? 23.531 -4.990 23.987 1.00 14.75 273 GLY A N 1
ATOM 1989 C CA . GLY A 1 273 ? 23.710 -3.721 24.696 1.00 14.82 273 GLY A CA 1
ATOM 1990 C C . GLY A 1 273 ? 24.930 -2.919 24.269 1.00 14.98 273 GLY A C 1
ATOM 1991 O O . GLY A 1 273 ? 25.464 -2.132 25.048 1.00 14.84 273 GLY A O 1
ATOM 1992 N N . ASP A 1 274 ? 25.378 -3.122 23.036 1.00 15.18 274 ASP A N 1
ATOM 1993 C CA . ASP A 1 274 ? 26.425 -2.268 22.489 1.00 15.73 274 ASP A CA 1
ATOM 1994 C C . ASP A 1 274 ? 25.782 -0.989 21.970 1.00 15.64 274 ASP A C 1
ATOM 1995 O O . ASP A 1 274 ? 25.373 -0.905 20.811 1.00 15.67 274 ASP A O 1
ATOM 2000 N N . VAL A 1 275 ? 25.704 -0.001 22.845 1.00 15.68 275 VAL A N 1
ATOM 2001 C CA . VAL A 1 275 ? 25.024 1.253 22.544 1.00 15.81 275 VAL A CA 1
ATOM 2002 C C . VAL A 1 275 ? 26.012 2.326 22.081 1.00 16.92 275 VAL A C 1
ATOM 2003 O O . VAL A 1 275 ? 25.620 3.475 21.842 1.00 17.11 275 VAL A O 1
ATOM 2007 N N . ASP A 1 276 ? 27.289 1.942 21.977 1.00 16.99 276 ASP A N 1
ATOM 2008 C CA . ASP A 1 276 ? 28.324 2.787 21.367 1.00 18.19 276 ASP A CA 1
ATOM 2009 C C . ASP A 1 276 ? 28.405 2.512 19.868 1.00 17.44 276 ASP A C 1
ATOM 2010 O O . ASP A 1 276 ? 28.299 3.434 19.054 1.00 17.49 276 ASP A O 1
ATOM 2015 N N . GLY A 1 277 ? 28.601 1.241 19.508 1.00 17.07 277 GLY A N 1
ATOM 2016 C CA . GLY A 1 277 ? 28.793 0.838 18.116 1.00 16.22 277 GLY A CA 1
ATOM 2017 C C . GLY A 1 277 ? 27.554 0.332 17.403 1.00 16.14 277 GLY A C 1
ATOM 2018 O O . GLY A 1 277 ? 27.558 0.186 16.193 1.00 15.81 277 GLY A O 1
ATOM 2019 N N . GLY A 1 278 ? 26.497 0.064 18.162 1.00 15.69 278 GLY A N 1
ATOM 2020 C CA . GLY A 1 278 ? 25.223 -0.376 17.596 1.00 15.04 278 GLY A CA 1
ATOM 2021 C C . GLY A 1 278 ? 24.298 0.797 17.318 1.00 14.42 278 GLY A C 1
ATOM 2022 O O . GLY A 1 278 ? 24.626 1.956 17.600 1.00 14.46 278 GLY A O 1
ATOM 2023 N N . SER A 1 279 ? 23.134 0.490 16.754 1.00 14.52 279 SER A N 1
ATOM 2024 C CA . SER A 1 279 ? 22.147 1.496 16.400 1.00 14.02 279 SER A CA 1
ATOM 2025 C C . SER A 1 279 ? 21.032 1.528 17.439 1.00 13.78 279 SER A C 1
ATOM 2026 O O . SER A 1 279 ? 20.266 0.572 17.566 1.00 13.96 279 SER A O 1
ATOM 2029 N N . VAL A 1 280 ? 20.938 2.641 18.162 1.00 13.06 280 VAL A N 1
ATOM 2030 C CA . VAL A 1 280 ? 19.924 2.818 19.190 1.00 12.37 280 VAL A CA 1
ATOM 2031 C C . VAL A 1 280 ? 18.732 3.581 18.603 1.00 12.74 280 VAL A C 1
ATOM 2032 O O . VAL A 1 280 ? 18.50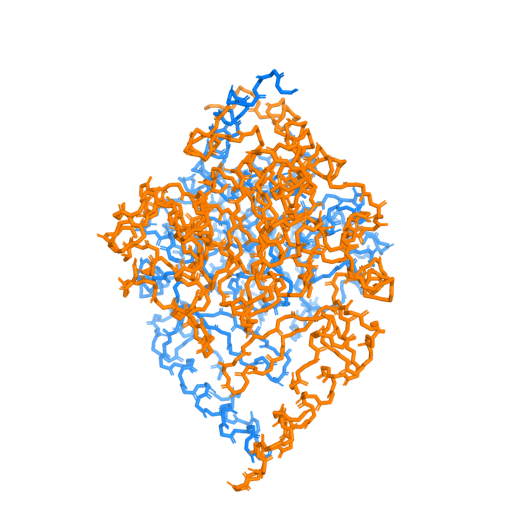1 4.750 18.912 1.00 12.17 280 VAL A O 1
ATOM 2044 N N . ALA A 1 282 ? 15.297 5.093 18.071 1.00 11.00 282 ALA A N 1
ATOM 2045 C CA . ALA A 1 282 ? 14.329 5.623 19.019 1.00 10.68 282 ALA A CA 1
ATOM 2046 C C . ALA A 1 282 ? 13.834 6.923 18.425 1.00 10.82 282 ALA A C 1
ATOM 2047 O O . ALA A 1 282 ? 14.517 7.531 17.601 1.00 9.81 282 ALA A O 1
ATOM 2049 N N . GLY A 1 283 ? 12.643 7.334 18.852 1.00 10.58 283 GLY A N 1
ATOM 2050 C CA . GLY A 1 283 ? 12.035 8.570 18.375 1.00 10.94 283 GLY A CA 1
ATOM 2051 C C . GLY A 1 283 ? 12.432 9.806 19.154 1.00 10.59 283 GLY A C 1
ATOM 2052 O O . GLY A 1 283 ? 13.045 9.734 20.237 1.00 10.52 283 GLY A O 1
ATOM 2053 N N . GLN A 1 284 ? 12.083 10.958 18.591 1.00 10.97 284 GLN A N 1
ATOM 2054 C CA . GLN A 1 284 ? 12.253 12.235 19.284 1.00 10.50 284 GLN A CA 1
ATOM 2055 C C . GLN A 1 284 ? 11.589 12.300 20.648 1.00 10.57 284 GLN A C 1
ATOM 2056 O O . GLN A 1 284 ? 12.064 13.022 21.527 1.00 10.95 284 GLN A O 1
ATOM 2062 N N . ILE A 1 285 ? 10.509 11.535 20.836 1.00 9.64 285 ILE A N 1
ATOM 2063 C CA . ILE A 1 285 ? 9.811 11.505 22.123 1.00 9.68 285 ILE A CA 1
ATOM 2064 C C . ILE A 1 285 ? 10.598 10.740 23.220 1.00 9.86 285 ILE A C 1
ATOM 2065 O O . ILE A 1 285 ? 10.175 10.691 24.379 1.00 10.11 285 ILE A O 1
ATOM 2070 N N . ALA A 1 286 ? 11.744 10.160 22.849 1.00 10.22 286 ALA A N 1
ATOM 2071 C CA . ALA A 1 286 ? 12.624 9.497 23.822 1.00 11.50 286 ALA A CA 1
ATOM 2072 C C . ALA A 1 286 ? 12.899 10.401 25.026 1.00 12.21 286 ALA A C 1
ATOM 2073 O O . ALA A 1 286 ? 12.923 9.927 26.159 1.00 13.03 286 ALA A O 1
ATOM 2075 N N . GLY A 1 287 ? 13.060 11.701 24.782 1.00 13.02 287 GLY A N 1
ATOM 2076 C CA . GLY A 1 287 ? 13.195 12.691 25.857 1.00 13.75 287 GLY A CA 1
ATOM 2077 C C . GLY A 1 287 ? 12.145 12.675 26.960 1.00 14.24 287 GLY A C 1
ATOM 2078 O O . GLY A 1 287 ? 12.461 12.965 28.119 1.00 14.57 287 GLY A O 1
ATOM 2079 N N . LEU A 1 288 ? 10.906 12.317 26.618 1.00 14.60 288 LEU A N 1
ATOM 2080 C CA . LEU A 1 288 ? 9.802 12.273 27.583 1.00 15.31 288 LEU A CA 1
ATOM 2081 C C . LEU A 1 288 ? 9.761 10.961 28.370 1.00 15.88 288 LEU A C 1
ATOM 2082 O O . LEU A 1 288 ? 9.141 10.888 29.440 1.00 16.87 288 LEU A O 1
ATOM 2087 N N . VAL A 1 289 ? 10.389 9.929 27.821 1.00 16.06 289 VAL A N 1
ATOM 2088 C CA . VAL A 1 289 ? 10.345 8.581 28.401 1.00 16.28 289 VAL A CA 1
ATOM 2089 C C . VAL A 1 289 ? 11.380 8.475 29.527 1.00 16.89 289 VAL A C 1
ATOM 2090 O O . VAL A 1 289 ? 12.579 8.518 29.280 1.00 17.01 289 VAL A O 1
ATOM 2094 N N . SER A 1 290 ? 10.911 8.345 30.764 1.00 17.47 290 SER A N 1
ATOM 2095 C CA . SER A 1 290 ? 11.815 8.473 31.911 1.00 18.37 290 SER A CA 1
ATOM 2096 C C . SER A 1 290 ? 11.708 7.366 32.956 1.00 18.73 290 SER A C 1
ATOM 2097 O O . SER A 1 290 ? 12.446 7.381 33.947 1.00 18.37 290 SER A O 1
ATOM 2100 N N . LYS A 1 291 ? 10.801 6.415 32.737 1.00 18.82 291 LYS A N 1
ATOM 2101 C CA . LYS A 1 291 ? 10.570 5.332 33.689 1.00 20.44 291 LYS A CA 1
ATOM 2102 C C . LYS A 1 291 ? 10.429 3.992 32.974 1.00 19.50 291 LYS A C 1
ATOM 2103 O O . LYS A 1 291 ? 9.840 3.917 31.887 1.00 18.88 291 LYS A O 1
ATOM 2109 N N . GLU A 1 292 ? 10.970 2.945 33.593 1.00 18.86 292 GLU A N 1
ATOM 2110 C CA . GLU A 1 292 ? 10.675 1.567 33.202 1.00 19.07 292 GLU A CA 1
ATOM 2111 C C . GLU A 1 292 ? 9.389 1.174 33.906 1.00 18.70 292 GLU A C 1
ATOM 2112 O O . GLU A 1 292 ? 9.244 1.386 35.119 1.00 18.89 292 GLU A O 1
ATOM 2118 N N . GLU A 1 293 ? 8.443 0.649 33.137 1.00 17.74 293 GLU A N 1
ATOM 2119 C CA . GLU A 1 293 ? 7.117 0.293 33.649 1.00 17.33 293 GLU A CA 1
ATOM 2120 C C . GLU A 1 293 ? 6.653 -0.993 32.977 1.00 16.63 293 GLU A C 1
ATOM 2121 O O . GLU A 1 293 ? 7.239 -1.399 31.986 1.00 16.36 293 GLU A O 1
ATOM 2127 N N . THR A 1 294 ? 5.618 -1.648 33.502 1.00 15.73 294 THR A N 1
ATOM 2128 C CA . THR A 1 294 ? 5.090 -2.838 32.819 1.00 15.65 294 THR A CA 1
ATOM 2129 C C . THR A 1 294 ? 4.353 -2.399 31.545 1.00 15.13 294 THR A C 1
ATOM 2130 O O . THR A 1 294 ? 3.917 -1.252 31.463 1.00 15.06 294 THR A O 1
ATOM 2134 N N . ALA A 1 295 ? 4.205 -3.301 30.572 1.00 15.48 295 ALA A N 1
ATOM 2135 C CA . ALA A 1 295 ? 3.428 -3.001 29.356 1.00 15.48 295 ALA A CA 1
ATOM 2136 C C . ALA A 1 295 ? 2.020 -2.542 29.724 1.00 15.98 295 ALA A C 1
ATOM 2137 O O . ALA A 1 295 ? 1.493 -1.596 29.133 1.00 14.84 295 ALA A O 1
ATOM 2139 N N . GLU A 1 296 ? 1.431 -3.194 30.729 1.00 15.76 296 GLU A N 1
ATOM 2140 C CA . GLU A 1 296 ? 0.084 -2.847 31.172 1.00 16.72 296 GLU A CA 1
ATOM 2141 C C . GLU A 1 296 ? 0.013 -1.422 31.727 1.00 15.71 296 GLU A C 1
ATOM 2142 O O . GLU A 1 296 ? -0.916 -0.682 31.384 1.00 15.64 296 GLU A O 1
ATOM 2148 N N . GLU A 1 297 ? 0.992 -1.055 32.562 1.00 15.56 297 GLU A N 1
ATOM 2149 C CA . GLU A 1 297 ? 1.113 0.303 33.109 1.00 16.13 297 GLU A CA 1
ATOM 2150 C C . GLU A 1 297 ? 1.234 1.364 32.021 1.00 15.38 297 GLU A C 1
ATOM 2151 O O . GLU A 1 297 ? 0.621 2.433 32.130 1.00 15.22 297 GLU A O 1
ATOM 2157 N N . ILE A 1 298 ? 2.018 1.063 30.981 1.00 14.43 298 ILE A N 1
ATOM 2158 C CA . ILE A 1 298 ? 2.177 1.957 29.835 1.00 13.75 298 ILE A CA 1
ATOM 2159 C C . ILE A 1 298 ? 0.836 2.088 29.093 1.00 13.43 298 ILE A C 1
ATOM 2160 O O . ILE A 1 298 ? 0.395 3.185 28.796 1.00 12.41 298 ILE A O 1
ATOM 2165 N N . LEU A 1 299 ? 0.182 0.960 28.827 1.00 13.57 299 LEU A N 1
ATOM 2166 C CA . LEU A 1 299 ? -1.111 0.982 28.133 1.00 13.94 299 LEU A CA 1
ATOM 2167 C C . LEU A 1 299 ? -2.132 1.825 28.885 1.00 14.38 299 LEU A C 1
ATOM 2168 O O . LEU A 1 299 ? -2.813 2.659 28.291 1.00 14.13 299 LEU A O 1
ATOM 2173 N N . LYS A 1 300 ? -2.235 1.608 30.190 1.00 14.76 300 LYS A N 1
ATOM 2174 C CA . LYS A 1 300 ? -3.212 2.330 30.996 1.00 15.76 300 LYS A CA 1
ATOM 2175 C C . LYS A 1 300 ? -2.901 3.819 31.087 1.00 15.76 300 LYS A C 1
ATOM 2176 O O . LYS A 1 300 ? -3.814 4.643 31.053 1.00 15.97 300 LYS A O 1
ATOM 2182 N N . ASP A 1 301 ? -1.616 4.164 31.182 1.00 15.80 301 ASP A N 1
ATOM 2183 C CA . ASP A 1 301 ? -1.211 5.571 31.214 1.00 15.52 301 ASP A CA 1
ATOM 2184 C C . ASP A 1 301 ? -1.600 6.252 29.899 1.00 15.49 301 ASP A C 1
ATOM 2185 O O . ASP A 1 301 ? -2.161 7.355 29.900 1.00 15.41 301 ASP A O 1
ATOM 2190 N N . LEU A 1 302 ? -1.300 5.596 28.782 1.00 14.50 302 LEU A N 1
ATOM 2191 C CA . LEU A 1 302 ? -1.685 6.109 27.467 1.00 14.66 302 LEU A CA 1
ATOM 2192 C C . LEU A 1 302 ? -3.205 6.281 27.340 1.00 14.69 302 LEU A C 1
ATOM 2193 O O . LEU A 1 302 ? -3.679 7.346 26.956 1.00 15.04 302 LEU A O 1
ATOM 2198 N N . TYR A 1 303 ? -3.954 5.240 27.694 1.00 14.66 303 TYR A N 1
ATOM 2199 C CA . TYR A 1 303 ? -5.406 5.214 27.503 1.00 15.20 303 TYR A CA 1
ATOM 2200 C C . TYR A 1 303 ? -6.149 6.113 28.497 1.00 14.97 303 TYR A C 1
ATOM 2201 O O . TYR A 1 303 ? -6.867 7.039 28.092 1.00 15.20 303 TYR A O 1
ATOM 2210 N N . TYR A 1 304 ? -5.977 5.857 29.789 1.00 15.70 304 TYR A N 1
ATOM 2211 C CA . TYR A 1 304 ? -6.623 6.687 30.810 1.00 16.03 304 TYR A CA 1
ATOM 2212 C C . TYR A 1 304 ? -6.059 8.105 30.884 1.00 15.96 304 TYR A C 1
ATOM 2213 O O . TYR A 1 304 ? -6.758 9.020 31.300 1.00 16.23 304 TYR A O 1
ATOM 2222 N N . GLY A 1 305 ? -4.801 8.284 30.477 1.00 15.18 305 GLY A N 1
ATOM 2223 C CA . GLY A 1 305 ? -4.214 9.625 30.369 1.00 14.72 305 GLY A CA 1
ATOM 2224 C C . GLY A 1 305 ? -4.902 10.434 29.277 1.00 14.42 305 GLY A C 1
ATOM 2225 O O . GLY A 1 305 ? -5.230 11.619 29.469 1.00 13.90 305 GLY A O 1
ATOM 2226 N N . ALA A 1 306 ? -5.112 9.792 28.127 1.00 13.74 306 ALA A N 1
ATOM 2227 C CA . ALA A 1 306 ? -5.861 10.388 27.023 1.00 14.34 306 ALA A CA 1
ATOM 2228 C C . ALA A 1 306 ? -7.264 10.773 27.479 1.00 14.53 306 ALA A C 1
ATOM 2229 O O . ALA A 1 306 ? -7.694 11.901 27.256 1.00 14.55 306 ALA A O 1
ATOM 2231 N N . ALA A 1 307 ? -7.966 9.824 28.106 1.00 15.07 307 ALA A N 1
ATOM 2232 C CA . ALA A 1 307 ? -9.325 10.053 28.594 1.00 16.00 307 ALA A CA 1
ATOM 2233 C C . ALA A 1 307 ? -9.398 11.258 29.533 1.00 16.53 307 ALA A C 1
ATOM 2234 O O . ALA A 1 307 ? -10.269 12.124 29.370 1.00 17.24 307 ALA A O 1
ATOM 2236 N N . LYS A 1 308 ? -8.489 11.310 30.504 1.00 16.97 308 LYS A N 1
ATOM 2237 C CA . LYS A 1 308 ? -8.490 12.387 31.492 1.00 17.33 308 LYS A CA 1
ATOM 2238 C C . LYS A 1 308 ? -8.248 13.721 30.809 1.00 16.86 308 LYS A C 1
ATOM 2239 O O . LYS A 1 308 ? -8.970 14.682 31.060 1.00 17.32 308 LYS A O 1
ATOM 2245 N N . LYS A 1 309 ? -7.258 13.775 29.922 1.00 16.16 309 LYS A N 1
ATOM 2246 C CA . LYS A 1 309 ? -6.950 15.018 29.208 1.00 15.32 309 LYS A CA 1
ATOM 2247 C C . LYS A 1 309 ? -8.122 15.509 28.357 1.00 15.25 309 LYS A C 1
ATOM 2248 O O . LYS A 1 309 ? -8.442 16.703 28.342 1.00 14.96 309 LYS A O 1
ATOM 2254 N N . ILE A 1 310 ? -8.753 14.579 27.647 1.00 15.40 310 ILE A N 1
ATOM 2255 C CA . ILE A 1 310 ? -9.879 14.915 26.774 1.00 15.35 310 ILE A CA 1
ATOM 2256 C C . ILE A 1 310 ? -11.047 15.442 27.609 1.00 16.37 310 ILE A C 1
ATOM 2257 O O . ILE A 1 310 ? -11.629 16.475 27.290 1.00 15.80 310 ILE A O 1
ATOM 2262 N N . GLN A 1 311 ? -11.366 14.738 28.690 1.00 17.24 311 GLN A N 1
ATOM 2263 C CA . GLN A 1 311 ? -12.431 15.182 29.585 1.00 19.27 311 GLN A CA 1
ATOM 2264 C C . GLN A 1 311 ? -12.148 16.550 30.216 1.00 19.42 311 GLN A C 1
ATOM 2265 O O . GLN A 1 311 ? -13.039 17.403 30.243 1.00 19.63 311 GLN A O 1
ATOM 2271 N N . GLU A 1 312 ? -10.918 16.754 30.694 1.00 19.92 312 GLU A N 1
ATOM 2272 C CA . GLU A 1 312 ? -10.493 18.038 31.274 1.00 20.89 312 GLU A CA 1
ATOM 2273 C C . GLU A 1 312 ? -10.636 19.165 30.264 1.00 20.31 312 GLU A C 1
ATOM 2274 O O . GLU A 1 312 ? -11.204 20.213 30.577 1.00 20.10 312 GLU A O 1
ATOM 2280 N N . GLU A 1 313 ? -10.120 18.955 29.053 1.00 19.82 313 GLU A N 1
ATOM 2281 C CA . GLU A 1 313 ? -10.217 19.962 28.002 1.00 20.03 313 GLU A CA 1
ATOM 2282 C C . GLU A 1 313 ? -11.649 20.216 27.539 1.00 19.79 313 GLU A C 1
ATOM 2283 O O . GLU A 1 313 ? -12.020 21.360 27.281 1.00 19.07 313 GLU A O 1
ATOM 2289 N N . ALA A 1 314 ? -12.448 19.153 27.430 1.00 19.69 314 ALA A N 1
ATOM 2290 C CA . ALA A 1 314 ? -13.869 19.312 27.114 1.00 20.30 314 ALA A CA 1
ATOM 2291 C C . ALA A 1 314 ? -14.557 20.250 28.113 1.00 20.39 314 ALA A C 1
ATOM 2292 O O . ALA A 1 314 ? -15.352 21.089 27.710 1.00 20.75 314 ALA A O 1
ATOM 2294 N N . SER A 1 315 ? -14.226 20.104 29.398 1.00 21.22 315 SER A N 1
ATOM 2295 C CA . SER A 1 315 ? -14.744 20.971 30.469 1.00 22.15 315 SER A CA 1
ATOM 2296 C C . SER A 1 315 ? -14.388 22.441 30.261 1.00 22.57 315 SER A C 1
ATOM 2297 O O . SER A 1 315 ? -15.219 23.330 30.470 1.00 23.04 315 SER A O 1
ATOM 2300 N N . ARG A 1 316 ? -13.147 22.686 29.848 1.00 22.86 316 ARG A N 1
ATOM 2301 C CA . ARG A 1 316 ? -12.659 24.036 29.569 1.00 23.52 316 ARG A CA 1
ATOM 2302 C C . ARG A 1 316 ? -13.356 24.644 28.347 1.00 23.28 316 ARG A C 1
ATOM 2303 O O . ARG A 1 316 ? -13.588 25.852 28.290 1.00 22.94 316 ARG A O 1
ATOM 2311 N N . TRP A 1 317 ? -13.695 23.799 27.378 1.00 23.18 317 TRP A N 1
ATOM 2312 C CA . TRP A 1 317 ? -14.307 24.251 26.134 1.00 23.30 317 TRP A CA 1
ATOM 2313 C C . TRP A 1 317 ? -15.845 24.171 26.088 1.00 24.25 317 TRP A C 1
ATOM 2314 O O . TRP A 1 317 ? -16.430 24.485 25.052 1.00 23.57 317 TRP A O 1
ATOM 2325 N N . THR A 1 318 ? -16.495 23.740 27.171 1.00 25.78 318 THR A N 1
ATOM 2326 C CA . THR A 1 318 ? -17.969 23.601 27.151 1.00 27.53 318 THR A CA 1
ATOM 2327 C C . THR A 1 318 ? -18.652 24.943 26.923 1.00 27.86 318 THR A C 1
ATOM 2328 O O . THR A 1 318 ? -18.298 25.938 27.550 1.00 28.26 318 THR A O 1
ATOM 2332 N N . GLY A 1 319 ? -19.614 24.960 26.006 1.00 28.78 319 GLY A N 1
ATOM 2333 C CA . GLY A 1 319 ? -20.369 26.175 25.700 1.00 29.19 319 GLY A CA 1
ATOM 2334 C C . GLY A 1 319 ? -19.812 27.009 24.559 1.00 29.57 319 GLY A C 1
ATOM 2335 O O . GLY A 1 319 ? -20.474 27.939 24.083 1.00 29.77 319 GLY A O 1
ATOM 2336 N N . VAL A 1 320 ? -18.596 26.695 24.116 1.00 29.67 320 VAL A N 1
ATOM 2337 C CA . VAL A 1 320 ? -18.029 27.358 22.945 1.00 29.56 320 VAL A CA 1
ATOM 2338 C C . VAL A 1 320 ? -18.771 26.911 21.686 1.00 29.83 320 VAL A C 1
ATOM 2339 O O . VAL A 1 320 ? -19.549 27.674 21.112 1.00 29.73 320 VAL A O 1
ATOM 2351 N N . LYS B 1 2 ? -11.593 30.871 28.194 1.00 28.98 2 LYS B N 1
ATOM 2352 C CA . LYS B 1 2 ? -10.330 31.593 28.329 1.00 27.54 2 LYS B CA 1
ATOM 2353 C C . LYS B 1 2 ? -9.142 30.696 28.677 1.00 25.91 2 LYS B C 1
ATOM 2354 O O . LYS B 1 2 ? -9.289 29.646 29.322 1.00 25.82 2 LYS B O 1
ATOM 2360 N N . THR B 1 3 ? -7.971 31.125 28.219 1.00 23.32 3 THR B N 1
ATOM 2361 C CA . THR B 1 3 ? -6.711 30.476 28.553 1.00 21.27 3 THR B CA 1
ATOM 2362 C C . THR B 1 3 ? -5.799 31.530 29.172 1.00 20.39 3 THR B C 1
ATOM 2363 O O . THR B 1 3 ? -6.071 32.731 29.080 1.00 19.50 3 THR B O 1
ATOM 2367 N N . ARG B 1 4 ? -4.709 31.087 29.789 1.00 19.20 4 ARG B N 1
ATOM 2368 C CA . ARG B 1 4 ? -3.710 32.017 30.311 1.00 18.83 4 ARG B CA 1
ATOM 2369 C C . ARG B 1 4 ? -3.224 32.989 29.230 1.00 18.35 4 ARG B C 1
ATOM 2370 O O . ARG B 1 4 ? -2.823 34.113 29.540 1.00 18.66 4 ARG B O 1
ATOM 2378 N N . ILE B 1 5 ? -3.280 32.563 27.965 1.00 17.33 5 ILE B N 1
ATOM 2379 C CA . ILE B 1 5 ? -2.830 33.412 26.854 1.00 16.99 5 ILE B CA 1
ATOM 2380 C C . ILE B 1 5 ? -3.850 34.511 26.519 1.00 17.04 5 ILE B C 1
ATOM 2381 O O . ILE B 1 5 ? -3.473 35.675 26.378 1.00 17.01 5 ILE B O 1
ATOM 2386 N N . THR B 1 6 ? -5.129 34.149 26.398 1.00 17.46 6 THR B N 1
ATOM 2387 C CA . THR B 1 6 ? -6.175 35.157 26.169 1.00 18.06 6 THR B CA 1
ATOM 2388 C C . THR B 1 6 ? -6.220 36.165 27.326 1.00 18.65 6 THR B C 1
ATOM 2389 O O . THR B 1 6 ? -6.488 37.350 27.111 1.00 18.23 6 THR B O 1
ATOM 2393 N N . GLU B 1 7 ? -5.946 35.687 28.541 1.00 19.28 7 GLU B N 1
ATOM 2394 C CA . GLU B 1 7 ? -5.947 36.544 29.726 1.00 20.79 7 GLU B CA 1
ATOM 2395 C C . GLU B 1 7 ? -4.748 37.489 29.726 1.00 20.91 7 GLU B C 1
ATOM 2396 O O . GLU B 1 7 ? -4.898 38.692 29.954 1.00 21.47 7 GLU B O 1
ATOM 2402 N N . LEU B 1 8 ? -3.567 36.951 29.443 1.00 20.80 8 LEU B N 1
ATOM 2403 C CA . LEU B 1 8 ? -2.346 37.754 29.393 1.00 21.17 8 LEU B CA 1
ATOM 2404 C C . LEU B 1 8 ? -2.410 38.844 28.314 1.00 20.75 8 LEU B C 1
ATOM 2405 O O . LEU B 1 8 ? -2.038 39.999 28.563 1.00 20.97 8 LEU B O 1
ATOM 2410 N N . LEU B 1 9 ? -2.897 38.477 27.131 1.00 20.39 9 LEU B N 1
ATOM 2411 C CA . LEU B 1 9 ? -2.871 39.372 25.978 1.00 19.93 9 LEU B CA 1
ATOM 2412 C C . LEU B 1 9 ? -4.162 40.170 25.776 1.00 19.88 9 LEU B C 1
ATOM 2413 O O . LEU B 1 9 ? -4.214 41.054 24.918 1.00 20.14 9 LEU B O 1
ATOM 2418 N N . LYS B 1 10 ? -5.187 39.854 26.566 1.00 19.68 10 LYS B N 1
ATOM 2419 C CA . LYS B 1 10 ? -6.510 40.472 26.456 1.00 20.07 10 LYS B CA 1
ATOM 2420 C C . LYS B 1 10 ? -7.085 40.362 25.047 1.00 19.74 10 LYS B C 1
ATOM 2421 O O . LYS B 1 10 ? -7.494 41.362 24.441 1.00 20.05 10 LYS B O 1
ATOM 2427 N N . ILE B 1 11 ? -7.094 39.138 24.526 1.00 19.30 11 ILE B N 1
ATOM 2428 C CA . ILE B 1 11 ? -7.674 38.847 23.209 1.00 18.96 11 ILE B CA 1
ATOM 2429 C C . ILE B 1 11 ? -8.773 37.786 23.361 1.00 19.00 11 ILE B C 1
ATOM 2430 O O . ILE B 1 11 ? -8.825 37.085 24.369 1.00 19.78 11 ILE B O 1
ATOM 2435 N N . ASP B 1 12 ? -9.634 37.666 22.361 1.00 19.10 12 ASP B N 1
ATOM 2436 C CA . ASP B 1 12 ? -10.788 36.770 22.440 1.00 19.52 12 ASP B CA 1
ATOM 2437 C C . ASP B 1 12 ? -10.472 35.318 22.072 1.00 19.06 12 ASP B C 1
ATOM 2438 O O . ASP B 1 12 ? -11.014 34.386 22.674 1.00 19.71 12 ASP B O 1
ATOM 2443 N N . TYR B 1 13 ? -9.608 35.132 21.077 1.00 18.11 13 TYR B N 1
ATOM 2444 C CA . TYR B 1 13 ? -9.258 33.792 20.590 1.00 17.43 13 TYR B CA 1
ATOM 2445 C C . TYR B 1 13 ? -7.822 33.467 20.965 1.00 16.19 13 TYR B C 1
ATOM 2446 O O . TYR B 1 13 ? -6.941 34.309 20.797 1.00 16.31 13 TYR B O 1
ATOM 2455 N N . PRO B 1 14 ? -7.574 32.238 21.465 1.00 15.59 14 PRO B N 1
ATOM 2456 C CA . PRO B 1 14 ? -6.195 31.815 21.731 1.00 14.92 14 PRO B CA 1
ATOM 2457 C C . PRO B 1 14 ? -5.473 31.410 20.428 1.00 14.38 14 PRO B C 1
ATOM 2458 O O . PRO B 1 14 ? -4.963 30.295 20.305 1.00 13.54 14 PRO B O 1
ATOM 2462 N N . ILE B 1 15 ? -5.449 32.333 19.466 1.00 13.88 15 ILE B N 1
ATOM 2463 C CA . ILE B 1 15 ? -4.893 32.105 18.138 1.00 13.35 15 ILE B CA 1
ATOM 2464 C C . ILE B 1 15 ? -4.009 33.286 17.739 1.00 13.50 15 ILE B C 1
ATOM 2465 O O . ILE B 1 15 ? -4.451 34.441 17.776 1.00 13.44 15 ILE B O 1
ATOM 2470 N N . PHE B 1 16 ? -2.764 32.985 17.374 1.00 12.58 16 PHE B N 1
ATOM 2471 C CA . PHE B 1 16 ? -1.856 33.973 16.780 1.00 11.99 16 PHE B CA 1
ATOM 2472 C C . PHE B 1 16 ? -1.801 33.712 15.289 1.00 12.44 16 PHE B C 1
ATOM 2473 O O . PHE B 1 16 ? -1.732 32.562 14.857 1.00 12.04 16 PHE B O 1
ATOM 2481 N N . GLN B 1 17 ? -1.821 34.786 14.506 1.00 12.16 17 GLN B N 1
ATOM 2482 C CA . GLN B 1 17 ? -1.301 34.754 13.147 1.00 12.62 17 GLN B CA 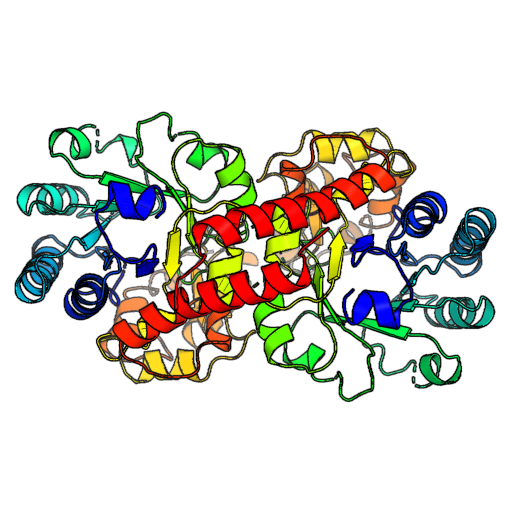1
ATOM 2483 C C . GLN B 1 17 ? 0.194 35.052 13.272 1.00 12.76 17 GLN B C 1
ATOM 2484 O O . GLN B 1 17 ? 0.607 36.155 13.678 1.00 12.52 17 GLN B O 1
ATOM 2490 N N . GLY B 1 18 ? 1.006 34.046 12.974 1.00 12.62 18 GLY B N 1
ATOM 2491 C CA . GLY B 1 18 ? 2.452 34.143 13.190 1.00 12.65 18 GLY B CA 1
ATOM 2492 C C . GLY B 1 18 ? 3.107 35.253 12.392 1.00 12.81 18 GLY B C 1
ATOM 2493 O O . GLY B 1 18 ? 2.688 35.546 11.269 1.00 11.81 18 GLY B O 1
ATOM 2494 N N . GLY B 1 19 ? 4.119 35.887 12.984 1.00 12.89 19 GLY B N 1
ATOM 2495 C CA . GLY B 1 19 ? 4.891 36.885 12.266 1.00 14.16 19 GLY B CA 1
ATOM 2496 C C . GLY B 1 19 ? 5.504 36.207 11.066 1.00 13.96 19 GLY B C 1
ATOM 2497 O O . GLY B 1 19 ? 6.028 35.092 11.173 1.00 15.26 19 GLY B O 1
ATOM 2506 N N . ALA B 1 21 ? 7.837 37.350 7.579 1.00 13.72 21 ALA B N 1
ATOM 2507 C CA . ALA B 1 21 ? 8.481 38.380 6.756 1.00 13.85 21 ALA B CA 1
ATOM 2508 C C . ALA B 1 21 ? 7.716 38.571 5.445 1.00 14.73 21 ALA B C 1
ATOM 2509 O O . ALA B 1 21 ? 7.332 37.591 4.812 1.00 14.29 21 ALA B O 1
ATOM 2511 N N . TRP B 1 22 ? 7.484 39.837 5.070 1.00 14.68 22 TRP B N 1
ATOM 2512 C CA . TRP B 1 22 ? 6.787 40.214 3.819 1.00 14.95 22 TRP B CA 1
ATOM 2513 C C . TRP B 1 22 ? 5.284 39.970 3.809 1.00 14.22 22 TRP B C 1
ATOM 2514 O O . TRP B 1 22 ? 4.515 40.853 3.429 1.00 14.27 22 TRP B O 1
ATOM 2525 N N . VAL B 1 23 ? 4.862 38.786 4.246 1.00 13.28 23 VAL B N 1
ATOM 2526 C CA . VAL B 1 23 ? 3.446 38.439 4.236 1.00 12.66 23 VAL B CA 1
ATOM 2527 C C . VAL B 1 23 ? 2.664 39.121 5.364 1.00 12.60 23 VAL B C 1
ATOM 2528 O O . VAL B 1 23 ? 1.535 39.563 5.161 1.00 12.84 23 VAL B O 1
ATOM 2532 N N . ALA B 1 24 ? 3.259 39.195 6.551 1.00 12.31 24 ALA B N 1
ATOM 2533 C CA . ALA B 1 24 ? 2.553 39.701 7.718 1.00 12.78 24 ALA B CA 1
ATOM 2534 C C . ALA B 1 24 ? 2.742 41.204 7.811 1.00 13.03 24 ALA B C 1
ATOM 2535 O O . ALA B 1 24 ? 3.581 41.693 8.571 1.00 12.99 24 ALA B O 1
ATOM 2537 N N . ASP B 1 25 ? 2.007 41.928 6.974 1.00 13.76 25 ASP B N 1
ATOM 2538 C CA . ASP B 1 25 ? 1.988 43.394 7.038 1.00 14.45 25 ASP B CA 1
ATOM 2539 C C . ASP B 1 25 ? 0.822 43.884 7.875 1.00 14.37 25 ASP B C 1
ATOM 2540 O O . ASP B 1 25 ? 0.092 43.087 8.457 1.00 14.82 25 ASP B O 1
ATOM 2545 N N . GLY B 1 26 ? 0.655 45.204 7.948 1.00 14.15 26 GLY B N 1
ATOM 2546 C CA . GLY B 1 26 ? -0.408 45.792 8.759 1.00 14.22 26 GLY B CA 1
ATOM 2547 C C . GLY B 1 26 ? -1.797 45.343 8.358 1.00 14.26 26 GLY B C 1
ATOM 2548 O O . GLY B 1 26 ? -2.681 45.203 9.206 1.00 14.62 26 GLY B O 1
ATOM 2549 N N . ASP B 1 27 ? -2.003 45.111 7.064 1.00 14.65 27 ASP B N 1
ATOM 2550 C CA . ASP B 1 27 ? -3.329 44.708 6.594 1.00 15.18 27 ASP B CA 1
ATOM 2551 C C . ASP B 1 27 ? -3.755 43.346 7.133 1.00 14.27 27 ASP B C 1
ATOM 2552 O O . ASP B 1 27 ? -4.855 43.201 7.619 1.00 15.00 27 ASP B O 1
ATOM 2557 N N . LEU B 1 28 ? -2.886 42.356 7.023 1.00 13.64 28 LEU B N 1
ATOM 2558 C CA . LEU B 1 28 ? -3.185 41.021 7.538 1.00 12.90 28 LEU B CA 1
ATOM 2559 C C . LEU B 1 28 ? -3.236 41.005 9.070 1.00 12.70 28 LEU B C 1
ATOM 2560 O O . LEU B 1 28 ? -4.210 40.520 9.662 1.00 12.61 28 LEU B O 1
ATOM 2565 N N . ALA B 1 29 ? -2.195 41.542 9.708 1.00 13.02 29 ALA B N 1
ATOM 2566 C CA . ALA B 1 29 ? -2.134 41.579 11.166 1.00 13.20 29 ALA B CA 1
ATOM 2567 C C . ALA B 1 29 ? -3.333 42.341 11.734 1.00 13.52 29 ALA B C 1
ATOM 2568 O O . ALA B 1 29 ? -3.987 41.891 12.683 1.00 13.52 29 ALA B O 1
ATOM 2570 N N . GLY B 1 30 ? -3.637 43.483 11.120 1.00 13.92 30 GLY B N 1
ATOM 2571 C CA . GLY B 1 30 ? -4.785 44.278 11.511 1.00 14.21 30 GLY B CA 1
ATOM 2572 C C . GLY B 1 30 ? -6.082 43.504 11.431 1.00 14.95 30 GLY B C 1
ATOM 2573 O O . GLY B 1 30 ? -6.884 43.565 12.351 1.00 15.29 30 GLY B O 1
ATOM 2574 N N . ALA B 1 31 ? -6.285 42.773 10.335 1.00 14.88 31 ALA B N 1
ATOM 2575 C CA . ALA B 1 31 ? -7.488 41.965 10.136 1.00 15.26 31 ALA B CA 1
ATOM 2576 C C . ALA B 1 31 ? -7.653 40.865 11.193 1.00 15.11 31 ALA B C 1
ATOM 2577 O O . ALA B 1 31 ? -8.757 40.606 11.658 1.00 15.21 31 ALA B O 1
ATOM 2579 N N . VAL B 1 32 ? -6.547 40.224 11.566 1.00 15.16 32 VAL B N 1
ATOM 2580 C CA . VAL B 1 32 ? -6.579 39.163 12.575 1.00 15.18 32 VAL B CA 1
ATOM 2581 C C . VAL B 1 32 ? -6.879 39.731 13.971 1.00 15.32 32 VAL B C 1
ATOM 2582 O O . VAL B 1 32 ? -7.737 39.207 14.697 1.00 15.31 32 VAL B O 1
ATOM 2586 N N . SER B 1 33 ? -6.170 40.797 14.338 1.00 15.52 33 SER B N 1
ATOM 2587 C CA . SER B 1 33 ? -6.385 41.472 15.620 1.00 15.85 33 SER B CA 1
ATOM 2588 C C . SER B 1 33 ? -7.805 42.033 15.733 1.00 16.63 33 SER B C 1
ATOM 2589 O O . SER B 1 33 ? -8.443 41.904 16.779 1.00 16.22 33 SER B O 1
ATOM 2592 N N . LYS B 1 34 ? -8.293 42.640 14.646 1.00 17.17 34 LYS B N 1
ATOM 2593 C CA . LYS B 1 34 ? -9.668 43.164 14.593 1.00 18.12 34 LYS B CA 1
ATOM 2594 C C . LYS B 1 34 ? -10.711 42.081 14.853 1.00 17.96 34 LYS B C 1
ATOM 2595 O O . LYS B 1 34 ? -11.704 42.317 15.547 1.00 18.31 34 LYS B O 1
ATOM 2601 N N . ALA B 1 35 ? -10.465 40.883 14.328 1.00 17.45 35 ALA B N 1
ATOM 2602 C CA . ALA B 1 35 ? -11.406 39.780 14.454 1.00 17.20 35 ALA B CA 1
ATOM 2603 C C . ALA B 1 35 ? -11.336 39.053 15.806 1.00 17.12 35 ALA B C 1
ATOM 2604 O O . ALA B 1 35 ? -12.194 38.222 16.097 1.00 17.63 35 ALA B O 1
ATOM 2606 N N . GLY B 1 36 ? -10.319 39.352 16.622 1.00 16.33 36 GLY B N 1
ATOM 2607 C CA . GLY B 1 36 ? -10.236 38.801 17.976 1.00 16.17 36 GLY B CA 1
ATOM 2608 C C . GLY B 1 36 ? -9.035 37.919 18.277 1.00 15.71 36 GLY B C 1
ATOM 2609 O O . GLY B 1 36 ? -8.851 37.481 19.406 1.00 16.58 36 GLY B O 1
ATOM 2610 N N . GLY B 1 37 ? -8.217 37.648 17.272 1.00 15.46 37 GLY B N 1
ATOM 2611 C CA . GLY B 1 37 ? -6.980 36.897 17.491 1.00 14.86 37 GLY B CA 1
ATOM 2612 C C . GLY B 1 37 ? -5.827 37.850 17.752 1.00 14.43 37 GLY B C 1
ATOM 2613 O O . GLY B 1 37 ? -6.040 39.045 17.993 1.00 14.26 37 GLY B O 1
ATOM 2614 N N . LEU B 1 38 ? -4.603 37.326 17.734 1.00 13.60 38 LEU B N 1
ATOM 2615 C CA . LEU B 1 38 ? -3.426 38.195 17.756 1.00 13.45 38 LEU B CA 1
ATOM 2616 C C . LEU B 1 38 ? -2.780 38.276 16.380 1.00 13.10 38 LEU B C 1
ATOM 2617 O O . LEU B 1 38 ? -2.179 37.315 15.910 1.00 12.31 38 LEU B O 1
ATOM 2622 N N . GLY B 1 39 ? -2.949 39.424 15.724 1.00 12.79 39 GLY B N 1
ATOM 2623 C CA . GLY B 1 39 ? -2.168 39.755 14.542 1.00 12.68 39 GLY B CA 1
ATOM 2624 C C . GLY B 1 39 ? -0.741 40.078 14.941 1.00 12.44 39 GLY B C 1
ATOM 2625 O O . GLY B 1 39 ? -0.508 40.679 15.987 1.00 11.85 39 GLY B O 1
ATOM 2626 N N . ILE B 1 40 ? 0.218 39.654 14.119 1.00 12.28 40 ILE B N 1
ATOM 2627 C CA . ILE B 1 40 ? 1.634 39.893 14.385 1.00 12.16 40 ILE B CA 1
ATOM 2628 C C . ILE B 1 40 ? 2.279 40.361 13.096 1.00 12.57 40 ILE B C 1
ATOM 2629 O O . ILE B 1 40 ? 2.241 39.657 12.098 1.00 13.43 40 ILE B O 1
ATOM 2634 N N . ILE B 1 41 ? 2.857 41.557 13.122 1.00 12.09 41 ILE B N 1
ATOM 2635 C CA . ILE B 1 41 ? 3.617 42.075 11.996 1.00 11.83 41 ILE B CA 1
ATOM 2636 C C . ILE B 1 41 ? 4.970 41.379 11.933 1.00 12.31 41 ILE B C 1
ATOM 2637 O O . ILE B 1 41 ? 5.655 41.231 12.954 1.00 12.27 41 ILE B O 1
ATOM 2642 N N . GLY B 1 42 ? 5.335 40.948 10.729 1.00 12.64 42 GLY B N 1
ATOM 2643 C CA . GLY B 1 42 ? 6.660 40.382 10.462 1.00 13.52 42 GLY B CA 1
ATOM 2644 C C . GLY B 1 42 ? 7.683 41.487 10.248 1.00 14.56 42 GLY B C 1
ATOM 2645 O O . GLY B 1 42 ? 7.706 42.109 9.187 1.00 15.19 42 GLY B O 1
ATOM 2646 N N . GLY B 1 43 ? 8.508 41.752 11.261 1.00 14.43 43 GLY B N 1
ATOM 2647 C CA . GLY B 1 43 ? 9.597 42.734 11.128 1.00 15.50 43 GLY B CA 1
ATOM 2648 C C . GLY B 1 43 ? 10.626 42.360 10.065 1.00 15.98 43 GLY B C 1
ATOM 2649 O O . GLY B 1 43 ? 11.167 43.234 9.364 1.00 15.97 43 GLY B O 1
ATOM 2650 N N . GLY B 1 44 ? 10.911 41.061 9.955 1.00 16.19 44 GLY B N 1
ATOM 2651 C CA . GLY B 1 44 ? 11.924 40.553 9.024 1.00 17.19 44 GLY B CA 1
ATOM 2652 C C . GLY B 1 44 ? 13.238 41.303 9.123 1.00 17.88 44 GLY B C 1
ATOM 2653 O O . GLY B 1 44 ? 13.706 41.621 10.218 1.00 17.23 44 GLY B O 1
ATOM 2654 N N . ASN B 1 45 ? 13.833 41.602 7.974 1.00 18.69 45 ASN B N 1
ATOM 2655 C CA . ASN B 1 45 ? 15.049 42.411 7.942 1.00 19.73 45 ASN B CA 1
ATOM 2656 C C . ASN B 1 45 ? 14.792 43.870 7.531 1.00 19.90 45 ASN B C 1
ATOM 2657 O O . ASN B 1 45 ? 15.719 44.590 7.160 1.00 20.37 45 ASN B O 1
ATOM 2662 N N . ALA B 1 46 ? 13.532 44.301 7.618 1.00 19.76 46 ALA B N 1
ATOM 2663 C CA . ALA B 1 46 ? 13.115 45.654 7.229 1.00 19.74 46 ALA B CA 1
ATOM 2664 C C . ALA B 1 46 ? 13.697 46.755 8.120 1.00 19.84 46 ALA B C 1
ATOM 2665 O O . ALA B 1 46 ? 13.933 46.538 9.306 1.00 19.59 46 ALA B O 1
ATOM 2667 N N . PRO B 1 47 ? 13.940 47.950 7.541 1.00 20.34 47 PRO B N 1
ATOM 2668 C CA . PRO B 1 47 ? 14.348 49.092 8.366 1.00 20.23 47 PRO B CA 1
ATOM 2669 C C . PRO B 1 47 ? 13.180 49.672 9.176 1.00 20.10 47 PRO B C 1
ATOM 2670 O O . PRO B 1 47 ? 12.025 49.333 8.927 1.00 20.12 47 PRO B O 1
ATOM 2674 N N . LYS B 1 48 ? 13.495 50.548 10.126 1.00 20.26 48 LYS B N 1
ATOM 2675 C CA . LYS B 1 48 ? 12.514 51.165 11.020 1.00 20.35 48 LYS B CA 1
ATOM 2676 C C . LYS B 1 48 ? 11.286 51.774 10.331 1.00 20.41 48 LYS B C 1
ATOM 2677 O O . LYS B 1 48 ? 10.153 51.557 10.765 1.00 19.64 48 LYS B O 1
ATOM 2683 N N . GLU B 1 49 ? 11.520 52.549 9.275 1.00 20.85 49 GLU B N 1
ATOM 2684 C CA . GLU B 1 49 ? 10.440 53.254 8.576 1.00 21.21 49 GLU B CA 1
ATOM 2685 C C . GLU B 1 49 ? 9.398 52.318 7.934 1.00 20.78 49 GLU B C 1
ATOM 2686 O O . GLU B 1 49 ? 8.208 52.633 7.902 1.00 20.41 49 GLU B O 1
ATOM 2692 N N . VAL B 1 50 ? 9.857 51.163 7.461 1.00 20.46 50 VAL B N 1
ATOM 2693 C CA . VAL B 1 50 ? 8.997 50.166 6.827 1.00 19.70 50 VAL B CA 1
ATOM 2694 C C . VAL B 1 50 ? 8.125 49.475 7.876 1.00 18.88 50 VAL B C 1
ATOM 2695 O O . VAL B 1 50 ? 6.908 49.360 7.705 1.00 17.86 50 VAL B O 1
ATOM 2699 N N . VAL B 1 51 ? 8.743 49.041 8.975 1.00 17.64 51 VAL B N 1
ATOM 2700 C CA . VAL B 1 51 ? 7.978 48.415 10.054 1.00 16.79 51 VAL B CA 1
ATOM 2701 C C . VAL B 1 51 ? 6.994 49.424 10.665 1.00 16.78 51 VAL B C 1
ATOM 2702 O O . VAL B 1 51 ? 5.860 49.074 10.993 1.00 15.86 51 VAL B O 1
ATOM 2706 N N . LYS B 1 52 ? 7.409 50.687 10.774 1.00 16.43 52 LYS B N 1
ATOM 2707 C CA . LYS B 1 52 ? 6.538 51.713 11.347 1.00 17.12 52 LYS B CA 1
ATOM 2708 C C . LYS B 1 52 ? 5.276 51.926 10.499 1.00 16.72 52 LYS B C 1
ATOM 2709 O O . LYS B 1 52 ? 4.190 52.080 11.040 1.00 16.46 52 LYS B O 1
ATOM 2715 N N . ALA B 1 53 ? 5.423 51.901 9.174 1.00 17.10 53 ALA B N 1
ATOM 2716 C CA . ALA B 1 53 ? 4.278 51.998 8.265 1.00 17.70 53 ALA B CA 1
ATOM 2717 C C . ALA B 1 53 ? 3.235 50.910 8.531 1.00 17.69 53 ALA B C 1
ATOM 2718 O O . ALA B 1 53 ? 2.037 51.182 8.511 1.00 17.91 53 ALA B O 1
ATOM 2720 N N . ASN B 1 54 ? 3.704 49.686 8.793 1.00 17.09 54 ASN B N 1
ATOM 2721 C CA . ASN B 1 54 ? 2.825 48.572 9.138 1.00 16.87 54 ASN B CA 1
ATOM 2722 C C . ASN B 1 54 ? 2.118 48.757 10.479 1.00 16.27 54 ASN B C 1
ATOM 2723 O O . ASN B 1 54 ? 0.933 48.440 10.612 1.00 15.23 54 ASN B O 1
ATOM 2728 N N . ILE B 1 55 ? 2.848 49.278 11.468 1.00 16.75 55 ILE B N 1
ATOM 2729 C CA . ILE B 1 55 ? 2.265 49.578 12.776 1.00 17.28 55 ILE B CA 1
ATOM 2730 C C . ILE B 1 55 ? 1.193 50.665 12.646 1.00 18.13 55 ILE B C 1
ATOM 2731 O O . ILE B 1 55 ? 0.101 50.531 13.197 1.00 18.48 55 ILE B O 1
ATOM 2736 N N . ASP B 1 56 ? 1.514 51.722 11.900 1.00 19.34 56 ASP B N 1
ATOM 2737 C CA . ASP B 1 56 ? 0.564 52.800 11.630 1.00 20.11 56 ASP B CA 1
ATOM 2738 C C . ASP B 1 56 ? -0.706 52.268 10.959 1.00 20.14 56 ASP B C 1
ATOM 2739 O O . ASP B 1 56 ? -1.806 52.707 11.296 1.00 20.45 56 ASP B O 1
ATOM 2744 N N . LYS B 1 57 ? -0.550 51.305 10.042 1.00 20.43 57 LYS B N 1
ATOM 2745 C CA . LYS B 1 57 ? -1.700 50.685 9.365 1.00 20.63 57 LYS B CA 1
ATOM 2746 C C . LYS B 1 57 ? -2.599 49.930 10.335 1.00 20.67 57 LYS B C 1
ATOM 2747 O O . LYS B 1 57 ? -3.809 50.127 10.315 1.00 20.81 57 LYS B O 1
ATOM 2753 N N . ILE B 1 58 ? -2.023 49.062 11.173 1.00 20.57 58 ILE B N 1
ATOM 2754 C CA . ILE B 1 58 ? -2.841 48.312 12.132 1.00 20.69 58 ILE B CA 1
ATOM 2755 C C . ILE B 1 58 ? -3.592 49.259 13.050 1.00 20.55 58 ILE B C 1
ATOM 2756 O O . ILE B 1 58 ? -4.765 49.051 13.329 1.00 20.39 58 ILE B O 1
ATOM 2761 N N . LYS B 1 59 ? -2.897 50.286 13.528 1.00 21.00 59 LYS B N 1
ATOM 2762 C CA . LYS B 1 59 ? -3.479 51.238 14.459 1.00 22.18 59 LYS B CA 1
ATOM 2763 C C . LYS B 1 59 ? -4.661 51.986 13.842 1.00 22.44 59 LYS B C 1
ATOM 2764 O O . LYS B 1 59 ? -5.621 52.324 14.544 1.00 22.58 59 LYS B O 1
ATOM 2770 N N . SER B 1 60 ? -4.600 52.199 12.527 1.00 22.75 60 SER B N 1
ATOM 2771 C CA . SER B 1 60 ? -5.707 52.800 11.785 1.00 23.33 60 SER B CA 1
ATOM 2772 C C . SER B 1 60 ? -6.877 51.828 11.576 1.00 23.24 60 SER B C 1
ATOM 2773 O O . SER B 1 60 ? -8.007 52.254 11.322 1.00 23.40 60 SER B O 1
ATOM 2776 N N . LEU B 1 61 ? -6.596 50.529 11.674 1.00 22.87 61 LEU B N 1
ATOM 2777 C CA . LEU B 1 61 ? -7.597 49.487 11.424 1.00 23.06 61 LEU B CA 1
ATOM 2778 C C . LEU B 1 61 ? -8.312 49.005 12.685 1.00 22.99 61 LEU B C 1
ATOM 2779 O O . LEU B 1 61 ? -9.497 48.649 12.636 1.00 23.27 61 LEU B O 1
ATOM 2784 N N . THR B 1 62 ? -7.594 48.997 13.809 1.00 22.80 62 THR B N 1
ATOM 2785 C CA . THR B 1 62 ? -8.115 48.448 15.069 1.00 22.59 62 THR B CA 1
ATOM 2786 C C . THR B 1 62 ? -7.377 48.986 16.302 1.00 22.52 62 THR B C 1
ATOM 2787 O O . THR B 1 62 ? -6.202 49.351 16.221 1.00 22.92 62 THR B O 1
ATOM 2791 N N . ASP B 1 63 ? -8.078 49.034 17.436 1.00 22.21 63 ASP B N 1
ATOM 2792 C CA . ASP B 1 63 ? -7.488 49.389 18.731 1.00 22.57 63 ASP B CA 1
ATOM 2793 C C . ASP B 1 63 ? -6.963 48.152 19.469 1.00 21.81 63 ASP B C 1
ATOM 2794 O O . ASP B 1 63 ? -6.297 48.270 20.507 1.00 22.22 63 ASP B O 1
ATOM 2799 N N . LYS B 1 64 ? -7.287 46.975 18.935 1.00 20.78 64 LYS B N 1
ATOM 2800 C CA . LYS B 1 64 ? -7.025 45.689 19.588 1.00 19.98 64 LYS B CA 1
ATOM 2801 C C . LYS B 1 64 ? -5.541 45.340 19.638 1.00 18.66 64 LYS B C 1
ATOM 2802 O O . LYS B 1 64 ? -4.769 45.875 18.853 1.00 18.13 64 LYS B O 1
ATOM 2808 N N . PRO B 1 65 ? -5.138 44.461 20.583 1.00 17.86 65 PRO B N 1
ATOM 2809 C CA . PRO B 1 65 ? -3.714 44.120 20.697 1.00 17.24 65 PRO B CA 1
ATOM 2810 C C . PRO B 1 65 ? -3.179 43.460 19.438 1.00 16.62 65 PRO B C 1
ATOM 2811 O O . PRO B 1 65 ? -3.914 42.747 18.744 1.00 16.26 65 PRO B O 1
ATOM 2815 N N . PHE B 1 66 ? -1.910 43.735 19.150 1.00 16.20 66 PHE B N 1
ATOM 2816 C CA . PHE B 1 66 ? -1.185 43.082 18.063 1.00 14.83 66 PHE B CA 1
ATOM 2817 C C . PHE B 1 66 ? 0.242 42.887 18.538 1.00 14.41 66 PHE B C 1
ATOM 2818 O O . PHE B 1 66 ? 0.660 43.480 19.547 1.00 14.86 66 PHE B O 1
ATOM 2826 N N . GLY B 1 67 ? 0.980 42.029 17.845 1.00 13.17 67 GLY B N 1
ATOM 2827 C CA . GLY B 1 67 ? 2.396 41.850 18.133 1.00 12.01 67 GLY B CA 1
ATOM 2828 C C . GLY B 1 67 ? 3.284 42.285 16.987 1.00 11.76 67 GLY B C 1
ATOM 2829 O O . GLY B 1 67 ? 2.810 42.563 15.875 1.00 11.52 67 GLY B O 1
ATOM 2830 N N . VAL B 1 68 ? 4.580 42.329 17.270 1.00 10.96 68 VAL B N 1
ATOM 2831 C CA . VAL B 1 68 ? 5.607 42.499 16.247 1.00 10.80 68 VAL B CA 1
ATOM 2832 C C . VAL B 1 68 ? 6.622 41.385 16.454 1.00 10.53 68 VAL B C 1
ATOM 2833 O O . VAL B 1 68 ? 7.099 41.155 17.571 1.00 9.54 68 VAL B O 1
ATOM 2837 N N . ASN B 1 69 ? 6.913 40.669 15.374 1.00 10.45 69 ASN B N 1
ATOM 2838 C CA . ASN B 1 69 ? 7.945 39.649 15.371 1.00 11.89 69 ASN B CA 1
ATOM 2839 C C . ASN B 1 69 ? 9.288 40.256 14.953 1.00 12.17 69 ASN B C 1
ATOM 2840 O O . ASN B 1 69 ? 9.420 40.807 13.855 1.00 12.31 69 ASN B O 1
ATOM 2845 N N . ILE B 1 70 ? 10.275 40.154 15.836 1.00 13.33 70 ILE B N 1
ATOM 2846 C CA . ILE B 1 70 ? 11.575 40.791 15.613 1.00 14.92 70 ILE B CA 1
ATOM 2847 C C . ILE B 1 70 ? 12.617 39.726 15.321 1.00 15.83 70 ILE B C 1
ATOM 2848 O O . ILE B 1 70 ? 12.817 38.800 16.113 1.00 15.88 70 ILE B O 1
ATOM 2861 N N . LEU B 1 72 ? 16.207 39.016 15.440 1.00 19.50 72 LEU B N 1
ATOM 2862 C CA . LEU B 1 72 ? 17.262 39.616 16.259 1.00 20.37 72 LEU B CA 1
ATOM 2863 C C . LEU B 1 72 ? 18.615 39.737 15.555 1.00 20.68 72 LEU B C 1
ATOM 2864 O O . LEU B 1 72 ? 19.475 40.501 15.986 1.00 20.48 72 LEU B O 1
ATOM 2869 N N . LEU B 1 73 ? 18.785 39.000 14.464 1.00 21.36 73 LEU B N 1
ATOM 2870 C CA . LEU B 1 73 ? 20.002 39.094 13.663 1.00 21.97 73 LEU B CA 1
ATOM 2871 C C . LEU B 1 73 ? 19.894 40.084 12.492 1.00 22.00 73 LEU B C 1
ATOM 2872 O O . LEU B 1 73 ? 20.830 40.212 11.698 1.00 22.56 73 LEU B O 1
ATOM 2877 N N . SER B 1 74 ? 18.768 40.792 12.391 1.00 21.45 74 SER B N 1
ATOM 2878 C CA . SER B 1 74 ? 18.610 41.856 11.395 1.00 21.19 74 SER B CA 1
ATOM 2879 C C . SER B 1 74 ? 19.644 42.969 11.596 1.00 21.23 74 SER B C 1
ATOM 2880 O O . SER B 1 74 ? 19.979 43.303 12.738 1.00 20.93 74 SER B O 1
ATOM 2883 N N . PRO B 1 75 ? 20.155 43.559 10.492 1.00 21.27 75 PRO B N 1
ATOM 2884 C CA . PRO B 1 75 ? 21.058 44.699 10.703 1.00 20.95 75 PRO B CA 1
ATOM 2885 C C . PRO B 1 75 ? 20.376 45.882 11.404 1.00 20.84 75 PRO B C 1
ATOM 2886 O O . PRO B 1 75 ? 21.062 46.744 11.950 1.00 21.10 75 PRO B O 1
ATOM 2890 N N . PHE B 1 76 ? 19.042 45.904 11.404 1.00 19.99 76 PHE B N 1
ATOM 2891 C CA . PHE B 1 76 ? 18.279 46.999 12.009 1.00 19.36 76 PHE B CA 1
ATOM 2892 C C . PHE B 1 76 ? 17.606 46.608 13.317 1.00 18.76 76 PHE B C 1
ATOM 2893 O O . PHE B 1 76 ? 16.695 47.308 13.771 1.00 18.37 76 PHE B O 1
ATOM 2901 N N . VAL B 1 77 ? 18.040 45.496 13.914 1.00 18.41 77 VAL B N 1
ATOM 2902 C CA . VAL B 1 77 ? 17.433 45.009 15.166 1.00 18.34 77 VAL B CA 1
ATOM 2903 C C . VAL B 1 77 ? 17.297 46.095 16.239 1.00 18.23 77 VAL B C 1
ATOM 2904 O O . VAL B 1 77 ? 16.245 46.216 16.869 1.00 18.90 77 VAL B O 1
ATOM 2908 N N . GLU B 1 78 ? 18.345 46.889 16.445 1.00 18.17 78 GLU B N 1
ATOM 2909 C CA . GLU B 1 78 ? 18.295 47.923 17.485 1.00 17.97 78 GLU B CA 1
ATOM 2910 C C . GLU B 1 78 ? 17.207 48.966 17.225 1.00 17.51 78 GLU B C 1
ATOM 2911 O O . GLU B 1 78 ? 16.554 49.417 18.160 1.00 16.50 78 GLU B O 1
ATOM 2917 N N . ASP B 1 79 ? 17.002 49.315 15.955 1.00 17.40 79 ASP B N 1
ATOM 2918 C CA . ASP B 1 79 ? 15.957 50.267 15.555 1.00 17.54 79 ASP B CA 1
ATOM 2919 C C . ASP B 1 79 ? 14.550 49.700 15.712 1.00 16.88 79 ASP B C 1
ATOM 2920 O O . ASP B 1 79 ? 13.620 50.431 16.058 1.00 17.04 79 ASP B O 1
ATOM 2925 N N . ILE B 1 80 ? 14.391 48.401 15.448 1.00 16.21 80 ILE B N 1
ATOM 2926 C CA . ILE B 1 80 ? 13.076 47.754 15.564 1.00 15.37 80 ILE B CA 1
ATOM 2927 C C . ILE B 1 80 ? 12.682 47.592 17.025 1.00 14.67 80 ILE B C 1
ATOM 2928 O O . ILE B 1 80 ? 11.525 47.770 17.391 1.00 14.34 80 ILE B O 1
ATOM 2933 N N . VAL B 1 81 ? 13.665 47.278 17.855 1.00 14.14 81 VAL B N 1
ATOM 2934 C CA . VAL B 1 81 ? 13.506 47.290 19.295 1.00 13.88 81 VAL B CA 1
ATOM 2935 C C . VAL B 1 81 ? 13.074 48.683 19.781 1.00 14.26 81 VAL B C 1
ATOM 2936 O O . VAL B 1 81 ? 12.132 48.800 20.565 1.00 13.07 81 VAL B O 1
ATOM 2940 N N . ASP B 1 82 ? 13.732 49.733 19.282 1.00 14.83 82 ASP B N 1
ATOM 2941 C CA . ASP B 1 82 ? 13.323 51.109 19.610 1.00 15.38 82 ASP B CA 1
ATOM 2942 C C . ASP B 1 82 ? 11.869 51.322 19.217 1.00 14.85 82 ASP B C 1
ATOM 2943 O O . ASP B 1 82 ? 11.056 51.822 20.001 1.00 14.84 82 ASP B O 1
ATOM 2948 N N . LEU B 1 83 ? 11.568 50.945 17.977 1.00 14.49 83 LEU B N 1
ATOM 2949 C CA . LEU B 1 83 ? 10.271 51.195 17.363 1.00 14.33 83 LEU B CA 1
ATOM 2950 C C . LEU B 1 83 ? 9.113 50.601 18.157 1.00 14.17 83 LEU B C 1
ATOM 2951 O O . LEU B 1 83 ? 8.122 51.282 18.412 1.00 14.43 83 LEU B O 1
ATOM 2956 N N . VAL B 1 84 ? 9.240 49.342 18.569 1.00 13.92 84 VAL B N 1
ATOM 2957 C CA . VAL B 1 84 ? 8.133 48.678 19.261 1.00 13.41 84 VAL B CA 1
ATOM 2958 C C . VAL B 1 84 ? 7.856 49.303 20.629 1.00 13.78 84 VAL B C 1
ATOM 2959 O O . VAL B 1 84 ? 6.706 49.381 21.066 1.00 13.94 84 VAL B O 1
ATOM 2963 N N . ILE B 1 85 ? 8.912 49.775 21.287 1.00 13.89 85 ILE B N 1
ATOM 2964 C CA . ILE B 1 85 ? 8.762 50.477 22.562 1.00 14.54 85 ILE B CA 1
ATOM 2965 C C . ILE B 1 85 ? 8.114 51.841 22.301 1.00 14.75 85 ILE B C 1
ATOM 2966 O O . ILE B 1 85 ? 7.156 52.197 22.976 1.00 15.51 85 ILE B O 1
ATOM 2971 N N . GLU B 1 86 ? 8.627 52.567 21.304 1.00 15.62 86 GLU B N 1
ATOM 2972 C CA . GLU B 1 86 ? 8.153 53.915 20.972 1.00 16.98 86 GLU B CA 1
ATOM 2973 C C . GLU B 1 86 ? 6.668 53.918 20.609 1.00 16.86 86 GLU B C 1
ATOM 2974 O O . GLU B 1 86 ? 5.949 54.844 20.963 1.00 16.47 86 GLU B O 1
ATOM 2980 N N . GLU B 1 87 ? 6.222 52.863 19.916 1.00 16.50 87 GLU B N 1
ATOM 2981 C CA . GLU B 1 87 ? 4.838 52.745 19.433 1.00 16.72 87 GLU B CA 1
ATOM 2982 C C . GLU B 1 87 ? 3.894 52.057 20.420 1.00 16.50 87 GLU B C 1
ATOM 2983 O O . GLU B 1 87 ? 2.698 51.939 20.157 1.00 16.46 87 GLU B O 1
ATOM 2989 N N . GLY B 1 88 ? 4.428 51.597 21.546 1.00 16.13 88 GLY B N 1
ATOM 2990 C CA . GLY B 1 88 ? 3.609 50.980 22.581 1.00 16.27 88 GLY B CA 1
ATOM 2991 C C . GLY B 1 88 ? 2.983 49.671 22.143 1.00 16.27 88 GLY B C 1
ATOM 2992 O O . GLY B 1 88 ? 1.817 49.403 22.433 1.00 16.40 88 GLY B O 1
ATOM 2993 N N . VAL B 1 89 ? 3.755 48.858 21.429 1.00 16.09 89 VAL B N 1
ATOM 2994 C CA . VAL B 1 89 ? 3.296 47.528 21.025 1.00 16.11 89 VAL B CA 1
ATOM 2995 C C . VAL B 1 89 ? 3.146 46.630 22.252 1.00 16.22 89 VAL B C 1
ATOM 2996 O O . VAL B 1 89 ? 4.006 46.643 23.139 1.00 16.49 89 VAL B O 1
ATOM 3000 N N . LYS B 1 90 ? 2.076 45.840 22.293 1.00 16.12 90 LYS B N 1
ATOM 3001 C CA . LYS B 1 90 ? 1.752 45.055 23.499 1.00 16.50 90 LYS B CA 1
ATOM 3002 C C . LYS B 1 90 ? 2.563 43.763 23.619 1.00 15.93 90 LYS B C 1
ATOM 3003 O O . LYS B 1 90 ? 2.877 43.330 24.723 1.00 15.76 90 LYS B O 1
ATOM 3009 N N . VAL B 1 91 ? 2.898 43.177 22.473 1.00 15.71 91 VAL B N 1
ATOM 3010 C CA . VAL B 1 91 ? 3.566 41.871 22.400 1.00 14.95 91 VAL B CA 1
ATOM 3011 C C . VAL B 1 91 ? 4.695 41.878 21.382 1.00 14.29 91 VAL B C 1
ATOM 3012 O O . VAL B 1 91 ? 4.551 42.408 20.284 1.00 14.49 91 VAL B O 1
ATOM 3016 N N . VAL B 1 92 ? 5.813 41.268 21.750 1.00 13.50 92 VAL B N 1
ATOM 3017 C CA . VAL B 1 92 ? 6.892 41.016 20.821 1.00 13.58 92 VAL B CA 1
ATOM 3018 C C . VAL B 1 92 ? 7.130 39.507 20.779 1.00 13.54 92 VAL B C 1
ATOM 3019 O O . VAL B 1 92 ? 7.232 38.873 21.824 1.00 13.53 92 VAL B O 1
ATOM 3023 N N . THR B 1 93 ? 7.149 38.936 19.577 1.00 13.62 93 THR B N 1
ATOM 3024 C CA . THR B 1 93 ? 7.681 37.591 19.409 1.00 14.45 93 THR B CA 1
ATOM 3025 C C . THR B 1 93 ? 9.082 37.722 18.804 1.00 15.37 93 THR B C 1
ATOM 3026 O O . THR B 1 93 ? 9.424 38.754 18.207 1.00 14.64 93 THR B O 1
ATOM 3030 N N . THR B 1 94 ? 9.921 36.717 19.011 1.00 16.22 94 THR B N 1
ATOM 3031 C CA . THR B 1 94 ? 11.281 36.794 18.512 1.00 17.73 94 THR B CA 1
ATOM 3032 C C . THR B 1 94 ? 11.599 35.462 17.859 1.00 19.33 94 THR B C 1
ATOM 3033 O O . THR B 1 94 ? 11.337 34.394 18.427 1.00 18.40 94 THR B O 1
ATOM 3037 N N . GLY B 1 95 ? 12.103 35.530 16.634 1.00 21.25 95 GLY B N 1
ATOM 3038 C CA . GLY B 1 95 ? 12.516 34.335 15.931 1.00 24.12 95 GLY B CA 1
ATOM 3039 C C . GLY B 1 95 ? 13.983 34.148 16.217 1.00 25.91 95 GLY B C 1
ATOM 3040 O O . GLY B 1 95 ? 14.381 33.909 17.368 1.00 26.27 95 GLY B O 1
ATOM 3041 N N . ALA B 1 96 ? 14.778 34.307 15.164 1.00 27.29 96 ALA B N 1
ATOM 3042 C CA . ALA B 1 96 ? 16.224 34.129 15.189 1.00 28.07 96 ALA B CA 1
ATOM 3043 C C . ALA B 1 96 ? 16.849 34.919 16.326 1.00 28.65 96 ALA B C 1
ATOM 3044 O O . ALA B 1 96 ? 16.392 36.027 16.631 1.00 29.06 96 ALA B O 1
ATOM 3046 N N . GLY B 1 97 ? 17.861 34.328 16.963 1.00 28.81 97 GLY B N 1
ATOM 3047 C CA . GLY B 1 97 ? 18.673 35.012 17.975 1.00 28.88 97 GLY B CA 1
ATOM 3048 C C . GLY B 1 97 ? 18.208 34.839 19.411 1.00 28.85 97 GLY B C 1
ATOM 3049 O O . GLY B 1 97 ? 17.087 34.381 19.665 1.00 29.41 97 GLY B O 1
ATOM 3050 N N . ASN B 1 98 ? 19.083 35.215 20.344 1.00 28.30 98 ASN B N 1
ATOM 3051 C CA . ASN B 1 98 ? 18.795 35.207 21.779 1.00 27.46 98 ASN B CA 1
ATOM 3052 C C . ASN B 1 98 ? 18.331 36.601 22.239 1.00 26.48 98 ASN B C 1
ATOM 3053 O O . ASN B 1 98 ? 19.089 37.567 22.159 1.00 26.63 98 ASN B O 1
ATOM 3058 N N . PRO B 1 99 ? 17.073 36.708 22.706 1.00 25.36 99 PRO B N 1
ATOM 3059 C CA . PRO B 1 99 ? 16.520 38.000 23.131 1.00 24.60 99 PRO B CA 1
ATOM 3060 C C . PRO B 1 99 ? 16.941 38.473 24.530 1.00 23.97 99 PRO B C 1
ATOM 3061 O O . PRO B 1 99 ? 16.443 39.497 24.991 1.00 22.85 99 PRO B O 1
ATOM 3065 N N . SER B 1 100 ? 17.845 37.739 25.186 1.00 23.51 100 SER B N 1
ATOM 3066 C CA . SER B 1 100 ? 18.312 38.080 26.526 1.00 23.62 100 SER B CA 1
ATOM 3067 C C . SER B 1 100 ? 18.801 39.525 26.610 1.00 23.31 100 SER B C 1
ATOM 3068 O O . SER B 1 100 ? 18.521 40.214 27.590 1.00 23.66 100 SER B O 1
ATOM 3071 N N . LYS B 1 101 ? 19.518 39.965 25.570 1.00 22.89 101 LYS B N 1
ATOM 3072 C CA . LYS B 1 101 ? 20.023 41.346 25.422 1.00 23.01 101 LYS B CA 1
ATOM 3073 C C . LYS B 1 101 ? 18.975 42.408 25.714 1.00 21.97 101 LYS B C 1
ATOM 3074 O O . LYS B 1 101 ? 19.295 43.473 26.251 1.00 22.04 101 LYS B O 1
ATOM 3080 N N . TYR B 1 102 ? 17.728 42.113 25.347 1.00 20.85 102 TYR B N 1
ATOM 3081 C CA . TYR B 1 102 ? 16.655 43.108 25.315 1.00 19.53 102 TYR B CA 1
ATOM 3082 C C . TYR B 1 102 ? 15.554 42.867 26.343 1.00 18.77 102 TYR B C 1
ATOM 3083 O O . TYR B 1 102 ? 14.654 43.704 26.508 1.00 17.57 102 TYR B O 1
ATOM 3100 N N . GLU B 1 104 ? 15.197 42.877 29.693 1.00 17.86 104 GLU B N 1
ATOM 3101 C CA . GLU B 1 104 ? 14.910 43.873 30.729 1.00 18.56 104 GLU B CA 1
ATOM 3102 C C . GLU B 1 104 ? 14.378 45.160 30.110 1.00 18.26 104 GLU B C 1
ATOM 3103 O O . GLU B 1 104 ? 13.481 45.802 30.670 1.00 18.80 104 GLU B O 1
ATOM 3109 N N . ARG B 1 105 ? 14.912 45.525 28.945 1.00 17.77 105 ARG B N 1
ATOM 3110 C CA . ARG B 1 105 ? 14.440 46.723 28.265 1.00 17.01 105 ARG B CA 1
ATOM 3111 C C . ARG B 1 105 ? 12.953 46.614 27.894 1.00 16.98 105 ARG B C 1
ATOM 3112 O O . ARG B 1 105 ? 12.193 47.553 28.104 1.00 16.84 105 ARG B O 1
ATOM 3120 N N . PHE B 1 106 ? 12.549 45.463 27.357 1.00 16.66 106 PHE B N 1
ATOM 3121 C CA . PHE B 1 106 ? 11.149 45.233 26.984 1.00 16.12 106 PHE B CA 1
ATOM 3122 C C . PHE B 1 106 ? 10.242 45.270 28.212 1.00 16.26 106 PHE B C 1
ATOM 3123 O O . PHE B 1 106 ? 9.161 45.871 28.184 1.00 15.81 106 PHE B O 1
ATOM 3131 N N . HIS B 1 107 ? 10.677 44.621 29.291 1.00 16.17 107 HIS B N 1
ATOM 3132 C CA . HIS B 1 107 ? 9.870 44.561 30.507 1.00 16.75 107 HIS B CA 1
ATOM 3133 C C . HIS B 1 107 ? 9.759 45.902 31.224 1.00 16.99 107 HIS B C 1
ATOM 3134 O O . HIS B 1 107 ? 8.710 46.203 31.789 1.00 16.98 107 HIS B O 1
ATOM 3141 N N . GLU B 1 108 ? 10.820 46.709 31.175 1.00 17.68 108 GLU B N 1
ATOM 3142 C CA . GLU B 1 108 ? 10.748 48.085 31.695 1.00 18.13 108 GLU B CA 1
ATOM 3143 C C . GLU B 1 108 ? 9.732 48.912 30.918 1.00 18.12 108 GLU B C 1
ATOM 3144 O O . GLU B 1 108 ? 9.081 49.786 31.493 1.00 18.61 108 GLU B O 1
ATOM 3150 N N . ALA B 1 109 ? 9.587 48.622 29.620 1.00 17.43 109 ALA B N 1
ATOM 3151 C CA . ALA B 1 109 ? 8.583 49.273 28.773 1.00 17.50 109 ALA B CA 1
ATOM 3152 C C . ALA B 1 109 ? 7.171 48.704 28.950 1.00 17.27 109 ALA B C 1
ATOM 3153 O O . ALA B 1 109 ? 6.201 49.312 28.503 1.00 17.98 109 ALA B O 1
ATOM 3155 N N . GLY B 1 110 ? 7.060 47.526 29.560 1.00 17.06 110 GLY B N 1
ATOM 3156 C CA . GLY B 1 110 ? 5.754 46.879 29.772 1.00 16.06 110 GLY B CA 1
ATOM 3157 C C . GLY B 1 110 ? 5.310 45.935 28.663 1.00 16.04 110 GLY B C 1
ATOM 3158 O O . GLY B 1 110 ? 4.149 45.536 28.604 1.00 15.99 110 GLY B O 1
ATOM 3159 N N . ILE B 1 111 ? 6.243 45.572 27.787 1.00 15.19 111 ILE B N 1
ATOM 3160 C CA . ILE B 1 111 ? 5.955 44.682 26.655 1.00 15.11 111 ILE B CA 1
ATOM 3161 C C . ILE B 1 111 ? 5.964 43.206 27.096 1.00 15.09 111 ILE B C 1
ATOM 3162 O O . ILE B 1 111 ? 6.804 42.790 27.902 1.00 15.87 111 ILE B O 1
ATOM 3167 N N . ILE B 1 112 ? 5.005 42.444 26.587 1.00 14.54 112 ILE B N 1
ATOM 3168 C CA . ILE B 1 112 ? 4.944 40.994 26.795 1.00 13.92 112 ILE B CA 1
ATOM 3169 C C . ILE B 1 112 ? 5.864 40.322 25.779 1.00 13.48 112 ILE B C 1
ATOM 3170 O O . ILE B 1 112 ? 5.756 40.574 24.573 1.00 13.80 112 ILE B O 1
ATOM 3175 N N . VAL B 1 113 ? 6.763 39.467 26.260 1.00 12.38 113 VAL B N 1
ATOM 3176 C CA . VAL B 1 113 ? 7.801 38.915 25.388 1.00 12.06 113 VAL B CA 1
ATOM 3177 C C . VAL B 1 113 ? 7.661 37.411 25.247 1.00 11.30 113 VAL B C 1
ATOM 3178 O O . VAL B 1 113 ? 7.647 36.682 26.250 1.00 10.89 113 VAL B O 1
ATOM 3182 N N . ILE B 1 114 ? 7.579 36.969 23.993 1.00 10.21 114 ILE B N 1
ATOM 3183 C CA . ILE B 1 114 ? 7.300 35.570 23.651 1.00 10.64 114 ILE B CA 1
ATOM 3184 C C . ILE B 1 114 ? 8.281 35.068 22.572 1.00 11.48 114 ILE B C 1
ATOM 3185 O O . ILE B 1 114 ? 8.020 35.207 21.376 1.00 12.02 114 ILE B O 1
ATOM 3190 N N . PRO B 1 115 ? 9.436 34.530 23.001 1.00 12.10 115 PRO B N 1
ATOM 3191 C CA . PRO B 1 115 ? 10.429 33.944 22.107 1.00 12.39 115 PRO B CA 1
ATOM 3192 C C . PRO B 1 115 ? 9.967 32.626 21.467 1.00 12.85 115 PRO B C 1
ATOM 3193 O O . PRO B 1 115 ? 9.281 31.838 22.123 1.00 12.90 115 PRO B O 1
ATOM 3197 N N . VAL B 1 116 ? 10.318 32.431 20.197 1.00 12.70 116 VAL B N 1
ATOM 3198 C CA . VAL B 1 116 ? 10.170 31.134 19.516 1.00 13.63 116 VAL B CA 1
ATOM 3199 C C . VAL B 1 116 ? 11.348 30.248 19.931 1.00 14.07 116 VAL B C 1
ATOM 3200 O O . VAL B 1 116 ? 12.513 30.660 19.827 1.00 14.80 116 VAL B O 1
ATOM 3204 N N . VAL B 1 117 ? 11.054 29.032 20.390 1.00 13.99 117 VAL B N 1
ATOM 3205 C CA . VAL B 1 117 ? 12.103 28.141 20.899 1.00 14.35 117 VAL B CA 1
ATOM 3206 C C . VAL B 1 117 ? 12.132 26.817 20.140 1.00 14.89 117 VAL B C 1
ATOM 3207 O O . VAL B 1 117 ? 11.084 26.323 19.744 1.00 15.82 117 VAL B O 1
ATOM 3211 N N . PRO B 1 118 ? 13.338 26.265 19.895 1.00 14.82 118 PRO B N 1
ATOM 3212 C CA . PRO B 1 118 ? 13.432 24.956 19.248 1.00 14.84 118 PRO B CA 1
ATOM 3213 C C . PRO B 1 118 ? 13.754 23.773 20.178 1.00 14.47 118 PRO B C 1
ATOM 3214 O O . PRO B 1 118 ? 13.965 22.658 19.695 1.00 14.21 118 PRO B O 1
ATOM 3218 N N . SER B 1 119 ? 13.794 23.992 21.494 1.00 14.45 119 SER B N 1
ATOM 3219 C CA . SER B 1 119 ? 14.211 22.920 22.397 1.00 13.38 119 SER B CA 1
ATOM 3220 C C . SER B 1 119 ? 13.759 23.171 23.825 1.00 13.56 119 SER B C 1
ATOM 3221 O O . SER B 1 119 ? 13.428 24.293 24.186 1.00 12.36 119 SER B O 1
ATOM 3224 N N . VAL B 1 120 ? 13.757 22.104 24.621 1.00 13.12 120 VAL B N 1
ATOM 3225 C CA . VAL B 1 120 ? 13.479 22.187 26.039 1.00 13.52 120 VAL B CA 1
ATOM 3226 C C . VAL B 1 120 ? 14.506 23.090 26.738 1.00 13.81 120 VAL B C 1
ATOM 3227 O O . VAL B 1 120 ? 14.119 23.972 27.505 1.00 14.19 120 VAL B O 1
ATOM 3231 N N . ALA B 1 121 ? 15.796 22.899 26.455 1.00 14.06 121 ALA B N 1
ATOM 3232 C CA . ALA B 1 121 ? 16.828 23.692 27.142 1.00 14.68 121 ALA B CA 1
ATOM 3233 C C . ALA B 1 121 ? 16.653 25.197 26.895 1.00 14.57 121 ALA B C 1
ATOM 3234 O O . ALA B 1 121 ? 16.762 26.011 27.820 1.00 14.38 121 ALA B O 1
ATOM 3236 N N . LEU B 1 122 ? 16.364 25.561 25.651 1.00 15.03 122 LEU B N 1
ATOM 3237 C CA . LEU B 1 122 ? 16.121 26.965 25.315 1.00 15.26 122 LEU B CA 1
ATOM 3238 C C . LEU B 1 122 ? 14.836 27.517 25.928 1.00 14.96 122 LEU B C 1
ATOM 3239 O O . LEU B 1 122 ? 14.817 28.660 26.374 1.00 14.72 122 LEU B O 1
ATOM 3244 N N . ALA B 1 123 ? 13.775 26.710 25.961 1.00 14.76 123 ALA B N 1
ATOM 3245 C CA . ALA B 1 123 ? 12.531 27.100 26.630 1.00 14.13 123 ALA B CA 1
ATOM 3246 C C . ALA B 1 123 ? 12.734 27.372 28.123 1.00 14.51 123 ALA B C 1
ATOM 3247 O O . ALA B 1 123 ? 12.185 28.331 28.671 1.00 14.17 123 ALA B O 1
ATOM 3249 N N . LYS B 1 124 ? 13.514 26.514 28.777 1.00 14.95 124 LYS B N 1
ATOM 3250 C CA . LYS B 1 124 ? 13.775 26.663 30.200 1.00 15.88 124 LYS B CA 1
ATOM 3251 C C . LYS B 1 124 ? 14.577 27.934 30.465 1.00 16.45 124 LYS B C 1
ATOM 3252 O O . LYS B 1 124 ? 14.317 28.651 31.436 1.00 16.80 124 LYS B O 1
ATOM 3258 N N . ARG B 1 125 ? 15.521 28.225 29.580 1.00 16.83 125 ARG B N 1
ATOM 3259 C CA . ARG B 1 125 ? 16.330 29.427 29.740 1.00 17.86 125 ARG B CA 1
ATOM 3260 C C . ARG B 1 125 ? 15.564 30.714 29.463 1.00 17.70 125 ARG B C 1
ATOM 3261 O O . ARG B 1 125 ? 15.709 31.689 30.206 1.00 17.32 125 ARG B O 1
ATOM 3277 N N . GLU B 1 127 ? 12.405 30.953 30.036 1.00 17.67 127 GLU B N 1
ATOM 3278 C CA . GLU B 1 127 ? 11.606 31.064 31.247 1.00 18.72 127 GLU B CA 1
ATOM 3279 C C . GLU B 1 127 ? 12.373 31.746 32.381 1.00 19.14 127 GLU B C 1
ATOM 3280 O O . GLU B 1 127 ? 11.848 32.658 33.016 1.00 19.14 127 GLU B O 1
ATOM 3286 N N . LYS B 1 128 ? 13.609 31.311 32.618 1.00 19.91 128 LYS B N 1
ATOM 3287 C CA . LYS B 1 128 ? 14.375 31.801 33.772 1.00 21.16 128 LYS B CA 1
ATOM 3288 C C . LYS B 1 128 ? 14.867 33.230 33.592 1.00 20.57 128 LYS B C 1
ATOM 3289 O O . LYS B 1 128 ? 15.074 33.929 34.580 1.00 21.05 128 LYS B O 1
ATOM 3295 N N . ILE B 1 129 ? 15.018 33.675 32.346 1.00 20.42 129 ILE B N 1
ATOM 3296 C CA . ILE B 1 129 ? 15.359 35.085 32.085 1.00 19.85 129 ILE B CA 1
ATOM 3297 C C . ILE B 1 129 ? 14.115 35.978 31.997 1.00 19.42 129 ILE B C 1
ATOM 3298 O O . ILE B 1 129 ? 14.229 37.180 31.723 1.00 20.11 129 ILE B O 1
ATOM 3303 N N . GLY B 1 130 ? 12.938 35.390 32.222 1.00 18.31 130 GLY B N 1
ATOM 3304 C CA . GLY B 1 130 ? 11.702 36.156 32.327 1.00 16.76 130 GLY B CA 1
ATOM 3305 C C . GLY B 1 130 ? 10.718 36.198 31.163 1.00 15.97 130 GLY B C 1
ATOM 3306 O O . GLY B 1 130 ? 9.751 36.947 31.234 1.00 15.07 130 GLY B O 1
ATOM 3307 N N . ALA B 1 131 ? 10.923 35.394 30.115 1.00 15.77 131 ALA B N 1
ATOM 3308 C CA . ALA B 1 131 ? 9.936 35.305 29.027 1.00 15.11 131 ALA B CA 1
ATOM 3309 C C . ALA B 1 131 ? 8.527 35.063 29.579 1.00 14.80 131 ALA B C 1
ATOM 3310 O O . ALA B 1 131 ? 8.346 34.288 30.513 1.00 15.23 131 ALA B O 1
ATOM 3312 N N . ASP B 1 132 ? 7.539 35.739 29.004 1.00 13.73 132 ASP B N 1
ATOM 3313 C CA . ASP B 1 132 ? 6.164 35.659 29.491 1.00 13.86 132 ASP B CA 1
ATOM 3314 C C . ASP B 1 132 ? 5.448 34.400 29.005 1.00 13.64 132 ASP B C 1
ATOM 3315 O O . ASP B 1 132 ? 4.483 33.943 29.626 1.00 13.86 132 ASP B O 1
ATOM 3320 N N . ALA B 1 133 ? 5.946 33.863 27.893 1.00 12.81 133 ALA B N 1
ATOM 3321 C CA . ALA B 1 133 ? 5.394 32.685 27.221 1.00 12.39 133 ALA B CA 1
ATOM 3322 C C . ALA B 1 133 ? 6.442 32.275 26.204 1.00 12.16 133 ALA B C 1
ATOM 3323 O O . ALA B 1 133 ? 7.372 33.039 25.943 1.00 11.68 133 ALA B O 1
ATOM 3325 N N . VAL B 1 134 ? 6.305 31.082 25.625 1.00 11.55 134 VAL B N 1
ATOM 3326 C CA . VAL B 1 134 ? 7.191 30.704 24.514 1.00 11.25 134 VAL B CA 1
ATOM 3327 C C . VAL B 1 134 ? 6.352 30.085 23.391 1.00 11.04 134 VAL B C 1
ATOM 3328 O O . VAL B 1 134 ? 5.294 29.496 23.636 1.00 11.40 134 VAL B O 1
ATOM 3332 N N . ILE B 1 135 ? 6.820 30.252 22.164 1.00 10.73 135 ILE B N 1
ATOM 3333 C CA . ILE B 1 135 ? 6.234 29.557 21.031 1.00 10.33 135 ILE B CA 1
ATOM 3334 C C . ILE B 1 135 ? 7.110 28.360 20.666 1.00 10.42 135 ILE B C 1
ATOM 3335 O O . ILE B 1 135 ? 8.285 28.519 20.338 1.00 11.19 135 ILE B O 1
ATOM 3340 N N . ALA B 1 136 ? 6.533 27.164 20.745 1.00 9.80 136 ALA B N 1
ATOM 3341 C CA . ALA B 1 136 ? 7.247 25.945 20.356 1.00 10.27 136 ALA B CA 1
ATOM 3342 C C . ALA B 1 136 ? 6.872 25.638 18.916 1.00 10.21 136 ALA B C 1
ATOM 3343 O O . ALA B 1 136 ? 5.762 25.157 18.654 1.00 9.31 136 ALA B O 1
ATOM 3345 N N . GLU B 1 137 ? 7.792 25.939 17.998 1.00 9.66 137 GLU B N 1
ATOM 3346 C CA . GLU B 1 137 ? 7.542 25.777 16.557 1.00 9.67 137 GLU B CA 1
ATOM 3347 C C . GLU B 1 137 ? 8.151 24.502 15.997 1.00 9.53 137 GLU B C 1
ATOM 3348 O O . GLU B 1 137 ? 9.370 24.333 16.015 1.00 11.36 137 GLU B O 1
ATOM 3354 N N . GLY B 1 138 ? 7.297 23.638 15.458 1.00 9.25 138 GLY B N 1
ATOM 3355 C CA . GLY B 1 138 ? 7.729 22.379 14.882 1.00 8.87 138 GLY B CA 1
ATOM 3356 C C . GLY B 1 138 ? 8.432 22.550 13.542 1.00 8.59 138 GLY B C 1
ATOM 3357 O O . GLY B 1 138 ? 8.211 23.533 12.821 1.00 7.79 138 GLY B O 1
ATOM 3366 N N . GLU B 1 140 ? 7.803 21.132 10.831 1.00 9.46 140 GLU B N 1
ATOM 3367 C CA . GLU B 1 140 ? 6.817 21.194 9.747 1.00 9.57 140 GLU B CA 1
ATOM 3368 C C . GLU B 1 140 ? 6.429 22.636 9.357 1.00 9.23 140 GLU B C 1
ATOM 3369 O O . GLU B 1 140 ? 5.821 22.848 8.312 1.00 9.14 140 GLU B O 1
ATOM 3375 N N . ALA B 1 141 ? 6.740 23.606 10.217 1.00 10.09 141 ALA B N 1
ATOM 3376 C CA . ALA B 1 141 ? 6.441 25.032 9.950 1.00 10.04 141 ALA B CA 1
ATOM 3377 C C . ALA B 1 141 ? 7.094 25.540 8.658 1.00 10.23 141 ALA B C 1
ATOM 3378 O O . ALA B 1 141 ? 8.111 24.998 8.196 1.00 9.62 141 ALA B O 1
ATOM 3380 N N . GLY B 1 142 ? 6.499 26.564 8.053 1.00 10.30 142 GLY B N 1
ATOM 3381 C CA . GLY B 1 142 ? 7.168 27.253 6.960 1.00 10.92 142 GLY B CA 1
ATOM 3382 C C . GLY B 1 142 ? 8.352 28.072 7.466 1.00 10.90 142 GLY B C 1
ATOM 3383 O O . GLY B 1 142 ? 8.416 28.454 8.635 1.00 11.29 142 GLY B O 1
ATOM 3384 N N . GLY B 1 143 ? 9.297 28.348 6.571 1.00 10.67 143 GLY B N 1
ATOM 3385 C CA . GLY B 1 143 ? 10.415 29.226 6.902 1.00 11.04 143 GLY B CA 1
ATOM 3386 C C . GLY B 1 143 ? 11.614 28.557 7.543 1.00 11.45 143 GLY B C 1
ATOM 3387 O O . GLY B 1 143 ? 11.852 27.352 7.367 1.00 11.54 143 GLY B O 1
ATOM 3388 N N . HIS B 1 144 ? 12.378 29.337 8.300 1.00 12.44 144 HIS B N 1
ATOM 3389 C CA . HIS B 1 144 ? 13.538 28.791 9.004 1.00 12.87 144 HIS B CA 1
ATOM 3390 C C . HIS B 1 144 ? 13.085 27.843 10.105 1.00 12.58 144 HIS B C 1
ATOM 3391 O O . HIS B 1 144 ? 12.328 28.239 10.997 1.00 12.39 144 HIS B O 1
ATOM 3398 N N . ILE B 1 145 ? 13.550 26.594 10.035 1.00 11.98 145 ILE B N 1
ATOM 3399 C CA . ILE B 1 145 ? 13.067 25.539 10.940 1.00 12.04 145 ILE B CA 1
ATOM 3400 C C . ILE B 1 145 ? 14.153 24.920 11.817 1.00 11.42 145 ILE B C 1
ATOM 3401 O O . ILE B 1 145 ? 15.339 24.913 11.464 1.00 10.19 145 ILE B O 1
ATOM 3406 N N . GLY B 1 146 ? 13.731 24.398 12.969 1.00 11.10 146 GL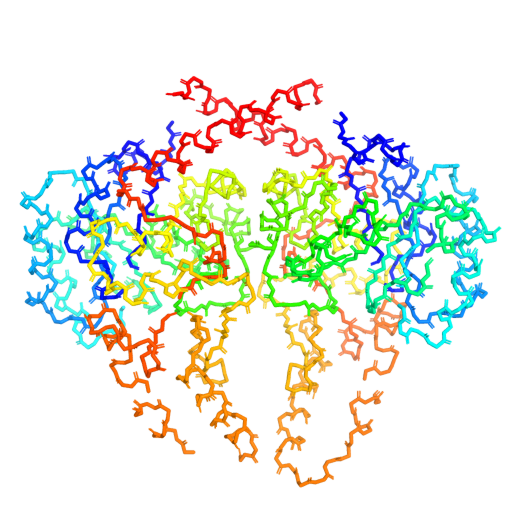Y B N 1
ATOM 3407 C CA . GLY B 1 146 ? 14.585 23.545 13.789 1.00 11.58 146 GLY B CA 1
ATOM 3408 C C . GLY B 1 146 ? 14.434 22.100 13.354 1.00 11.18 146 GLY B C 1
ATOM 3409 O O . GLY B 1 146 ? 13.954 21.830 12.242 1.00 11.55 146 GLY B O 1
ATOM 3410 N N . LYS B 1 147 ? 14.821 21.181 14.239 1.00 11.20 147 LYS B N 1
ATOM 3411 C CA . LYS B 1 147 ? 14.760 19.748 13.968 1.00 11.18 147 LYS B CA 1
ATOM 3412 C C . LYS B 1 147 ? 13.583 19.025 14.656 1.00 10.07 147 LYS B C 1
ATOM 3413 O O . LYS B 1 147 ? 13.130 18.027 14.162 1.00 8.57 147 LYS B O 1
ATOM 3419 N N . LEU B 1 148 ? 13.105 19.510 15.799 1.00 10.67 148 LEU B N 1
ATOM 3420 C CA . LEU B 1 148 ? 12.027 18.786 16.474 1.00 10.29 148 LEU B CA 1
ATOM 3421 C C . LEU B 1 148 ? 10.671 19.082 15.823 1.00 9.70 148 LEU B C 1
ATOM 3422 O O . LEU B 1 148 ? 10.440 20.179 15.318 1.00 9.51 148 LEU B O 1
ATOM 3427 N N . THR B 1 149 ? 9.788 18.087 15.835 1.00 9.69 149 THR B N 1
ATOM 3428 C CA . THR B 1 149 ? 8.440 18.264 15.276 1.00 9.17 149 THR B CA 1
ATOM 3429 C C . THR B 1 149 ? 7.477 18.842 16.318 1.00 8.82 149 THR B C 1
ATOM 3430 O O . THR B 1 149 ? 7.755 18.861 17.514 1.00 7.65 149 THR B O 1
ATOM 3434 N N . THR B 1 150 ? 6.333 19.321 15.841 1.00 8.62 150 THR B N 1
ATOM 3435 C CA . THR B 1 150 ? 5.313 19.867 16.727 1.00 9.01 150 THR B CA 1
ATOM 3436 C C . THR B 1 150 ? 4.851 18.890 17.813 1.00 9.71 150 THR B C 1
ATOM 3437 O O . THR B 1 150 ? 4.749 19.269 18.976 1.00 8.66 150 THR B O 1
ATOM 3449 N N . THR B 1 152 ? 6.415 16.426 19.212 1.00 9.45 152 THR B N 1
ATOM 3450 C CA . THR B 1 152 ? 7.391 16.130 20.243 1.00 10.08 152 THR B CA 1
ATOM 3451 C C . THR B 1 152 ? 7.855 17.392 20.983 1.00 10.38 152 THR B C 1
ATOM 3452 O O . THR B 1 152 ? 7.988 17.376 22.208 1.00 9.69 152 THR B O 1
ATOM 3456 N N . LEU B 1 153 ? 8.077 18.471 20.238 1.00 10.08 153 LEU B N 1
ATOM 3457 C CA . LEU B 1 153 ? 8.535 19.734 20.826 1.00 10.07 153 LEU B CA 1
ATOM 3458 C C . LEU B 1 153 ? 7.482 20.336 21.754 1.00 10.26 153 LEU B C 1
ATOM 3459 O O . LEU B 1 153 ? 7.789 20.666 22.905 1.00 11.29 153 LEU B O 1
ATOM 3464 N N . VAL B 1 154 ? 6.244 20.480 21.278 1.00 9.48 154 VAL B N 1
ATOM 3465 C CA . VAL B 1 154 ? 5.225 21.104 22.124 1.00 9.52 154 VAL B CA 1
ATOM 3466 C C . VAL B 1 154 ? 5.025 20.305 23.426 1.00 9.68 154 VAL B C 1
ATOM 3467 O O . VAL B 1 154 ? 4.995 20.867 24.516 1.00 10.71 154 VAL B O 1
ATOM 3471 N N . ARG B 1 155 ? 4.926 18.989 23.301 1.00 9.86 155 ARG B N 1
ATOM 3472 C CA . ARG B 1 155 ? 4.749 18.136 24.464 1.00 10.34 155 ARG B CA 1
ATOM 3473 C C . ARG B 1 155 ? 5.868 18.301 25.489 1.00 10.12 155 ARG B C 1
ATOM 3474 O O . ARG B 1 155 ? 5.601 18.509 26.686 1.00 10.78 155 ARG B O 1
ATOM 3482 N N . GLN B 1 156 ? 7.115 18.257 25.028 1.00 10.38 156 GLN B N 1
ATOM 3483 C CA . GLN B 1 156 ? 8.243 18.263 25.956 1.00 10.98 156 GLN B CA 1
ATOM 3484 C C . GLN B 1 156 ? 8.461 19.646 26.555 1.00 10.92 156 GLN B C 1
ATOM 3485 O O . GLN B 1 156 ? 8.768 19.776 27.742 1.00 10.90 156 GLN B O 1
ATOM 3491 N N . VAL B 1 157 ? 8.244 20.667 25.741 1.00 10.44 157 VAL B N 1
ATOM 3492 C CA . VAL B 1 157 ? 8.350 22.048 26.200 1.00 10.57 157 VAL B CA 1
ATOM 3493 C C . VAL B 1 157 ? 7.253 22.317 27.233 1.00 10.87 157 VAL B C 1
ATOM 3494 O O . VAL B 1 157 ? 7.550 22.809 28.309 1.00 11.41 157 VAL B O 1
ATOM 3498 N N . ALA B 1 158 ? 6.006 21.958 26.931 1.00 11.68 158 ALA B N 1
ATOM 3499 C CA . ALA B 1 158 ? 4.907 22.157 27.897 1.00 12.78 158 ALA B CA 1
ATOM 3500 C C . ALA B 1 158 ? 5.155 21.440 29.237 1.00 14.20 158 ALA B C 1
ATOM 3501 O O . ALA B 1 158 ? 4.855 21.988 30.298 1.00 14.50 158 ALA B O 1
ATOM 3503 N N . THR B 1 159 ? 5.712 20.229 29.199 1.00 15.18 159 THR B N 1
ATOM 3504 C CA . THR B 1 159 ? 6.018 19.523 30.448 1.00 16.62 159 THR B CA 1
ATOM 3505 C C . THR B 1 159 ? 7.147 20.177 31.236 1.00 16.59 159 THR B C 1
ATOM 3506 O O . THR B 1 159 ? 7.167 20.088 32.467 1.00 17.45 159 THR B O 1
ATOM 3510 N N . ALA B 1 160 ? 8.068 20.837 30.532 1.00 16.49 160 ALA B N 1
ATOM 3511 C CA . ALA B 1 160 ? 9.289 21.402 31.134 1.00 16.22 160 ALA B CA 1
ATOM 3512 C C . ALA B 1 160 ? 9.177 22.798 31.745 1.00 16.34 160 ALA B C 1
ATOM 3513 O O . ALA B 1 160 ? 9.924 23.116 32.669 1.00 16.69 160 ALA B O 1
ATOM 3515 N N . ILE B 1 161 ? 8.285 23.641 31.223 1.00 15.93 161 ILE B N 1
ATOM 3516 C CA . ILE B 1 161 ? 8.151 25.017 31.745 1.00 15.73 161 ILE B CA 1
ATOM 3517 C C . ILE B 1 161 ? 6.767 25.332 32.339 1.00 16.10 161 ILE B C 1
ATOM 3518 O O . ILE B 1 161 ? 5.754 24.729 31.951 1.00 15.63 161 ILE B O 1
ATOM 3523 N N . SER B 1 162 ? 6.737 26.280 33.281 1.00 15.72 162 SER B N 1
ATOM 3524 C CA . SER B 1 162 ? 5.491 26.688 33.926 1.00 16.15 162 SER B CA 1
ATOM 3525 C C . SER B 1 162 ? 4.757 27.773 33.150 1.00 15.70 162 SER B C 1
ATOM 3526 O O . SER B 1 162 ? 3.530 27.878 33.232 1.00 15.36 162 SER B O 1
ATOM 3529 N N . ILE B 1 163 ? 5.505 28.581 32.402 1.00 15.02 163 ILE B N 1
ATOM 3530 C CA . ILE B 1 163 ? 4.898 29.623 31.562 1.00 14.96 163 ILE B CA 1
ATOM 3531 C C . ILE B 1 163 ? 4.074 28.998 30.415 1.00 14.62 163 ILE B C 1
ATOM 3532 O O . ILE B 1 163 ? 4.328 27.857 30.021 1.00 14.66 163 ILE B O 1
ATOM 3537 N N . PRO B 1 164 ? 3.090 29.739 29.879 1.00 14.67 164 PRO B N 1
ATOM 3538 C CA . PRO B 1 164 ? 2.285 29.160 28.788 1.00 14.64 164 PRO B CA 1
ATOM 3539 C C . PRO B 1 164 ? 3.086 28.907 27.513 1.00 13.97 164 PRO B C 1
ATOM 3540 O O . PRO B 1 164 ? 4.007 29.673 27.184 1.00 14.15 164 PRO B O 1
ATOM 3544 N N . VAL B 1 165 ? 2.724 27.837 26.801 1.00 13.01 165 VAL B N 1
ATOM 3545 C CA . VAL B 1 165 ? 3.357 27.467 25.534 1.00 13.19 165 VAL B CA 1
ATOM 3546 C C . VAL B 1 165 ? 2.342 27.666 24.430 1.00 13.24 165 VAL B C 1
ATOM 3547 O O . VAL B 1 165 ? 1.162 27.326 24.584 1.00 13.69 165 VAL B O 1
ATOM 3551 N N . ILE B 1 166 ? 2.809 28.219 23.321 1.00 12.70 166 ILE B N 1
ATOM 3552 C CA . ILE B 1 166 ? 1.982 28.353 22.130 1.00 12.37 166 ILE B CA 1
ATOM 3553 C C . ILE B 1 166 ? 2.506 27.342 21.103 1.00 11.77 166 ILE B C 1
ATOM 3554 O O . ILE B 1 166 ? 3.706 27.309 20.823 1.00 12.38 166 ILE B O 1
ATOM 3559 N N . ALA B 1 167 ? 1.624 26.475 20.603 1.00 11.52 167 ALA B N 1
ATOM 3560 C CA . ALA B 1 167 ? 2.012 25.502 19.567 1.00 10.68 167 ALA B CA 1
ATOM 3561 C C . ALA B 1 167 ? 2.004 26.146 18.194 1.00 10.19 167 ALA B C 1
ATOM 3562 O O . ALA B 1 167 ? 1.036 26.806 17.824 1.00 10.65 167 ALA B O 1
ATOM 3564 N N . ALA B 1 168 ? 3.073 25.952 17.422 1.00 9.24 168 ALA B N 1
ATOM 3565 C CA . ALA B 1 168 ? 3.131 26.479 16.063 1.00 9.78 168 ALA B CA 1
ATOM 3566 C C . ALA B 1 168 ? 3.722 25.402 15.166 1.00 9.75 168 ALA B C 1
ATOM 3567 O O . ALA B 1 168 ? 4.600 24.657 15.594 1.00 10.69 168 ALA B O 1
ATOM 3569 N N . GLY B 1 169 ? 3.219 25.317 13.944 1.00 9.54 169 GLY B N 1
ATOM 3570 C CA . GLY B 1 169 ? 3.763 24.411 12.931 1.00 9.90 169 GLY B CA 1
ATOM 3571 C C . GLY B 1 169 ? 2.837 23.239 12.692 1.00 10.19 169 GLY B C 1
ATOM 3572 O O . GLY B 1 169 ? 2.720 22.357 13.530 1.00 10.88 169 GLY B O 1
ATOM 3573 N N . GLY B 1 170 ? 2.162 23.251 11.545 1.00 11.22 170 GLY B N 1
ATOM 3574 C CA . GLY B 1 170 ? 1.331 22.128 11.115 1.00 11.40 170 GLY B CA 1
ATOM 3575 C C . GLY B 1 170 ? -0.143 22.295 11.435 1.00 12.15 170 GLY B C 1
ATOM 3576 O O . GLY B 1 170 ? -0.931 21.361 11.283 1.00 12.35 170 GLY B O 1
ATOM 3577 N N . ILE B 1 171 ? -0.532 23.488 11.862 1.00 11.74 171 ILE B N 1
ATOM 3578 C CA . ILE B 1 171 ? -1.907 23.710 12.273 1.00 12.20 171 ILE B CA 1
ATOM 3579 C C . ILE B 1 171 ? -2.630 24.551 11.230 1.00 11.97 171 ILE B C 1
ATOM 3580 O O . ILE B 1 171 ? -2.247 25.698 10.976 1.00 11.56 171 ILE B O 1
ATOM 3585 N N . ALA B 1 172 ? -3.686 23.978 10.657 1.00 12.49 172 ALA B N 1
ATOM 3586 C CA . ALA B 1 172 ? -4.486 24.680 9.654 1.00 12.78 172 ALA B CA 1
ATOM 3587 C C . ALA B 1 172 ? -5.990 24.398 9.689 1.00 13.10 172 ALA B C 1
ATOM 3588 O O . ALA B 1 172 ? -6.718 24.848 8.809 1.00 13.91 172 ALA B O 1
ATOM 3590 N N . ASP B 1 173 ? -6.455 23.643 10.683 1.00 13.41 173 ASP B N 1
ATOM 3591 C CA . ASP B 1 173 ? -7.889 23.498 10.921 1.00 13.64 173 ASP B CA 1
ATOM 3592 C C . ASP B 1 173 ? -8.175 23.254 12.400 1.00 12.95 173 ASP B C 1
ATOM 3593 O O . ASP B 1 173 ? -7.254 23.194 13.214 1.00 13.06 173 ASP B O 1
ATOM 3598 N N . GLY B 1 174 ? -9.444 23.112 12.747 1.00 12.61 174 GLY B N 1
ATOM 3599 C CA . GLY B 1 174 ? -9.826 22.925 14.148 1.00 13.10 174 GLY B CA 1
ATOM 3600 C C . GLY B 1 174 ? -9.202 21.688 14.768 1.00 12.74 174 GLY B C 1
ATOM 3601 O O . GLY B 1 174 ? -8.832 21.708 15.943 1.00 13.07 174 GLY B O 1
ATOM 3602 N N . GLU B 1 175 ? -9.086 20.621 13.978 1.00 13.18 175 GLU B N 1
ATOM 3603 C CA . GLU B 1 175 ? -8.497 19.363 14.446 1.00 13.25 175 GLU B CA 1
ATOM 3604 C C . GLU B 1 175 ? -7.028 19.535 14.847 1.00 12.69 175 GLU B C 1
ATOM 3605 O O . GLU B 1 175 ? -6.627 19.107 15.938 1.00 12.51 175 GLU B O 1
ATOM 3611 N N . GLY B 1 176 ? -6.248 20.178 13.975 1.00 11.80 176 GLY B N 1
ATOM 3612 C CA . GLY B 1 176 ? -4.860 20.501 14.270 1.00 11.36 176 GLY B CA 1
ATOM 3613 C C . GLY B 1 176 ? -4.762 21.409 15.483 1.00 10.81 176 GLY B C 1
ATOM 3614 O O . GLY B 1 176 ? -3.926 21.189 16.355 1.00 10.23 176 GLY B O 1
ATOM 3615 N N . ALA B 1 177 ? -5.624 22.426 15.547 1.00 10.83 177 ALA B N 1
ATOM 3616 C CA . ALA B 1 177 ? -5.661 23.318 16.713 1.00 10.82 177 ALA B CA 1
ATOM 3617 C C . ALA B 1 177 ? -5.988 22.573 18.005 1.00 10.95 177 ALA B C 1
ATOM 3618 O O . ALA B 1 177 ? -5.310 22.757 19.032 1.00 11.61 177 ALA B O 1
ATOM 3620 N N . ALA B 1 178 ? -6.996 21.701 17.967 1.00 11.09 178 ALA B N 1
ATOM 3621 C CA . ALA B 1 178 ? -7.352 20.896 19.151 1.00 11.00 178 ALA B CA 1
ATOM 3622 C C . ALA B 1 178 ? -6.202 19.988 19.598 1.00 10.94 178 ALA B C 1
ATOM 3623 O O . ALA B 1 178 ? -5.956 19.842 20.796 1.00 10.70 178 ALA B O 1
ATOM 3625 N N . ALA B 1 179 ? -5.493 19.393 18.634 1.00 10.66 179 ALA B N 1
ATOM 3626 C CA . ALA B 1 179 ? -4.309 18.578 18.918 1.00 10.80 179 ALA B CA 1
ATOM 3627 C C . ALA B 1 179 ? -3.251 19.358 19.703 1.00 10.88 179 ALA B C 1
ATOM 3628 O O . ALA B 1 179 ? -2.742 18.878 20.717 1.00 10.21 179 ALA B O 1
ATOM 3630 N N . GLY B 1 180 ? -2.933 20.562 19.233 1.00 11.41 180 GLY B N 1
ATOM 3631 C CA . GLY B 1 180 ? -2.025 21.462 19.952 1.00 11.65 180 GLY B CA 1
ATOM 3632 C C . GLY B 1 180 ? -2.408 21.693 21.408 1.00 12.59 180 GLY B C 1
ATOM 3633 O O . GLY B 1 180 ? -1.542 21.664 22.287 1.00 13.28 180 GLY B O 1
ATOM 3634 N N . PHE B 1 181 ? -3.697 21.914 21.668 1.00 12.82 181 PHE B N 1
ATOM 3635 C CA . PHE B 1 181 ? -4.199 21.993 23.043 1.00 13.23 181 PHE B CA 1
ATOM 3636 C C . PHE B 1 181 ? -4.013 20.711 23.854 1.00 13.27 181 PHE B C 1
ATOM 3637 O O . PHE B 1 181 ? -3.644 20.766 25.027 1.00 12.76 181 PHE B O 1
ATOM 3653 N N . LEU B 1 183 ? -1.668 18.599 23.550 1.00 11.98 183 LEU B N 1
ATOM 3654 C CA . LEU B 1 183 ? -0.249 18.501 23.866 1.00 11.91 183 LEU B CA 1
ATOM 3655 C C . LEU B 1 183 ? 0.183 19.399 25.034 1.00 12.09 183 LEU B C 1
ATOM 3656 O O . LEU B 1 183 ? 1.313 19.287 25.511 1.00 12.37 183 LEU B O 1
ATOM 3661 N N . GLY B 1 184 ? -0.699 20.314 25.448 1.00 12.70 184 GLY B N 1
ATOM 3662 C CA . GLY B 1 184 ? -0.448 21.204 26.587 1.00 12.68 184 GLY B CA 1
ATOM 3663 C C . GLY B 1 184 ? -0.196 22.654 26.211 1.00 12.71 184 GLY B C 1
ATOM 3664 O O . GLY B 1 184 ? 0.263 23.449 27.030 1.00 12.67 184 GLY B O 1
ATOM 3665 N N . ALA B 1 185 ? -0.463 23.000 24.961 1.00 12.96 185 ALA B N 1
ATOM 3666 C CA . ALA B 1 185 ? -0.379 24.400 24.553 1.00 13.40 185 ALA B CA 1
ATOM 3667 C C . ALA B 1 185 ? -1.602 25.146 25.063 1.00 13.59 185 ALA B C 1
ATOM 3668 O O . ALA B 1 185 ? -2.668 24.548 25.238 1.00 14.19 185 ALA B O 1
ATOM 3670 N N . GLU B 1 186 ? -1.451 26.449 25.299 1.00 13.66 186 GLU B N 1
ATOM 3671 C CA . GLU B 1 186 ? -2.570 27.286 25.743 1.00 14.08 186 GLU B CA 1
ATOM 3672 C C . GLU B 1 186 ? -2.975 28.324 24.674 1.00 13.61 186 GLU B C 1
ATOM 3673 O O . GLU B 1 186 ? -3.832 29.184 24.897 1.00 13.19 186 GLU B O 1
ATOM 3679 N N . ALA B 1 187 ? -2.353 28.208 23.500 1.00 11.74 187 ALA B N 1
ATOM 3680 C CA . ALA B 1 187 ? -2.746 28.935 22.299 1.00 11.60 187 ALA B CA 1
ATOM 3681 C C . ALA B 1 187 ? -2.052 28.264 21.127 1.00 11.06 187 ALA B C 1
ATOM 3682 O O . ALA B 1 187 ? -1.158 27.421 21.330 1.00 11.16 187 ALA B O 1
ATOM 3684 N N . VAL B 1 188 ? -2.476 28.621 19.920 1.00 10.68 188 VAL B N 1
ATOM 3685 C CA . VAL B 1 188 ? -1.842 28.127 18.701 1.00 10.59 188 VAL B CA 1
ATOM 3686 C C . VAL B 1 188 ? -1.440 29.287 17.812 1.00 10.65 188 VAL B C 1
ATOM 3687 O O . VAL B 1 188 ? -2.088 30.344 17.808 1.00 11.31 188 VAL B O 1
ATOM 3691 N N . GLN B 1 189 ? -0.352 29.099 17.078 1.00 10.25 189 GLN B N 1
ATOM 3692 C CA . GLN B 1 189 ? 0.093 30.088 16.118 1.00 10.67 189 GLN B CA 1
ATOM 3693 C C . GLN B 1 189 ? 0.025 29.465 14.721 1.00 10.55 189 GLN B C 1
ATOM 3694 O O . GLN B 1 189 ? 0.496 28.350 14.521 1.00 10.75 189 GLN B O 1
ATOM 3700 N N . VAL B 1 190 ? -0.589 30.181 13.779 1.00 9.92 190 VAL B N 1
ATOM 3701 C CA . VAL B 1 190 ? -0.849 29.704 12.415 1.00 10.67 190 VAL B CA 1
ATOM 3702 C C . VAL B 1 190 ? -0.164 30.624 11.388 1.00 10.58 190 VAL B C 1
ATOM 3703 O O . VAL B 1 190 ? -0.308 31.835 11.442 1.00 10.68 190 VAL B O 1
ATOM 3707 N N . GLY B 1 191 ? 0.599 30.038 10.474 1.00 11.05 191 GLY B N 1
ATOM 3708 C CA . GLY B 1 191 ? 1.291 30.823 9.460 1.00 10.46 191 GLY B CA 1
ATOM 3709 C C . GLY B 1 191 ? 0.724 30.566 8.085 1.00 10.67 191 GLY B C 1
ATOM 3710 O O . GLY B 1 191 ? -0.005 31.390 7.523 1.00 10.52 191 GLY B O 1
ATOM 3711 N N . THR B 1 192 ? 1.027 29.382 7.564 1.00 9.87 192 THR B N 1
ATOM 3712 C CA . THR B 1 192 ? 0.667 29.010 6.197 1.00 9.85 192 THR B CA 1
ATOM 3713 C C . THR B 1 192 ? -0.775 29.359 5.799 1.00 9.97 192 THR B C 1
ATOM 3714 O O . THR B 1 192 ? -0.999 29.953 4.742 1.00 11.12 192 THR B O 1
ATOM 3718 N N . ARG B 1 193 ? -1.740 29.010 6.642 1.00 10.95 193 ARG B N 1
ATOM 3719 C CA . ARG B 1 193 ? -3.137 29.225 6.267 1.00 11.34 193 ARG B CA 1
ATOM 3720 C C . ARG B 1 193 ? -3.515 30.698 6.197 1.00 11.01 193 ARG B C 1
ATOM 3721 O O . ARG B 1 193 ? -4.351 31.083 5.365 1.00 11.72 193 ARG B O 1
ATOM 3729 N N . PHE B 1 194 ? -2.900 31.523 7.033 1.00 10.63 194 PHE B N 1
ATOM 3730 C CA . PHE B 1 194 ? -3.142 32.970 6.951 1.00 11.38 194 PHE B CA 1
ATOM 3731 C C . PHE B 1 194 ? -2.578 33.635 5.691 1.00 11.42 194 PHE B C 1
ATOM 3732 O O . PHE B 1 194 ? -3.006 34.733 5.327 1.00 11.97 194 PHE B O 1
ATOM 3740 N N . VAL B 1 195 ? -1.629 32.985 5.018 1.00 11.87 195 VAL B N 1
ATOM 3741 C CA . VAL B 1 195 ? -1.084 33.535 3.758 1.00 12.23 195 VAL B CA 1
ATOM 3742 C C . VAL B 1 195 ? -2.160 33.697 2.695 1.00 12.33 195 VAL B C 1
ATOM 3743 O O . VAL B 1 195 ? -2.078 34.603 1.874 1.00 11.83 195 VAL B O 1
ATOM 3747 N N . VAL B 1 196 ? -3.162 32.820 2.718 1.00 13.06 196 VAL B N 1
ATOM 3748 C CA . VAL B 1 196 ? -4.216 32.832 1.694 1.00 13.95 196 VAL B CA 1
ATOM 3749 C C . VAL B 1 196 ? -5.462 33.594 2.152 1.00 14.34 196 VAL B C 1
ATOM 3750 O O . VAL B 1 196 ? -6.487 33.596 1.458 1.00 14.91 196 VAL B O 1
ATOM 3754 N N . ALA B 1 197 ? -5.361 34.245 3.315 1.00 14.09 197 ALA B N 1
ATOM 3755 C CA . ALA B 1 197 ? -6.424 35.116 3.811 1.00 13.84 197 ALA B CA 1
ATOM 3756 C C . ALA B 1 197 ? -6.737 36.182 2.761 1.00 14.24 197 ALA B C 1
ATOM 3757 O O . ALA B 1 197 ? -5.837 36.658 2.062 1.00 14.03 197 ALA B O 1
ATOM 3759 N N . LYS B 1 198 ? -8.007 36.564 2.658 1.00 14.97 198 LYS B N 1
ATOM 3760 C CA . LYS B 1 198 ? -8.409 37.610 1.711 1.00 15.65 198 LYS B CA 1
ATOM 3761 C C . LYS B 1 198 ? -7.663 38.926 1.958 1.00 15.29 198 LYS B C 1
ATOM 3762 O O . LYS B 1 198 ? -7.364 39.668 1.022 1.00 14.68 198 LYS B O 1
ATOM 3768 N N . GLU B 1 199 ? -7.346 39.190 3.222 1.00 15.00 199 GLU B N 1
ATOM 3769 C CA . GLU B 1 199 ? -6.637 40.417 3.611 1.00 14.17 199 GLU B CA 1
ATOM 3770 C C . GLU B 1 199 ? -5.118 40.297 3.460 1.00 13.87 199 GLU B C 1
ATOM 3771 O O . GLU B 1 199 ? -4.391 41.286 3.586 1.00 13.85 199 GLU B O 1
ATOM 3777 N N . SER B 1 200 ? -4.627 39.085 3.228 1.00 12.85 200 SER B N 1
ATOM 3778 C CA . SER B 1 200 ? -3.208 38.920 2.923 1.00 13.32 200 SER B CA 1
ATOM 3779 C C . SER B 1 200 ? -2.867 39.523 1.547 1.00 13.14 200 SER B C 1
ATOM 3780 O O . SER B 1 200 ? -3.600 39.339 0.570 1.00 13.87 200 SER B O 1
ATOM 3783 N N . ASN B 1 201 ? -1.751 40.243 1.487 1.00 13.43 201 ASN B N 1
ATOM 3784 C CA . ASN B 1 201 ? -1.288 40.866 0.259 1.00 13.37 201 ASN B CA 1
ATOM 3785 C C . ASN B 1 201 ? -0.215 40.044 -0.447 1.00 13.48 201 ASN B C 1
ATOM 3786 O O . ASN B 1 201 ? 0.457 40.526 -1.361 1.00 12.89 201 ASN B O 1
ATOM 3791 N N . ALA B 1 202 ? -0.052 38.790 -0.026 1.00 12.91 202 ALA B N 1
ATOM 3792 C CA . ALA B 1 202 ? 0.763 37.875 -0.796 1.00 12.38 202 ALA B CA 1
ATOM 3793 C C . ALA B 1 202 ? 0.152 37.823 -2.194 1.00 12.17 202 ALA B C 1
ATOM 3794 O O . ALA B 1 202 ? -1.069 37.769 -2.345 1.00 11.80 202 ALA B O 1
ATOM 3796 N N . HIS B 1 203 ? 1.009 37.887 -3.201 1.00 12.71 203 HIS B N 1
ATOM 3797 C CA . HIS B 1 203 ? 0.580 37.895 -4.597 1.00 12.91 203 HIS B CA 1
ATOM 3798 C C . HIS B 1 203 ? -0.316 36.686 -4.901 1.00 13.01 203 HIS B C 1
ATOM 3799 O O . HIS B 1 203 ? -0.077 35.589 -4.383 1.00 12.28 203 HIS B O 1
ATOM 3806 N N . PRO B 1 204 ? -1.368 36.882 -5.727 1.00 13.38 204 PRO B N 1
ATOM 3807 C CA . PRO B 1 204 ? -2.179 35.757 -6.194 1.00 13.21 204 PRO B CA 1
ATOM 3808 C C . PRO B 1 204 ? -1.376 34.512 -6.609 1.00 13.08 204 PRO B C 1
ATOM 3809 O O . PRO B 1 204 ? -1.793 33.400 -6.278 1.00 13.79 204 PRO B O 1
ATOM 3813 N N . ASN B 1 205 ? -0.232 34.678 -7.279 1.00 13.00 205 ASN B N 1
ATOM 3814 C CA . ASN B 1 205 ? 0.611 33.530 -7.638 1.00 12.98 205 ASN B CA 1
ATOM 3815 C C . ASN B 1 205 ? 1.132 32.736 -6.435 1.00 12.64 205 ASN B C 1
ATOM 3816 O O . ASN B 1 205 ? 1.222 31.505 -6.497 1.00 11.76 205 ASN B O 1
ATOM 3821 N N . TYR B 1 206 ? 1.469 33.450 -5.356 1.00 12.33 206 TYR B N 1
ATOM 3822 C CA . TYR B 1 206 ? 1.952 32.856 -4.100 1.00 12.08 206 TYR B CA 1
ATOM 3823 C C . TYR B 1 206 ? 0.828 32.080 -3.425 1.00 12.05 206 TYR B C 1
ATOM 3824 O O . TYR B 1 206 ? 1.019 30.941 -2.969 1.00 12.03 206 TYR B O 1
ATOM 3833 N N . LYS B 1 207 ? -0.346 32.702 -3.349 1.00 12.35 207 LYS B N 1
ATOM 3834 C CA . LYS B 1 207 ? -1.511 32.043 -2.777 1.00 12.56 207 LYS B CA 1
ATOM 3835 C C . LYS B 1 207 ? -1.827 30.769 -3.551 1.00 13.26 207 LYS B C 1
ATOM 3836 O O . LYS B 1 207 ? -2.087 29.724 -2.952 1.00 12.93 207 LYS B O 1
ATOM 3842 N N . GLU B 1 208 ? -1.792 30.866 -4.882 1.00 14.54 208 GLU B N 1
ATOM 3843 C CA . GLU B 1 208 ? -2.101 29.735 -5.762 1.00 16.71 208 GLU B CA 1
ATOM 3844 C C . GLU B 1 208 ? -1.135 28.555 -5.572 1.00 16.09 208 GLU B C 1
ATOM 3845 O O . GLU B 1 208 ? -1.552 27.403 -5.665 1.00 15.94 208 GLU B O 1
ATOM 3851 N N . LYS B 1 209 ? 0.141 28.850 -5.324 1.00 16.21 209 LYS B N 1
ATOM 3852 C CA . LYS B 1 209 ? 1.129 27.824 -4.964 1.00 16.33 209 LYS B CA 1
ATOM 3853 C C . LYS B 1 209 ? 0.716 27.021 -3.727 1.00 15.78 209 LYS B C 1
ATOM 3854 O O . LYS B 1 209 ? 0.821 25.789 -3.715 1.00 16.05 209 LYS B O 1
ATOM 3860 N N . ILE B 1 210 ? 0.245 27.717 -2.699 1.00 14.58 210 ILE B N 1
ATOM 3861 C CA . ILE B 1 210 ? -0.175 27.055 -1.466 1.00 13.71 210 ILE B CA 1
ATOM 3862 C C . ILE B 1 210 ? -1.453 26.266 -1.726 1.00 13.59 210 ILE B C 1
ATOM 3863 O O . ILE B 1 210 ? -1.549 25.104 -1.360 1.00 12.31 210 ILE B O 1
ATOM 3868 N N . LEU B 1 211 ? -2.416 26.902 -2.387 1.00 12.98 211 LEU B N 1
ATOM 3869 C CA . LEU B 1 211 ? -3.710 26.279 -2.651 1.00 14.03 211 LEU B CA 1
ATOM 3870 C C . LEU B 1 211 ? -3.610 24.982 -3.468 1.00 14.18 211 LEU B C 1
ATOM 3871 O O . LEU B 1 211 ? -4.340 24.024 -3.204 1.00 14.97 211 LEU B O 1
ATOM 3876 N N . LYS B 1 212 ? -2.695 24.947 -4.435 1.00 14.41 212 LYS B N 1
ATOM 3877 C CA . LYS B 1 212 ? -2.516 23.761 -5.282 1.00 15.46 212 LYS B CA 1
ATOM 3878 C C . LYS B 1 212 ? -1.525 22.740 -4.720 1.00 15.22 212 LYS B C 1
ATOM 3879 O O . LYS B 1 212 ? -1.357 21.647 -5.284 1.00 15.19 212 LYS B O 1
ATOM 3885 N N . ALA B 1 213 ? -0.847 23.091 -3.632 1.00 15.42 213 ALA B N 1
ATOM 3886 C CA . ALA B 1 213 ? 0.186 22.211 -3.089 1.00 15.11 213 ALA B CA 1
ATOM 3887 C C . ALA B 1 213 ? -0.391 20.899 -2.596 1.00 14.88 213 ALA B C 1
ATOM 3888 O O . ALA B 1 213 ? -1.514 20.851 -2.123 1.00 14.30 213 ALA B O 1
ATOM 3890 N N . ARG B 1 214 ? 0.400 19.842 -2.717 1.00 15.11 214 ARG B N 1
ATOM 3891 C CA . ARG B 1 214 ? 0.078 18.540 -2.135 1.00 15.90 214 ARG B CA 1
ATOM 3892 C C . ARG B 1 214 ? 0.882 18.355 -0.837 1.00 15.30 214 ARG B C 1
ATOM 3893 O O . ARG B 1 214 ? 1.827 19.110 -0.561 1.00 14.91 214 ARG B O 1
ATOM 3901 N N . ASP B 1 215 ? 0.522 17.347 -0.046 1.00 14.47 215 ASP B N 1
ATOM 3902 C CA . ASP B 1 215 ? 1.237 17.071 1.207 1.00 15.17 215 ASP B CA 1
ATOM 3903 C C . ASP B 1 215 ? 2.773 17.005 1.076 1.00 15.16 215 ASP B C 1
ATOM 3904 O O . ASP B 1 215 ? 3.500 17.492 1.956 1.00 15.31 215 ASP B O 1
ATOM 3909 N N . ILE B 1 216 ? 3.256 16.445 -0.034 1.00 14.98 216 ILE B N 1
ATOM 3910 C CA . ILE B 1 216 ? 4.691 16.185 -0.218 1.00 15.76 216 ILE B CA 1
ATOM 3911 C C . ILE B 1 216 ? 5.451 17.302 -0.943 1.00 15.51 216 ILE B C 1
ATOM 3912 O O . ILE B 1 216 ? 6.632 17.157 -1.252 1.00 16.18 216 ILE B O 1
ATOM 3917 N N . ASP B 1 217 ? 4.789 18.429 -1.160 1.00 14.86 217 ASP B N 1
ATOM 3918 C CA . ASP B 1 217 ? 5.332 19.468 -2.028 1.00 14.90 217 ASP B CA 1
ATOM 3919 C C . ASP B 1 217 ? 6.248 20.489 -1.355 1.00 14.27 217 ASP B C 1
ATOM 3920 O O . ASP B 1 217 ? 6.694 21.427 -2.019 1.00 13.56 217 ASP B O 1
ATOM 3925 N N . THR B 1 218 ? 6.519 20.339 -0.053 1.00 13.52 218 THR B N 1
ATOM 3926 C CA . THR B 1 218 ? 7.549 21.185 0.557 1.00 13.50 218 THR B CA 1
ATOM 3927 C C . THR B 1 218 ? 8.897 20.449 0.614 1.00 13.30 218 THR B C 1
ATOM 3928 O O . THR B 1 218 ? 8.963 19.220 0.461 1.00 12.85 218 THR B O 1
ATOM 3932 N N . THR B 1 219 ? 9.961 21.213 0.806 1.00 12.95 219 THR B N 1
ATOM 3933 C CA . THR B 1 219 ? 11.303 20.680 0.934 1.00 13.67 219 THR B CA 1
ATOM 3934 C C . THR B 1 219 ? 12.105 21.576 1.870 1.00 13.47 219 THR B C 1
ATOM 3935 O O . THR B 1 219 ? 11.743 22.735 2.082 1.00 13.02 219 THR B O 1
ATOM 3939 N N . ILE B 1 220 ? 13.185 21.034 2.428 1.00 14.21 220 ILE B N 1
ATOM 3940 C CA . ILE B 1 220 ? 14.101 21.796 3.269 1.00 14.95 220 ILE B CA 1
ATOM 3941 C C . ILE B 1 220 ? 15.355 22.118 2.450 1.00 15.88 220 ILE B C 1
ATOM 3942 O O . ILE B 1 220 ? 16.010 21.208 1.909 1.00 16.07 220 ILE B O 1
ATOM 3947 N N . SER B 1 221 ? 15.669 23.406 2.363 1.00 16.19 221 SER B N 1
ATOM 3948 C CA . SER B 1 221 ? 16.876 23.879 1.688 1.00 17.62 221 SER B CA 1
ATOM 3949 C C . SER B 1 221 ? 17.976 24.252 2.675 1.00 18.62 221 SER B C 1
ATOM 3950 O O . SER B 1 221 ? 17.704 24.678 3.812 1.00 18.47 221 SER B O 1
ATOM 3953 N N . ALA B 1 222 ? 19.217 24.070 2.218 1.00 20.09 222 ALA B N 1
ATOM 3954 C CA . ALA B 1 222 ? 20.429 24.603 2.859 1.00 21.68 222 ALA B CA 1
ATOM 3955 C C . ALA B 1 222 ? 20.882 23.879 4.133 1.00 22.91 222 ALA B C 1
ATOM 3956 O O . ALA B 1 222 ? 21.636 24.438 4.922 1.00 23.47 222 ALA B O 1
ATOM 3958 N N . GLN B 1 223 ? 20.445 22.631 4.312 1.00 24.51 223 GLN B N 1
ATOM 3959 C CA . GLN B 1 223 ? 20.863 21.809 5.460 1.00 26.20 223 GLN B CA 1
ATOM 3960 C C . GLN B 1 223 ? 22.363 21.503 5.506 1.00 27.21 223 GLN B C 1
ATOM 3961 O O . GLN B 1 223 ? 22.933 21.404 6.597 1.00 27.80 223 GLN B O 1
ATOM 3967 N N . HIS B 1 224 ? 23.001 21.347 4.344 1.00 28.24 224 HIS B N 1
ATOM 3968 C CA . HIS B 1 224 ? 24.446 21.067 4.305 1.00 29.19 224 HIS B CA 1
ATOM 3969 C C . HIS B 1 224 ? 25.260 22.267 4.792 1.00 29.69 224 HIS B C 1
ATOM 3970 O O . HIS B 1 224 ? 26.332 22.103 5.389 1.00 29.82 224 HIS B O 1
ATOM 3977 N N . PHE B 1 225 ? 24.732 23.465 4.544 1.00 30.15 225 PHE B N 1
ATOM 3978 C CA . PHE B 1 225 ? 25.287 24.703 5.091 1.00 30.60 225 PHE B CA 1
ATOM 3979 C C . PHE B 1 225 ? 24.829 24.956 6.531 1.00 30.41 225 PHE B C 1
ATOM 3980 O O . PHE B 1 225 ? 25.341 25.858 7.196 1.00 30.69 225 PHE B O 1
ATOM 3988 N N . GLY B 1 226 ? 23.868 24.157 6.998 1.00 30.26 226 GLY B N 1
ATOM 3989 C CA . GLY B 1 226 ? 23.282 24.302 8.337 1.00 29.72 226 GLY B CA 1
ATOM 3990 C C . GLY B 1 226 ? 22.336 25.486 8.482 1.00 29.21 226 GLY B C 1
ATOM 3991 O O . GLY B 1 226 ? 22.379 26.190 9.495 1.00 29.62 226 GLY B O 1
ATOM 3992 N N . HIS B 1 227 ? 21.472 25.700 7.486 1.00 28.40 227 HIS B N 1
ATOM 3993 C CA . HIS B 1 227 ? 20.593 26.881 7.443 1.00 27.29 227 HIS B CA 1
ATOM 3994 C C . HIS B 1 227 ? 19.164 26.581 6.960 1.00 25.82 227 HIS B C 1
ATOM 3995 O O . HIS B 1 227 ? 18.650 27.261 6.057 1.00 25.89 227 HIS B O 1
ATOM 4002 N N . ALA B 1 228 ? 18.530 25.607 7.611 1.00 23.10 228 ALA B N 1
ATOM 4003 C CA . ALA B 1 228 ? 17.297 24.949 7.143 1.00 20.55 228 ALA B CA 1
ATOM 4004 C C . ALA B 1 228 ? 16.075 25.854 6.929 1.00 18.98 228 ALA B C 1
ATOM 4005 O O . ALA B 1 228 ? 15.577 26.484 7.865 1.00 17.49 228 ALA B O 1
ATOM 4007 N N . VAL B 1 229 ? 15.587 25.872 5.691 1.00 16.95 229 VAL B N 1
ATOM 4008 C CA . VAL B 1 229 ? 14.416 26.671 5.307 1.00 16.00 229 VAL B CA 1
ATOM 4009 C C . VAL B 1 229 ? 13.384 25.810 4.572 1.00 15.04 229 VAL B C 1
ATOM 4010 O O . VAL B 1 229 ? 13.698 25.195 3.532 1.00 14.69 229 VAL B O 1
ATOM 4014 N N . ARG B 1 230 ? 12.158 25.784 5.096 1.00 13.24 230 ARG B N 1
ATOM 4015 C CA . ARG B 1 230 ? 11.085 24.998 4.473 1.00 12.32 230 ARG B CA 1
ATOM 4016 C C . ARG B 1 230 ? 10.264 25.847 3.503 1.00 12.22 230 ARG B C 1
ATOM 4017 O O . ARG B 1 230 ? 9.749 26.905 3.880 1.00 12.10 230 ARG B O 1
ATOM 4025 N N . ALA B 1 231 ? 10.131 25.357 2.270 1.00 11.85 231 ALA B N 1
ATOM 4026 C CA . ALA B 1 231 ? 9.412 26.073 1.205 1.00 12.37 231 ALA B CA 1
ATOM 4027 C C . ALA B 1 231 ? 8.814 25.109 0.205 1.00 12.44 231 ALA B C 1
ATOM 4028 O O . ALA B 1 231 ? 9.215 23.938 0.128 1.00 12.36 231 ALA B O 1
ATOM 4030 N N . ILE B 1 232 ? 7.846 25.596 -0.561 1.00 12.97 232 ILE B N 1
ATOM 4031 C CA . ILE B 1 232 ? 7.272 24.802 -1.643 1.00 13.51 232 ILE B CA 1
ATOM 4032 C C . ILE B 1 232 ? 8.313 24.609 -2.745 1.00 13.36 232 ILE B C 1
ATOM 4033 O O . ILE B 1 232 ? 9.030 25.542 -3.119 1.00 13.14 232 ILE B O 1
ATOM 4038 N N . LYS B 1 233 ? 8.425 23.369 -3.212 1.00 13.44 233 LYS B N 1
ATOM 4039 C CA . LYS B 1 233 ? 9.375 23.027 -4.263 1.00 13.97 233 LYS B CA 1
ATOM 4040 C C . LYS B 1 233 ? 9.128 23.877 -5.511 1.00 14.11 233 LYS B C 1
ATOM 4041 O O . LYS B 1 233 ? 7.989 24.068 -5.947 1.00 14.24 233 LYS B O 1
ATOM 4047 N N . ASN B 1 234 ? 10.209 24.398 -6.067 1.00 14.55 234 ASN B N 1
ATOM 4048 C CA . ASN B 1 234 ? 10.139 25.179 -7.294 1.00 15.23 234 ASN B CA 1
ATOM 4049 C C . ASN B 1 234 ? 11.527 25.273 -7.898 1.00 15.45 234 ASN B C 1
ATOM 4050 O O . ASN B 1 234 ? 12.452 24.591 -7.438 1.00 15.68 234 ASN B O 1
ATOM 4055 N N . GLN B 1 235 ? 11.687 26.114 -8.914 1.00 16.10 235 GLN B N 1
ATOM 4056 C CA . GLN B 1 235 ? 12.973 26.199 -9.584 1.00 16.82 235 GLN B CA 1
ATOM 4057 C C . GLN B 1 235 ? 14.087 26.637 -8.633 1.00 16.72 235 GLN B C 1
ATOM 4058 O O . GLN B 1 235 ? 15.187 26.097 -8.685 1.00 16.50 235 GLN B O 1
ATOM 4064 N N . LEU B 1 236 ? 13.780 27.589 -7.751 1.00 16.41 236 LEU B N 1
ATOM 4065 C CA . LEU B 1 236 ? 14.732 28.062 -6.755 1.00 16.51 236 LEU B CA 1
ATOM 4066 C C . LEU B 1 236 ? 15.255 26.939 -5.850 1.00 16.54 236 LEU B C 1
ATOM 4067 O O . LEU B 1 236 ? 16.463 26.824 -5.644 1.00 16.54 236 LEU B O 1
ATOM 4072 N N . THR B 1 237 ? 14.355 26.122 -5.309 1.00 16.23 237 THR B N 1
ATOM 4073 C CA . THR B 1 237 ? 14.776 25.027 -4.432 1.00 16.70 237 THR B CA 1
ATOM 4074 C C . THR B 1 237 ? 15.586 23.971 -5.204 1.00 16.87 237 THR B C 1
ATOM 4075 O O . THR B 1 237 ? 16.581 23.449 -4.678 1.00 16.80 237 THR B O 1
ATOM 4079 N N . ARG B 1 238 ? 15.184 23.682 -6.448 1.00 18.00 238 ARG B N 1
ATOM 4080 C CA . ARG B 1 238 ? 15.956 22.774 -7.320 1.00 19.45 238 ARG B CA 1
ATOM 4081 C C . ARG B 1 238 ? 17.343 23.329 -7.611 1.00 20.06 238 ARG B C 1
ATOM 4082 O O . ARG B 1 238 ? 18.330 22.582 -7.579 1.00 20.42 238 ARG B O 1
ATOM 4090 N N . ASP B 1 239 ? 17.406 24.628 -7.910 1.00 20.76 239 ASP B N 1
ATOM 4091 C CA . ASP B 1 239 ? 18.671 25.317 -8.184 1.00 22.54 239 ASP B CA 1
ATOM 4092 C C . ASP B 1 239 ? 19.599 25.294 -6.972 1.00 22.94 239 ASP B C 1
ATOM 4093 O O . ASP B 1 239 ? 20.787 24.984 -7.094 1.00 23.37 239 ASP B O 1
ATOM 4098 N N . PHE B 1 240 ? 19.051 25.646 -5.812 1.00 23.73 240 PHE B N 1
ATOM 4099 C CA . PHE B 1 240 ? 19.814 25.711 -4.573 1.00 24.78 240 PHE B CA 1
ATOM 4100 C C . PHE B 1 240 ? 20.400 24.349 -4.225 1.00 25.16 240 PHE B C 1
ATOM 4101 O O . PHE B 1 240 ? 21.580 24.246 -3.878 1.00 25.35 240 PHE B O 1
ATOM 4109 N N . GLU B 1 241 ? 19.580 23.310 -4.341 1.00 25.68 241 GLU B N 1
ATOM 4110 C CA . GLU B 1 241 ? 20.015 21.947 -4.065 1.00 26.60 241 GLU B CA 1
ATOM 4111 C C . GLU B 1 241 ? 21.137 21.493 -5.004 1.00 26.22 241 GLU B C 1
ATOM 4112 O O . GLU B 1 241 ? 22.160 20.971 -4.546 1.00 25.87 241 GLU B O 1
ATOM 4118 N N . LEU B 1 242 ? 20.946 21.694 -6.308 1.00 26.51 242 LEU B N 1
ATOM 4119 C CA . LEU B 1 242 ? 21.968 21.326 -7.296 1.00 26.93 242 LEU B CA 1
ATOM 4120 C C . LEU B 1 242 ? 23.264 22.101 -7.054 1.00 26.97 242 LEU B C 1
ATOM 4121 O O . LEU B 1 242 ? 24.354 21.530 -7.130 1.00 26.95 242 LEU B O 1
ATOM 4126 N N . ALA B 1 243 ? 23.133 23.390 -6.739 1.00 26.97 243 ALA B N 1
ATOM 4127 C CA . ALA B 1 243 ? 24.283 24.256 -6.464 1.00 27.30 243 ALA B CA 1
ATOM 4128 C C . ALA B 1 243 ? 25.021 23.824 -5.203 1.00 27.64 243 ALA B C 1
ATOM 4129 O O . ALA B 1 243 ? 26.258 23.871 -5.141 1.00 27.47 243 ALA B O 1
ATOM 4131 N N . GLU B 1 244 ? 24.253 23.407 -4.201 1.00 27.92 244 GLU B N 1
ATOM 4132 C CA . GLU B 1 244 ? 24.798 22.912 -2.945 1.00 28.61 244 GLU B CA 1
ATOM 4133 C C . GLU B 1 244 ? 25.633 21.653 -3.173 1.00 28.97 244 GLU B C 1
ATOM 4134 O O . GLU B 1 244 ? 26.775 21.574 -2.708 1.00 29.00 244 GLU B O 1
ATOM 4140 N N . LYS B 1 245 ? 25.064 20.680 -3.890 1.00 29.39 245 LYS B N 1
ATOM 4141 C CA . LYS B 1 245 ? 25.786 19.456 -4.267 1.00 30.22 245 LYS B CA 1
ATOM 4142 C C . LYS B 1 245 ? 27.081 19.750 -5.023 1.00 30.08 245 LYS B C 1
ATOM 4143 O O . LYS B 1 245 ? 28.120 19.162 -4.727 1.00 29.84 245 LYS B O 1
ATOM 4149 N N . ASP B 1 246 ? 27.006 20.656 -5.995 1.00 30.12 246 ASP B N 1
ATOM 4150 C CA . ASP B 1 246 ? 28.168 21.036 -6.795 1.00 30.52 246 ASP B CA 1
ATOM 4151 C C . ASP B 1 246 ? 29.241 21.723 -5.949 1.00 30.30 246 ASP B C 1
ATOM 4152 O O . ASP B 1 246 ? 30.420 21.408 -6.079 1.00 30.39 246 ASP B O 1
ATOM 4157 N N . ALA B 1 247 ? 28.825 22.641 -5.077 1.00 30.26 247 ALA B N 1
ATOM 4158 C CA . ALA B 1 247 ? 29.757 23.422 -4.254 1.00 30.27 247 ALA B CA 1
ATOM 4159 C C . ALA B 1 247 ? 30.633 22.549 -3.350 1.00 30.34 247 ALA B C 1
ATOM 4160 O O . ALA B 1 247 ? 31.844 22.776 -3.234 1.00 30.28 247 ALA B O 1
ATOM 4162 N N . PHE B 1 248 ? 30.021 21.548 -2.722 1.00 30.23 248 PHE B N 1
ATOM 4163 C CA . PHE B 1 248 ? 30.739 20.680 -1.782 1.00 30.24 248 PHE B CA 1
ATOM 4164 C C . PHE B 1 248 ? 31.748 19.746 -2.455 1.00 30.23 248 PHE B C 1
ATOM 4165 O O . PHE B 1 248 ? 32.573 19.129 -1.778 1.00 30.01 248 PHE B O 1
ATOM 4173 N N . LYS B 1 249 ? 31.683 19.662 -3.784 1.00 30.48 249 LYS B N 1
ATOM 4174 C CA . LYS B 1 249 ? 32.642 18.885 -4.570 1.00 30.92 249 LYS B CA 1
ATOM 4175 C C . LYS B 1 249 ? 33.868 19.724 -4.931 1.00 31.37 249 LYS B C 1
ATOM 4176 O O . LYS B 1 249 ? 34.849 19.197 -5.464 1.00 31.22 249 LYS B O 1
ATOM 4182 N N . GLN B 1 250 ? 33.807 21.025 -4.647 1.00 31.55 250 GLN B N 1
ATOM 4183 C CA . GLN B 1 250 ? 34.894 21.948 -4.986 1.00 32.27 250 GLN B CA 1
ATOM 4184 C C . GLN B 1 250 ? 35.780 22.252 -3.782 1.00 32.42 250 GLN B C 1
ATOM 4185 O O . GLN B 1 250 ? 35.314 22.251 -2.642 1.00 32.39 250 GLN B O 1
ATOM 4191 N N . GLU B 1 251 ? 37.056 22.517 -4.054 1.00 32.87 251 GLU B N 1
ATOM 4192 C CA . GLU B 1 251 ? 38.018 22.909 -3.028 1.00 33.42 251 GLU B CA 1
ATOM 4193 C C . GLU B 1 251 ? 37.650 24.258 -2.420 1.00 33.34 251 GLU B C 1
ATOM 4194 O O . GLU B 1 251 ? 37.564 24.400 -1.192 1.00 33.35 251 GLU B O 1
ATOM 4200 N N . ASP B 1 252 ? 37.421 25.237 -3.292 1.00 33.16 252 ASP B N 1
ATOM 4201 C CA . ASP B 1 252 ? 37.164 26.609 -2.878 1.00 33.26 252 ASP B CA 1
ATOM 4202 C C . ASP B 1 252 ? 35.992 27.184 -3.686 1.00 33.57 252 ASP B C 1
ATOM 4203 O O . ASP B 1 252 ? 36.201 28.023 -4.569 1.00 33.30 252 ASP B O 1
ATOM 4208 N N . PRO B 1 253 ? 34.755 26.728 -3.395 1.00 34.18 253 PRO B N 1
ATOM 4209 C CA . PRO B 1 253 ? 33.604 27.166 -4.190 1.00 34.87 253 PRO B CA 1
ATOM 4210 C C . PRO B 1 253 ? 33.257 28.645 -3.983 1.00 35.77 253 PRO B C 1
ATOM 4211 O O . PRO B 1 253 ? 33.428 29.176 -2.882 1.00 35.63 253 PRO B O 1
ATOM 4215 N N . ASP B 1 254 ? 32.786 29.299 -5.043 1.00 36.96 254 ASP B N 1
ATOM 4216 C CA . ASP B 1 254 ? 32.277 30.660 -4.931 1.00 38.19 254 ASP B CA 1
ATOM 4217 C C . ASP B 1 254 ? 30.895 30.620 -4.281 1.00 38.96 254 ASP B C 1
ATOM 4218 O O . ASP B 1 254 ? 29.928 30.147 -4.882 1.00 38.95 254 ASP B O 1
ATOM 4223 N N . LEU B 1 255 ? 30.819 31.109 -3.046 1.00 39.74 255 LEU B N 1
ATOM 4224 C CA . LEU B 1 255 ? 29.577 31.080 -2.270 1.00 40.60 255 LEU B CA 1
ATOM 4225 C C . LEU B 1 255 ? 28.649 32.260 -2.567 1.00 41.02 255 LEU B C 1
ATOM 4226 O O . LEU B 1 255 ? 27.588 32.398 -1.945 1.00 41.29 255 LEU B O 1
ATOM 4231 N N . GLU B 1 256 ? 29.052 33.087 -3.533 1.00 41.40 256 GLU B N 1
ATOM 4232 C CA . GLU B 1 256 ? 28.272 34.242 -3.976 1.00 41.77 256 GLU B CA 1
ATOM 4233 C C . GLU B 1 256 ? 27.037 33.825 -4.780 1.00 41.64 256 GLU B C 1
ATOM 4234 O O . GLU B 1 256 ? 26.044 34.558 -4.832 1.00 41.58 256 GLU B O 1
ATOM 4240 N N . ILE B 1 257 ? 27.115 32.646 -5.397 1.00 41.37 257 ILE B N 1
ATOM 4241 C CA . ILE B 1 257 ? 25.981 32.025 -6.086 1.00 41.19 257 ILE B CA 1
ATOM 4242 C C . ILE B 1 257 ? 24.779 31.832 -5.149 1.00 40.93 257 ILE B C 1
ATOM 4243 O O . ILE B 1 257 ? 23.634 32.013 -5.560 1.00 40.96 257 ILE B O 1
ATOM 4248 N N . PHE B 1 258 ? 25.052 31.477 -3.895 1.00 40.64 258 PHE B N 1
ATOM 4249 C CA . PHE B 1 258 ? 24.002 31.214 -2.910 1.00 40.40 258 PHE B CA 1
ATOM 4250 C C . PHE B 1 258 ? 23.361 32.494 -2.390 1.00 40.39 258 PHE B C 1
ATOM 4251 O O . PHE B 1 258 ? 22.145 32.548 -2.194 1.00 40.21 258 PHE B O 1
ATOM 4259 N N . GLU B 1 259 ? 24.178 33.524 -2.187 1.00 40.31 259 GLU B N 1
ATOM 4260 C CA . GLU B 1 259 ? 23.674 34.819 -1.741 1.00 40.46 259 GLU B CA 1
ATOM 4261 C C . GLU B 1 259 ? 22.979 35.591 -2.869 1.00 40.05 259 GLU B C 1
ATOM 4262 O O . GLU B 1 259 ? 22.152 36.457 -2.596 1.00 40.20 259 GLU B O 1
ATOM 4268 N N . GLN B 1 260 ? 23.294 35.264 -4.125 1.00 39.66 260 GLN B N 1
ATOM 4269 C CA . GLN B 1 260 ? 22.596 35.866 -5.271 1.00 39.44 260 GLN B CA 1
ATOM 4270 C C . GLN B 1 260 ? 21.249 35.192 -5.547 1.00 38.73 260 GLN B C 1
ATOM 4271 O O . GLN B 1 260 ? 20.315 35.833 -6.040 1.00 38.92 260 GLN B O 1
ATOM 4285 N N . GLY B 1 262 ? 19.410 33.588 -3.097 1.00 33.66 262 GLY B N 1
ATOM 4286 C CA . GLY B 1 262 ? 18.559 33.817 -1.935 1.00 31.58 262 GLY B CA 1
ATOM 4287 C C . GLY B 1 262 ? 18.222 35.261 -1.618 1.00 30.03 262 GLY B C 1
ATOM 4288 O O . GLY B 1 262 ? 17.217 35.528 -0.956 1.00 29.74 262 GLY B O 1
ATOM 4289 N N . ALA B 1 263 ? 19.049 36.203 -2.066 1.00 28.63 263 ALA B N 1
ATOM 4290 C CA . ALA B 1 263 ? 18.803 37.608 -1.729 1.00 27.07 263 ALA B CA 1
ATOM 4291 C C . ALA B 1 263 ? 17.507 38.137 -2.365 1.00 25.78 263 ALA B C 1
ATOM 4292 O O . ALA B 1 263 ? 17.328 38.100 -3.590 1.00 25.89 263 ALA B O 1
ATOM 4294 N N . GLY B 1 264 ? 16.599 38.599 -1.505 1.00 24.10 264 GLY B N 1
ATOM 4295 C CA . GLY B 1 264 ? 15.308 39.131 -1.924 1.00 21.74 264 GLY B CA 1
ATOM 4296 C C . GLY B 1 264 ? 14.370 38.094 -2.521 1.00 19.97 264 GLY B C 1
ATOM 4297 O O . GLY B 1 264 ? 13.382 38.451 -3.157 1.00 19.40 264 GLY B O 1
ATOM 4298 N N . ALA B 1 265 ? 14.684 36.816 -2.326 1.00 18.57 265 ALA B N 1
ATOM 4299 C CA . ALA B 1 265 ? 13.908 35.722 -2.918 1.00 17.08 265 ALA B CA 1
ATOM 4300 C C . ALA B 1 265 ? 12.476 35.658 -2.386 1.00 16.47 265 ALA B C 1
ATOM 4301 O O . ALA B 1 265 ? 11.536 35.480 -3.162 1.00 15.80 265 ALA B O 1
ATOM 4303 N N . LEU B 1 266 ? 12.315 35.790 -1.069 1.00 15.71 266 LEU B N 1
ATOM 4304 C CA . LEU B 1 266 ? 10.983 35.799 -0.466 1.00 15.26 266 LEU B CA 1
ATOM 4305 C C . LEU B 1 266 ? 10.183 37.004 -0.960 1.00 15.31 266 LEU B C 1
ATOM 4306 O O . LEU B 1 266 ? 9.014 36.873 -1.319 1.00 14.75 266 LEU B O 1
ATOM 4311 N N . ALA B 1 267 ? 10.815 38.174 -0.980 1.00 15.43 267 ALA B N 1
ATOM 4312 C CA . ALA B 1 267 ? 10.139 39.399 -1.407 1.00 15.83 267 ALA B CA 1
ATOM 4313 C C . ALA B 1 267 ? 9.643 39.314 -2.858 1.00 16.07 267 ALA B C 1
ATOM 4314 O O . ALA B 1 267 ? 8.522 39.741 -3.149 1.00 16.67 267 ALA B O 1
ATOM 4316 N N . LYS B 1 268 ? 10.480 38.758 -3.743 1.00 16.36 268 LYS B N 1
ATOM 4317 C CA . LYS B 1 268 ? 10.128 38.519 -5.145 1.00 16.63 268 LYS B CA 1
ATOM 4318 C C . LYS B 1 268 ? 8.859 37.682 -5.257 1.00 15.70 268 LYS B C 1
ATOM 4319 O O . LYS B 1 268 ? 7.960 37.989 -6.038 1.00 15.52 268 LYS B O 1
ATOM 4325 N N . ALA B 1 269 ? 8.792 36.611 -4.468 1.00 15.22 269 ALA B N 1
ATOM 4326 C CA . ALA B 1 269 ? 7.643 35.735 -4.487 1.00 14.22 269 ALA B CA 1
ATOM 4327 C C . ALA B 1 269 ? 6.404 36.403 -3.873 1.00 14.21 269 ALA B C 1
ATOM 4328 O O . ALA B 1 269 ? 5.327 36.381 -4.473 1.00 14.48 269 ALA B O 1
ATOM 4330 N N . VAL B 1 270 ? 6.564 36.998 -2.696 1.00 13.67 270 VAL B N 1
ATOM 4331 C CA . VAL B 1 270 ? 5.434 37.571 -1.942 1.00 13.66 270 VAL B CA 1
ATOM 4332 C C . VAL B 1 270 ? 4.823 38.810 -2.600 1.00 13.85 270 VAL B C 1
ATOM 4333 O O . VAL B 1 270 ? 3.616 38.880 -2.786 1.00 14.29 270 VAL B O 1
ATOM 4337 N N . VAL B 1 271 ? 5.661 39.782 -2.940 1.00 14.15 271 VAL B N 1
ATOM 4338 C CA . VAL B 1 271 ? 5.174 41.047 -3.505 1.00 14.41 271 VAL B CA 1
ATOM 4339 C C . VAL B 1 271 ? 4.841 40.919 -5.005 1.00 15.11 271 VAL B C 1
ATOM 4340 O O . VAL B 1 271 ? 3.785 41.381 -5.458 1.00 14.75 271 VAL B O 1
ATOM 4344 N N . HIS B 1 272 ? 5.738 40.280 -5.755 1.00 15.74 272 HIS B N 1
ATOM 4345 C CA . HIS B 1 272 ? 5.667 40.289 -7.222 1.00 16.58 272 HIS B CA 1
ATOM 4346 C C . HIS B 1 272 ? 5.205 38.983 -7.854 1.00 16.70 272 HIS B C 1
ATOM 4347 O O . HIS B 1 272 ? 5.023 38.905 -9.071 1.00 17.25 272 HIS B O 1
ATOM 4354 N N . GLY B 1 273 ? 5.032 37.953 -7.033 1.00 16.54 273 GLY B N 1
ATOM 4355 C CA . GLY B 1 273 ? 4.501 36.685 -7.517 1.00 16.65 273 GLY B CA 1
ATOM 4356 C C . GLY B 1 273 ? 5.451 35.884 -8.385 1.00 17.04 273 GLY B C 1
ATOM 4357 O O . GLY B 1 273 ? 5.008 35.085 -9.207 1.00 17.16 273 GLY B O 1
ATOM 4358 N N . ASP B 1 274 ? 6.753 36.103 -8.221 1.00 16.97 274 ASP B N 1
ATOM 4359 C CA . ASP B 1 274 ? 7.744 35.222 -8.846 1.00 17.73 274 ASP B CA 1
ATOM 4360 C C . ASP B 1 274 ? 7.879 33.958 -7.999 1.00 17.68 274 ASP B C 1
ATOM 4361 O O . ASP B 1 274 ? 8.712 33.872 -7.086 1.00 17.55 274 ASP B O 1
ATOM 4366 N N . VAL B 1 275 ? 7.038 32.986 -8.322 1.00 18.33 275 VAL B N 1
ATOM 4367 C CA . VAL B 1 275 ? 6.953 31.737 -7.578 1.00 19.10 275 VAL B CA 1
ATOM 4368 C C . VAL B 1 275 ? 7.809 30.634 -8.215 1.00 19.91 275 VAL B C 1
ATOM 4369 O O . VAL B 1 275 ? 7.756 29.475 -7.792 1.00 19.92 275 VAL B O 1
ATOM 4373 N N . ASP B 1 276 ? 8.590 31.006 -9.233 1.00 20.81 276 ASP B N 1
ATOM 4374 C CA . ASP B 1 276 ? 9.589 30.106 -9.833 1.00 21.95 276 ASP B CA 1
ATOM 4375 C C . ASP B 1 276 ? 11.004 30.441 -9.373 1.00 21.46 276 ASP B C 1
ATOM 4376 O O . ASP B 1 276 ? 11.773 29.554 -9.024 1.00 22.42 276 ASP B O 1
ATOM 4381 N N . GLY B 1 277 ? 11.342 31.724 -9.372 1.00 20.82 277 GLY B N 1
ATOM 4382 C CA . GLY B 1 277 ? 12.673 32.173 -8.996 1.00 19.84 277 GLY B CA 1
ATOM 4383 C C . GLY B 1 277 ? 12.731 32.670 -7.567 1.00 18.81 277 GLY B C 1
ATOM 4384 O O . GLY B 1 277 ? 13.815 32.822 -6.999 1.00 19.28 277 GLY B O 1
ATOM 4385 N N . GLY B 1 278 ? 11.564 32.931 -6.984 1.00 17.91 278 GLY B N 1
ATOM 4386 C CA . GLY B 1 278 ? 11.491 33.361 -5.596 1.00 16.91 278 GLY B CA 1
ATOM 4387 C C . GLY B 1 278 ? 11.318 32.208 -4.623 1.00 16.45 278 GLY B C 1
ATOM 4388 O O . GLY B 1 278 ? 11.211 31.046 -5.026 1.00 16.32 278 GLY B O 1
ATOM 4389 N N . SER B 1 279 ? 11.286 32.545 -3.335 1.00 15.57 279 SER B N 1
ATOM 4390 C CA . SER B 1 279 ? 11.164 31.561 -2.258 1.00 15.24 279 SER B CA 1
ATOM 4391 C C . SER B 1 279 ? 9.729 31.517 -1.750 1.00 14.82 279 SER B C 1
ATOM 4392 O O . SER B 1 279 ? 9.237 32.479 -1.140 1.00 14.95 279 SER B O 1
ATOM 4395 N N . VAL B 1 280 ? 9.067 30.390 -1.986 1.00 14.15 280 VAL B N 1
ATOM 4396 C CA . VAL B 1 280 ? 7.683 30.219 -1.557 1.00 13.09 280 VAL B CA 1
ATOM 4397 C C . VAL B 1 280 ? 7.653 29.492 -0.204 1.00 13.82 280 VAL B C 1
ATOM 4398 O O . VAL B 1 280 ? 7.281 28.316 -0.118 1.00 13.02 280 VAL B O 1
ATOM 4410 N N . ALA B 1 282 ? 6.472 27.999 3.070 1.00 12.23 282 ALA B N 1
ATOM 4411 C CA . ALA B 1 282 ? 5.183 27.468 3.469 1.00 11.37 282 ALA B CA 1
ATOM 4412 C C . ALA B 1 282 ? 5.451 26.188 4.245 1.00 10.86 282 ALA B C 1
ATOM 4413 O O . ALA B 1 282 ? 6.495 25.573 4.075 1.00 12.10 282 ALA B O 1
ATOM 4415 N N . GLY B 1 283 ? 4.513 25.809 5.100 1.00 10.71 283 GLY B N 1
ATOM 4416 C CA . GLY B 1 283 ? 4.649 24.598 5.914 1.00 10.36 283 GLY B CA 1
ATOM 4417 C C . GLY B 1 283 ? 4.128 23.348 5.224 1.00 10.11 283 GLY B C 1
ATOM 4418 O O . GLY B 1 283 ? 3.434 23.414 4.199 1.00 9.30 283 GLY B O 1
ATOM 4419 N N . GLN B 1 284 ? 4.457 22.196 5.801 1.00 10.47 284 GLN B N 1
ATOM 4420 C CA . GLN B 1 284 ? 3.962 20.917 5.307 1.00 10.75 284 GLN B CA 1
ATOM 4421 C C . GLN B 1 284 ? 2.438 20.838 5.229 1.00 11.10 284 GLN B C 1
ATOM 4422 O O . GLN B 1 284 ? 1.892 20.080 4.404 1.00 11.44 284 GLN B O 1
ATOM 4428 N N . ILE B 1 285 ? 1.765 21.606 6.093 1.00 10.82 285 ILE B N 1
ATOM 4429 C CA . ILE B 1 285 ? 0.292 21.664 6.122 1.00 10.76 285 ILE B CA 1
ATOM 4430 C C . ILE B 1 285 ? -0.330 22.414 4.888 1.00 10.91 285 ILE B C 1
ATOM 4431 O O . ILE B 1 285 ? -1.555 22.469 4.748 1.00 11.12 285 ILE B O 1
ATOM 4436 N N . ALA B 1 286 ? 0.518 22.970 4.022 1.00 10.92 286 ALA B N 1
ATOM 4437 C CA . ALA B 1 286 ? 0.088 23.627 2.766 1.00 12.04 286 ALA B CA 1
ATOM 4438 C C . ALA B 1 286 ? -0.870 22.741 1.963 1.00 12.28 286 ALA B C 1
ATOM 4439 O O . ALA B 1 286 ? -1.808 23.240 1.346 1.00 12.81 286 ALA B O 1
ATOM 4441 N N . GLY B 1 287 ? -0.639 21.430 2.002 1.00 12.44 287 GLY B N 1
ATOM 4442 C CA . GLY B 1 287 ? -1.487 20.478 1.294 1.00 13.43 287 GLY B CA 1
ATOM 4443 C C . GLY B 1 287 ? -2.925 20.505 1.771 1.00 13.63 287 GLY B C 1
ATOM 4444 O O . GLY B 1 287 ? -3.842 20.206 1.008 1.00 14.23 287 GLY B O 1
ATOM 4445 N N . LEU B 1 288 ? -3.138 20.873 3.033 1.00 13.92 288 LEU B N 1
ATOM 4446 C CA . LEU B 1 288 ? -4.485 20.900 3.594 1.00 14.15 288 LEU B CA 1
ATOM 4447 C C . LEU B 1 288 ? -5.201 22.207 3.265 1.00 14.36 288 LEU B C 1
ATOM 4448 O O . LEU B 1 288 ? -6.426 22.266 3.324 1.00 14.85 288 LEU B O 1
ATOM 4453 N N . VAL B 1 289 ? -4.436 23.240 2.926 1.00 14.29 289 VAL B N 1
ATOM 4454 C CA . VAL B 1 289 ? -4.985 24.577 2.697 1.00 15.36 289 VAL B CA 1
ATOM 4455 C C . VAL B 1 289 ? -5.537 24.683 1.286 1.00 16.32 289 VAL B C 1
ATOM 4456 O O . VAL B 1 289 ? -4.788 24.659 0.310 1.00 16.82 289 VAL B O 1
ATOM 4460 N N . SER B 1 290 ? -6.856 24.818 1.196 1.00 17.47 290 SER B N 1
ATOM 4461 C CA . SER B 1 290 ? -7.563 24.652 -0.072 1.00 18.87 290 SER B CA 1
ATOM 4462 C C . SER B 1 290 ? -8.526 25.797 -0.404 1.00 18.89 290 SER B C 1
ATOM 4463 O O . SER B 1 290 ? -9.196 25.762 -1.442 1.00 19.19 290 SER B O 1
ATOM 4466 N N . LYS B 1 291 ? -8.576 26.805 0.462 1.00 19.56 291 LYS B N 1
ATOM 4467 C CA . LYS B 1 291 ? -9.625 27.818 0.423 1.00 20.19 291 LYS B CA 1
ATOM 4468 C C . LYS B 1 291 ? -9.052 29.204 0.710 1.00 19.88 291 LYS B C 1
ATOM 4469 O O . LYS B 1 291 ? -8.239 29.366 1.624 1.00 19.37 291 LYS B O 1
ATOM 4475 N N . GLU B 1 292 ? -9.474 30.198 -0.075 1.00 19.35 292 GLU B N 1
ATOM 4476 C CA . GLU B 1 292 ? -9.227 31.603 0.268 1.00 19.50 292 GLU B CA 1
ATOM 4477 C C . GLU B 1 292 ? -10.419 32.105 1.054 1.00 19.23 292 GLU B C 1
ATOM 4478 O O . GLU B 1 292 ? -11.552 32.056 0.561 1.00 19.57 292 GLU B O 1
ATOM 4484 N N . GLU B 1 293 ? -10.162 32.574 2.273 1.00 18.38 293 GLU B N 1
ATOM 4485 C CA . GLU B 1 293 ? -11.197 33.020 3.208 1.00 18.15 293 GLU B CA 1
ATOM 4486 C C . GLU B 1 293 ? -10.747 34.309 3.907 1.00 17.22 293 GLU B C 1
ATOM 4487 O O . GLU B 1 293 ? -9.577 34.658 3.844 1.00 16.29 293 GLU B O 1
ATOM 4493 N N . THR B 1 294 ? -11.662 34.998 4.586 1.00 17.01 294 THR B N 1
ATOM 4494 C CA . THR B 1 294 ? -11.284 36.155 5.412 1.00 16.93 294 THR B CA 1
ATOM 4495 C C . THR B 1 294 ? -10.533 35.692 6.660 1.00 16.82 294 THR B C 1
ATOM 4496 O O . THR B 1 294 ? -10.719 34.559 7.126 1.00 16.04 294 THR B O 1
ATOM 4500 N N . ALA B 1 295 ? -9.691 36.568 7.199 1.00 16.70 295 ALA B N 1
ATOM 4501 C CA . ALA B 1 295 ? -9.035 36.318 8.486 1.00 17.00 295 ALA B CA 1
ATOM 4502 C C . ALA B 1 295 ? -10.023 35.863 9.561 1.00 17.34 295 ALA B C 1
ATOM 4503 O O . ALA B 1 295 ? -9.757 34.913 10.291 1.00 16.67 295 ALA B O 1
ATOM 4505 N N . GLU B 1 296 ? -11.180 36.521 9.637 1.00 17.23 296 GLU B N 1
ATOM 4506 C CA . GLU B 1 296 ? -12.186 36.177 10.637 1.00 18.30 296 GLU B CA 1
ATOM 4507 C C . GLU B 1 296 ? -12.728 34.751 10.470 1.00 17.51 296 GLU B C 1
ATOM 4508 O O . GLU B 1 296 ? -12.890 34.022 11.456 1.00 16.93 296 GLU B O 1
ATOM 4514 N N . GLU B 1 297 ? -13.007 34.378 9.224 1.00 17.13 297 GLU B N 1
ATOM 4515 C CA . GLU B 1 297 ? -13.487 33.040 8.883 1.00 17.64 297 GLU B CA 1
ATOM 4516 C C . GLU B 1 297 ? -12.457 31.975 9.226 1.00 16.44 297 GLU B C 1
ATOM 4517 O O . GLU B 1 297 ? -12.821 30.917 9.728 1.00 16.11 297 GLU B O 1
ATOM 4523 N N . ILE B 1 298 ? -11.179 32.263 8.958 1.00 15.73 298 ILE B N 1
ATOM 4524 C CA . ILE B 1 298 ? -10.085 31.365 9.348 1.00 14.94 298 ILE B CA 1
ATOM 4525 C C . ILE B 1 298 ? -10.015 31.225 10.876 1.00 14.90 298 ILE B C 1
ATOM 4526 O O . ILE B 1 298 ? -9.993 30.108 11.398 1.00 14.15 298 ILE B O 1
ATOM 4531 N N . LEU B 1 299 ? -10.002 32.350 11.596 1.00 15.34 299 LEU B N 1
ATOM 4532 C CA . LEU B 1 299 ? -10.026 32.314 13.066 1.00 15.44 299 LEU B CA 1
ATOM 4533 C C . LEU B 1 299 ? -11.180 31.469 13.596 1.00 15.57 299 LEU B C 1
ATOM 4534 O O . LEU B 1 299 ? -10.989 30.618 14.462 1.00 15.07 299 LEU B O 1
ATOM 4539 N N . LYS B 1 300 ? -12.379 31.713 13.072 1.00 15.79 300 LYS B N 1
ATOM 4540 C CA . LYS B 1 300 ? -13.572 31.018 13.559 1.00 16.44 300 LYS B CA 1
ATOM 4541 C C . LYS B 1 300 ? -13.568 29.525 13.224 1.00 16.35 300 LYS B C 1
ATOM 4542 O O . LYS B 1 300 ? -14.006 28.712 14.038 1.00 16.72 300 LYS B O 1
ATOM 4548 N N . ASP B 1 301 ? -13.079 29.176 12.033 1.00 16.99 301 ASP B N 1
ATOM 4549 C CA . ASP B 1 301 ? -12.913 27.771 11.662 1.00 17.31 301 ASP B CA 1
ATOM 4550 C C . ASP B 1 301 ? -11.966 27.059 12.621 1.00 16.68 301 ASP B C 1
ATOM 4551 O O . ASP B 1 301 ? -12.281 25.985 13.111 1.00 16.67 301 ASP B O 1
ATOM 4556 N N . LEU B 1 302 ? -10.811 27.669 12.876 1.00 16.13 302 LEU B N 1
ATOM 4557 C CA . LEU B 1 302 ? -9.826 27.128 13.807 1.00 15.78 302 LEU B CA 1
ATOM 4558 C C . LEU B 1 302 ? -10.401 26.943 15.206 1.00 15.70 302 LEU B C 1
ATOM 4559 O O . LEU B 1 302 ? -10.281 25.867 15.790 1.00 15.09 302 LEU B O 1
ATOM 4564 N N . TYR B 1 303 ? -11.057 27.989 15.713 1.00 15.74 303 TYR B N 1
ATOM 4565 C CA . TYR B 1 303 ? -11.537 28.032 17.087 1.00 16.43 303 TYR B CA 1
ATOM 4566 C C . TYR B 1 303 ? -12.781 27.171 17.307 1.00 16.37 303 TYR B C 1
ATOM 4567 O O . TYR B 1 303 ? -12.791 26.287 18.170 1.00 15.53 303 TYR B O 1
ATOM 4576 N N . TYR B 1 304 ? -13.822 27.417 16.520 1.00 16.93 304 TYR B N 1
ATOM 4577 C CA . TYR B 1 304 ? -15.048 26.627 16.636 1.00 17.78 304 TYR B CA 1
ATOM 4578 C C . TYR B 1 304 ? -14.881 25.207 16.114 1.00 17.46 304 TYR B C 1
ATOM 4579 O O . TYR B 1 304 ? -15.545 24.292 16.603 1.00 17.30 304 TYR B O 1
ATOM 4588 N N . GLY B 1 305 ? -13.991 25.029 15.138 1.00 16.77 305 GLY B N 1
ATOM 4589 C CA . GLY B 1 305 ? -13.634 23.688 14.652 1.00 15.50 305 GLY B CA 1
ATOM 4590 C C . GLY B 1 305 ? -12.970 22.866 15.747 1.00 14.79 305 GLY B C 1
ATOM 4591 O O . GLY B 1 305 ? -13.222 21.658 15.869 1.00 14.13 305 GLY B O 1
ATOM 4592 N N . ALA B 1 306 ? -12.121 23.522 16.540 1.00 13.97 306 ALA B N 1
ATOM 4593 C CA . ALA B 1 306 ? -11.461 22.874 17.678 1.00 14.10 306 ALA B CA 1
ATOM 4594 C C . ALA B 1 306 ? -12.481 22.496 18.747 1.00 14.26 306 ALA B C 1
ATOM 4595 O O . ALA B 1 306 ? -12.485 21.365 19.220 1.00 14.01 306 ALA B O 1
ATOM 4597 N N . ALA B 1 307 ? -13.358 23.443 19.091 1.00 14.57 307 ALA B N 1
ATOM 4598 C CA . ALA B 1 307 ? -14.412 23.204 20.087 1.00 14.38 307 ALA B CA 1
ATOM 4599 C C . ALA B 1 307 ? -15.271 22.006 19.697 1.00 14.68 307 ALA B C 1
ATOM 4600 O O . ALA B 1 307 ? -15.567 21.158 20.544 1.00 15.01 307 ALA B O 1
ATOM 4602 N N . LYS B 1 308 ? -15.669 21.958 18.419 1.00 14.81 308 LYS B N 1
ATOM 4603 C CA . LYS B 1 308 ? -16.513 20.880 17.875 1.00 15.43 308 LYS B CA 1
ATOM 4604 C C . LYS B 1 308 ? -15.799 19.529 17.962 1.00 15.00 308 LYS B C 1
ATOM 4605 O O . LYS B 1 308 ? -16.383 18.543 18.399 1.00 15.04 308 LYS B O 1
ATOM 4611 N N . LYS B 1 309 ? -14.539 19.491 17.537 1.00 14.55 309 LYS B N 1
ATOM 4612 C CA . LYS B 1 309 ? -13.757 18.251 17.610 1.00 14.21 309 LYS B CA 1
ATOM 4613 C C . LYS B 1 309 ? -13.598 17.737 19.052 1.00 14.16 309 LYS B C 1
ATOM 4614 O O . LYS B 1 309 ? -13.787 16.541 19.315 1.00 13.66 309 LYS B O 1
ATOM 4620 N N . ILE B 1 310 ? -13.296 18.646 19.984 1.00 14.50 310 ILE B N 1
ATOM 4621 C CA . ILE B 1 310 ? -13.134 18.309 21.406 1.00 15.08 310 ILE B CA 1
ATOM 4622 C C . ILE B 1 310 ? -14.435 17.785 22.014 1.00 15.89 310 ILE B C 1
ATOM 4623 O O . ILE B 1 310 ? -14.426 16.804 22.768 1.00 15.80 310 ILE B O 1
ATOM 4628 N N . GLN B 1 311 ? -15.548 18.432 21.670 1.00 17.00 311 GLN B N 1
ATOM 4629 C CA . GLN B 1 311 ? -16.861 17.999 22.134 1.00 18.33 311 GLN B CA 1
ATOM 4630 C C . GLN B 1 311 ? -17.234 16.612 21.563 1.00 18.42 311 GLN B C 1
ATOM 4631 O O . GLN B 1 311 ? -17.739 15.753 22.288 1.00 19.14 311 GLN B O 1
ATOM 4637 N N . GLU B 1 312 ? -16.939 16.381 20.288 1.00 18.55 312 GLU B N 1
ATO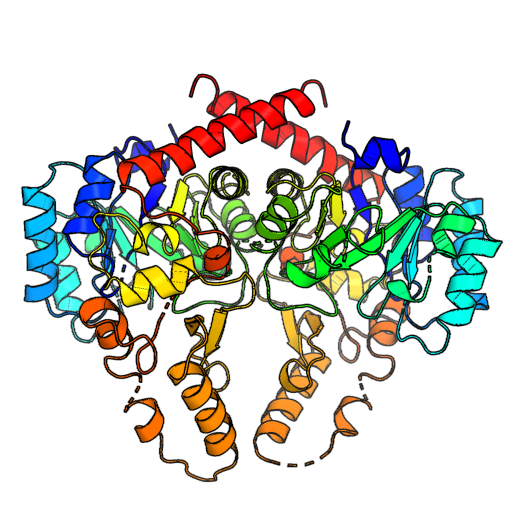M 4638 C CA . GLU B 1 312 ? -17.171 15.078 19.644 1.00 19.61 312 GLU B CA 1
ATOM 4639 C C . GLU B 1 312 ? -16.362 13.958 20.295 1.00 18.59 312 GLU B C 1
ATOM 4640 O O . GLU B 1 312 ? -16.892 12.875 20.588 1.00 18.06 312 GLU B O 1
ATOM 4646 N N . GLU B 1 313 ? -15.077 14.220 20.523 1.00 17.64 313 GLU B N 1
ATOM 4647 C CA . GLU B 1 313 ? -14.201 13.237 21.154 1.00 17.40 313 GLU B CA 1
ATOM 4648 C C . GLU B 1 313 ? -14.549 13.018 22.622 1.00 17.03 313 GLU B C 1
ATOM 4649 O O . GLU B 1 313 ? -14.447 11.904 23.118 1.00 17.00 313 GLU B O 1
ATOM 4655 N N . ALA B 1 314 ? -14.968 14.078 23.310 1.00 16.83 314 ALA B N 1
ATOM 4656 C CA . ALA B 1 314 ? -15.450 13.955 24.683 1.00 16.54 314 ALA B CA 1
ATOM 4657 C C . ALA B 1 314 ? -16.627 12.974 24.762 1.00 15.81 314 ALA B C 1
ATOM 4658 O O . ALA B 1 314 ? -16.685 12.160 25.673 1.00 15.77 314 ALA B O 1
ATOM 4660 N N . SER B 1 315 ? -17.527 13.033 23.783 1.00 15.39 315 SER B N 1
ATOM 4661 C CA . SER B 1 315 ? -18.675 12.120 23.729 1.00 15.81 315 SER B CA 1
ATOM 4662 C C . SER B 1 315 ? -18.237 10.675 23.500 1.00 15.77 315 SER B C 1
ATOM 4663 O O . SER B 1 315 ? -18.855 9.743 24.018 1.00 15.93 315 SER B O 1
ATOM 4666 N N . ARG B 1 316 ? -17.176 10.493 22.721 1.00 16.09 316 ARG B N 1
ATOM 4667 C CA . ARG B 1 316 ? -16.615 9.154 22.531 1.00 16.20 316 ARG B CA 1
ATOM 4668 C C . ARG B 1 316 ? -15.982 8.625 23.819 1.00 16.71 316 ARG B C 1
ATOM 4669 O O . ARG B 1 316 ? -16.159 7.459 24.167 1.00 16.96 316 ARG B O 1
ATOM 4677 N N . TRP B 1 317 ? -15.263 9.490 24.534 1.00 17.34 317 TRP B N 1
ATOM 4678 C CA . TRP B 1 317 ? -14.433 9.068 25.659 1.00 18.00 317 TRP B CA 1
ATOM 4679 C C . TRP B 1 317 ? -15.097 9.180 27.030 1.00 19.10 317 TRP B C 1
ATOM 4680 O O . TRP B 1 317 ? -14.497 8.795 28.033 1.00 19.56 317 TRP B O 1
ATOM 4691 N N . THR B 1 318 ? -16.316 9.710 27.082 1.00 20.27 318 THR B N 1
ATOM 4692 C CA . THR B 1 318 ? -16.951 9.995 28.369 1.00 21.70 318 THR B CA 1
ATOM 4693 C C . THR B 1 318 ? -17.152 8.718 29.181 1.00 22.43 318 THR B C 1
ATOM 4694 O O . THR B 1 318 ? -17.450 7.656 28.627 1.00 22.12 318 THR B O 1
ATOM 4698 N N . GLY B 1 319 ? -16.945 8.820 30.490 1.00 23.30 319 GLY B N 1
ATOM 4699 C CA . GLY B 1 319 ? -17.126 7.686 31.387 1.00 24.65 319 GLY B CA 1
ATOM 4700 C C . GLY B 1 319 ? -15.927 6.762 31.519 1.00 25.62 319 GLY B C 1
ATOM 4701 O O . GLY B 1 319 ? -15.957 5.813 32.313 1.00 25.87 319 GLY B O 1
ATOM 4702 N N . VAL B 1 320 ? -14.873 7.026 30.746 1.00 26.10 320 VAL B N 1
ATOM 4703 C CA . VAL B 1 320 ? -13.637 6.257 30.852 1.00 26.36 320 VAL B CA 1
ATOM 4704 C C . VAL B 1 320 ? -12.821 6.798 32.028 1.00 27.12 320 VAL B C 1
ATOM 4705 O O . VAL B 1 320 ? -12.340 7.935 32.003 1.00 27.76 320 VAL B O 1
ATOM 4709 N N . VAL B 1 321 ? -12.687 5.974 33.063 1.00 27.61 321 VAL B N 1
ATOM 4710 C CA . VAL B 1 321 ? -11.954 6.344 34.273 1.00 28.07 321 VAL B CA 1
ATOM 4711 C C . VAL B 1 321 ? -11.259 5.119 34.867 1.00 28.10 321 VAL B C 1
ATOM 4712 O O . VAL B 1 321 ? -11.639 3.982 34.575 1.00 28.28 321 VAL B O 1
#

Sequence (618 aa):
KTRITELLKIDYPIFQGGAWVADGDLAGAVSKAGGLGIIGGGNAPKEVVKANIDKIKSLTDKPFGVNILLSPFVEDIVDLVIEEGVKVVTTGAGNPSKYERFHEAGIIVIPVVPSVALAKREKIGADAVIAEGEAGGHIGKLTTTLVRQVATAISIPVIAAGGIADGEGAAAGFLGAEAVQVGTRFVVAKESNAHPNYKEKILKARDIDTTISAQHFGHAVRAIKNQLTRDFELAEKDAFKQDLEIFEQGAGALAKAVVHGDVDGGSVAGQIAGLVSKEETAEEILKDLYYGAAKKIQEEASRWTGVKTRITELLKIDYPIFQGGAWVADGDLAGAVSKAGGLGIIGGGNAPKEVVKANIDKIKSLTDKPFGVNILLSPFVEDIVDLVIEEGVKVVTTGAGNPSKYERFHEAGIIVIPVVPSVALAKREKIGADAVIAEGEAGGHIGKLTTTLVRQVATAISIPVIAAGGIADGEGAAAGFLGAEAVQVGTRFVVAKESNAHPNYKEKILKARDIDTTISAQHFGHAVRAIKNQLTRDFELAEKDAFKQEDPDLEIFEQGAGALAKAVVHGDVDGGSVAGQIAGLVSKEETAEEILKDLYYGAAKKIQEEASRWTGVV

Nearest PDB structures (foldseek):
  2z6i-assembly1_A  TM=1.002E+00  e=5.527E-64  Streptococcus pneumoniae
  2z6i-assembly1_B  TM=9.972E-01  e=2.314E-61  Streptococcus pneumoniae
  7l00-assembly1_B  TM=9.817E-01  e=2.847E-39  Clostridioides difficile
  5gvh-assembly1_A-2  TM=9.632E-01  e=5.771E-39  Thermotoga maritima MSB8
  4iql-assembly1_B  TM=9.563E-01  e=4.723E-33  Porphyromonas gingivalis W83

CATH classification: 3.20.20.70

B-factor: mean 18.61, std 7.49, range [5.6, 48.95]

Solvent-accessible surface area: 24896 Å² total